Protein AF-0000000080856899 (afdb_homodimer)

pLDDT: mean 88.95, std 19.97, range [24.84, 98.94]

Organism: Culter alburnus (NCBI:txid194366)

Foldseek 3Di:
DPPPDDDDPPPPPPPVPPCPVCVVPFALAQVSVVVVVNQDWDWDWGADPVGIAIWTFFNDQDDDVRPNGGWTWAFKDAAQPDQQQDDPVCQQCKDDDRVHGIGRHLVSQQRVVVVFWKKKKKWFAAPVGDIWIKIFRTWHFHDVVLQRAIATHDIDGRLQDDWCPPFFHRFHKFHPVRAGEQCPPDRLNVQLRHIGRGHVRTQAGQSFGQCSQVDPQPSNNAGDHCRNPNGRTHTNMMIMIMDGDD/DCPPPPPPPPDPPPPPPPPPVCVVPFALAQVSVVVVVNQDWDWDWGADPVGIAIWTFFNDQDDDPRPNGGWTWAFKDAAQPDQQQDDPVCQQCKDDDRVHGIGRHLVSQQRVVVVFWKKKKKWFAAPVGDIFIKIFRTWHFHDVVLQRAIATHDIDGRLQDDWCPPFFHRFHKFHPVRAREQCPPDRLNVQLRHIGRGHVHTQAGQSFGQCSQVDPQPSNNAGDHCRSPNGRTHTNMMIMIMDGDD

Solvent-accessible surface area (backbone atoms only — not comparable to full-atom values): 25736 Å² total; per-residue (Å²): 133,85,80,86,71,82,76,79,81,71,78,77,75,74,68,70,71,68,70,71,70,66,69,73,77,65,29,67,46,27,57,44,37,37,74,70,72,48,67,68,59,43,76,46,79,24,46,49,97,92,40,78,42,81,40,25,25,45,31,62,63,53,72,89,81,57,47,85,34,23,23,30,48,43,33,31,46,62,78,53,58,54,40,51,69,48,47,54,69,46,50,38,64,30,49,69,40,70,91,59,34,30,38,56,17,50,55,58,47,16,55,51,34,70,73,43,55,23,23,36,39,37,41,38,27,37,82,86,69,52,72,33,22,31,34,23,61,32,37,38,35,40,52,73,93,58,39,36,23,32,42,66,42,62,79,42,78,52,65,22,44,80,35,45,65,87,32,21,45,70,18,22,44,17,14,63,79,41,73,46,48,66,40,83,92,51,47,52,18,52,73,26,39,17,46,44,46,23,28,87,29,69,38,45,32,78,35,17,41,42,59,84,64,74,45,88,29,80,78,61,27,33,14,25,51,21,49,45,75,71,45,46,35,31,36,41,29,43,34,36,29,33,34,76,59,130,132,84,78,75,77,76,78,75,76,75,72,78,74,75,69,72,70,68,70,71,70,70,69,75,78,67,28,67,47,24,57,44,36,37,75,70,72,48,67,66,61,44,75,45,79,23,45,48,97,91,39,78,41,80,40,26,24,44,31,62,62,54,71,89,81,59,46,84,34,23,23,31,48,42,32,31,44,62,78,53,57,53,40,52,68,48,46,53,69,46,50,37,64,30,50,69,39,72,91,59,34,30,38,55,17,50,53,60,47,17,55,53,32,70,72,44,56,24,23,35,37,37,42,39,26,38,82,86,68,52,72,32,22,31,33,22,62,32,38,38,34,40,52,72,94,59,39,37,23,32,42,65,42,62,78,42,78,52,64,21,44,79,34,45,65,88,30,21,45,69,18,22,43,16,15,64,78,40,75,45,48,67,39,80,92,51,47,53,19,51,72,26,40,18,46,43,45,22,28,87,29,69,38,45,31,78,34,16,40,41,60,83,64,73,44,87,30,81,78,59,26,32,14,25,51,22,50,45,75,72,44,45,35,31,38,42,28,42,34,36,28,32,34,73,59,131

InterPro domains:
  IPR002181 Fibrinogen, alpha/beta/gamma chain, C-terminal globular domain [PF00147] (28-242)
  IPR002181 Fibrinogen, alpha/beta/gamma chain, C-terminal globular domain [PS51406] (21-246)
  IPR002181 Fibrinogen, alpha/beta/gamma chain, C-terminal globular domain [SM00186] (25-245)
  IPR002181 Fibrinogen, alpha/beta/gamma chain, C-terminal globular domain [cd00087] (28-242)
  IPR014716 Fibrinogen, alpha/beta/gamma chain, C-terminal globular, subdomain 1 [G3DSA:3.90.215.10] (17-246)
  IPR036056 Fibrinogen-like, C-terminal [SSF56496] (21-244)
  IPR050373 Fibrinogen C-terminal domain-containing protein [PTHR19143] (28-243)

Sequence (492 aa):
MIVLLCLSAVFPVLMGTEVINSNCFLAADCSDVYSSDKTSSGVYTVSSIDGPVQIYCDMIPSGENHSKGHWTVILRRMDGEVNFFRPWDSYKRGFGNKEGEYWLGLEFIHLLTRRNRYKLRVDLEDFDGTKAYAVYESFSVDAESDGYKLHVSGFVDGGAGDSLNARHNGMKFSTFDKDQDLQGSENCALKHSGGFWYKDCYYTNPTGQYLWGKDGGSLYIATNWYYWKKNWKSLKAITWKITRVMMIVLLCLSAVFPVLMGTEVINSNCFLAADCSDVYSSDKTSSGVYTVSSIDGPVQIYCDMIPSGENHSKGHWTVILRRMDGEVNFFRPWDSYKRGFGNKEGEYWLGLEFIHLLTRRNRYKLRVDLEDFDGTKAYAVYESFSVDAESDGYKLHVSGFVDGGAGDSLNARHNGMKFSTFDKDQDLQGSENCALKHSGGFWYKDCYYTNPTGQYLWGKDGGSLYIATNWYYWKKNWKSLKAITWKITRVM

Structure (mmCIF, N/CA/C/O backbone):
data_AF-0000000080856899-model_v1
#
loop_
_entity.id
_entity.type
_entity.pdbx_description
1 polymer 'Fibrinogen C-terminal domain-containing protein'
#
loop_
_atom_site.group_PDB
_atom_site.id
_atom_site.type_symbol
_atom_site.label_atom_id
_atom_site.label_alt_id
_atom_site.label_comp_id
_atom_site.label_asym_id
_atom_site.label_entity_id
_atom_site.label_seq_id
_atom_site.pdbx_PDB_ins_code
_atom_site.Cartn_x
_atom_site.Cartn_y
_atom_site.Cartn_z
_atom_site.occupancy
_atom_site.B_iso_or_equiv
_atom_site.auth_seq_id
_atom_site.auth_comp_id
_atom_site.auth_asym_id
_atom_site.auth_atom_id
_atom_site.pdbx_PDB_model_num
ATOM 1 N N . MET A 1 1 ? 70.25 -45.344 35.312 1 25.25 1 MET A N 1
ATOM 2 C CA . MET A 1 1 ? 68.812 -45.594 35.406 1 25.25 1 MET A CA 1
ATOM 3 C C . MET A 1 1 ? 68.125 -45.25 34.094 1 25.25 1 MET A C 1
ATOM 5 O O . MET A 1 1 ? 68.062 -44.094 33.688 1 25.25 1 MET A O 1
ATOM 9 N N . ILE A 1 2 ? 68 -46.094 33.031 1 27.45 2 ILE A N 1
ATOM 10 C CA . ILE A 1 2 ? 67.812 -46 31.609 1 27.45 2 ILE A CA 1
ATOM 11 C C . ILE A 1 2 ? 66.312 -45.719 31.297 1 27.45 2 ILE A C 1
ATOM 13 O O . ILE A 1 2 ? 65.438 -46.531 31.562 1 27.45 2 ILE A O 1
ATOM 17 N N . VAL A 1 3 ? 65.875 -44.438 31.625 1 32.28 3 VAL A N 1
ATOM 18 C CA . VAL A 1 3 ? 64.438 -44.062 31.594 1 32.28 3 VAL A CA 1
ATOM 19 C C . VAL A 1 3 ? 63.875 -44.281 30.188 1 32.28 3 VAL A C 1
ATOM 21 O O . VAL A 1 3 ? 64.312 -43.656 29.234 1 32.28 3 VAL A O 1
ATOM 24 N N . LEU A 1 4 ? 63.25 -45.469 29.906 1 27.06 4 LEU A N 1
ATOM 25 C CA . LEU A 1 4 ? 62.688 -46 28.656 1 27.06 4 LEU A CA 1
ATOM 26 C C . LEU A 1 4 ? 61.5 -45.125 28.188 1 27.06 4 LEU A C 1
ATOM 28 O O . LEU A 1 4 ? 60.5 -45.031 28.859 1 27.06 4 LEU A O 1
ATOM 32 N N . LEU A 1 5 ? 61.688 -44.031 27.438 1 25.97 5 LEU A N 1
ATOM 33 C CA . LEU A 1 5 ? 60.781 -42.969 26.938 1 25.97 5 LEU A CA 1
ATOM 34 C C . LEU A 1 5 ? 59.719 -43.531 26.031 1 25.97 5 LEU A C 1
ATOM 36 O O . LEU A 1 5 ? 58.531 -43.188 26.156 1 25.97 5 LEU A O 1
ATOM 40 N N . CYS A 1 6 ? 60.031 -43.969 24.828 1 26.83 6 CYS A N 1
ATOM 41 C CA . CYS A 1 6 ? 59.125 -43.5 23.797 1 26.83 6 CYS A CA 1
ATOM 42 C C . CYS A 1 6 ? 57.75 -44.156 23.891 1 26.83 6 CYS A C 1
ATOM 44 O O . CYS A 1 6 ? 56.75 -43.469 23.766 1 26.83 6 CYS A O 1
ATOM 46 N N . LEU A 1 7 ? 57.5 -45.438 23.656 1 28.56 7 LEU A N 1
ATOM 47 C CA . LEU A 1 7 ? 56.875 -45.969 22.453 1 28.56 7 LEU A CA 1
ATOM 48 C C . LEU A 1 7 ? 55.469 -46.406 22.734 1 28.56 7 LEU A C 1
ATOM 50 O O . LEU A 1 7 ? 55.219 -47.625 22.844 1 28.56 7 LEU A O 1
ATOM 54 N N . SER A 1 8 ? 54.75 -46.125 23.875 1 30.81 8 SER A N 1
ATOM 55 C CA . SER A 1 8 ? 53.781 -47.188 24.047 1 30.81 8 SER A CA 1
ATOM 56 C C . SER A 1 8 ? 52.781 -47.188 22.891 1 30.81 8 SER A C 1
ATOM 58 O O . SER A 1 8 ? 52.5 -46.156 22.297 1 30.81 8 SER A O 1
ATOM 60 N N . ALA A 1 9 ? 52.406 -48.344 22.266 1 32.59 9 ALA A N 1
ATOM 61 C CA . ALA A 1 9 ? 51.594 -48.906 21.172 1 32.59 9 ALA A CA 1
ATOM 62 C C . ALA A 1 9 ? 50.125 -48.594 21.391 1 32.59 9 ALA A C 1
ATOM 64 O O . ALA A 1 9 ? 49.469 -49.281 22.188 1 32.59 9 ALA A O 1
ATOM 65 N N . VAL A 1 10 ? 49.625 -47.5 21.797 1 33.12 10 VAL A N 1
ATOM 66 C CA . VAL A 1 10 ? 48.188 -47.438 22.141 1 33.12 10 VAL A CA 1
ATOM 67 C C . VAL A 1 10 ? 47.375 -47.844 20.922 1 33.12 10 VAL A C 1
ATOM 69 O O . VAL A 1 10 ? 47.75 -47.562 19.781 1 33.12 10 VAL A O 1
ATOM 72 N N . PHE A 1 11 ? 46.438 -48.812 21 1 32.81 11 PHE A N 1
ATOM 73 C CA . PHE A 1 11 ? 45.625 -49.375 19.922 1 32.81 11 PHE A CA 1
ATOM 74 C C . PHE A 1 11 ? 44.906 -48.281 19.172 1 32.81 11 PHE A C 1
ATOM 76 O O . PHE A 1 11 ? 44.344 -47.375 19.797 1 32.81 11 PHE A O 1
ATOM 83 N N . PRO A 1 12 ? 45.156 -47.906 17.969 1 34.41 12 PRO A N 1
ATOM 84 C CA . PRO A 1 12 ? 44.562 -46.812 17.234 1 34.41 12 PRO A CA 1
ATOM 85 C C . PRO A 1 12 ? 43.031 -46.906 17.172 1 34.41 12 PRO A C 1
ATOM 87 O O . PRO A 1 12 ? 42.5 -47.938 16.75 1 34.41 12 PRO A O 1
ATOM 90 N N . VAL A 1 13 ? 42.25 -46.531 18.266 1 35.66 13 VAL A N 1
ATOM 91 C CA . VAL A 1 13 ? 40.812 -46.5 18.125 1 35.66 13 VAL A CA 1
ATOM 92 C C . VAL A 1 13 ? 40.438 -45.969 16.734 1 35.66 13 VAL A C 1
ATOM 94 O O . VAL A 1 13 ? 40.875 -44.875 16.344 1 35.66 13 VAL A O 1
ATOM 97 N N . LEU A 1 14 ? 40.281 -46.844 15.781 1 32.06 14 LEU A N 1
ATOM 98 C CA . LEU A 1 14 ? 39.656 -46.469 14.516 1 32.06 14 LEU A CA 1
ATOM 99 C C . LEU A 1 14 ? 38.406 -45.625 14.758 1 32.06 14 LEU A C 1
ATOM 101 O O . LEU A 1 14 ? 37.406 -46.125 15.234 1 32.06 14 LEU A O 1
ATOM 105 N N . MET A 1 15 ? 38.5 -44.5 15.484 1 33.5 15 MET A N 1
ATOM 106 C CA . MET A 1 15 ? 37.375 -43.594 15.422 1 33.5 15 MET A CA 1
ATOM 107 C C . MET A 1 15 ? 36.844 -43.5 13.992 1 33.5 15 MET A C 1
ATOM 109 O O . MET A 1 15 ? 37.531 -43.062 13.086 1 33.5 15 MET A O 1
ATOM 113 N N . GLY A 1 16 ? 36.125 -44.562 13.547 1 32.47 16 GLY A N 1
ATOM 114 C CA . GLY A 1 16 ? 35.344 -44.344 12.344 1 32.47 16 GLY A CA 1
ATOM 115 C C . GLY A 1 16 ? 34.719 -42.938 12.281 1 32.47 16 GLY A C 1
ATOM 116 O O . GLY A 1 16 ? 33.938 -42.562 13.164 1 32.47 16 GLY A O 1
ATOM 117 N N . THR A 1 17 ? 35.531 -41.938 12.016 1 37.84 17 THR A N 1
ATOM 118 C CA . THR A 1 17 ? 34.938 -40.688 11.617 1 37.84 17 THR A CA 1
ATOM 119 C C . THR A 1 17 ? 33.719 -40.938 10.703 1 37.84 17 THR A C 1
ATOM 121 O O . THR A 1 17 ? 33.906 -41.312 9.547 1 37.84 17 THR A O 1
ATOM 124 N N . GLU A 1 18 ? 32.719 -41.594 11.242 1 39.16 18 GLU A N 1
ATOM 125 C CA . GLU A 1 18 ? 31.547 -41.406 10.398 1 39.16 18 GLU A CA 1
ATOM 126 C C . GLU A 1 18 ? 31.469 -39.969 9.891 1 39.16 18 GLU A C 1
ATOM 128 O O . GLU A 1 18 ? 31.438 -39.031 10.68 1 39.16 18 GLU A O 1
ATOM 133 N N . VAL A 1 19 ? 32.156 -39.625 8.82 1 39.66 19 VAL A N 1
ATOM 134 C CA . VAL A 1 19 ? 31.766 -38.438 8.086 1 39.66 19 VAL A CA 1
ATOM 135 C C . VAL A 1 19 ? 30.266 -38.219 8.195 1 39.66 19 VAL A C 1
ATOM 137 O O . VAL A 1 19 ? 29.469 -39.031 7.711 1 39.66 19 VAL A O 1
ATOM 140 N N . ILE A 1 20 ? 29.781 -37.906 9.383 1 37.38 20 ILE A N 1
ATOM 141 C CA . ILE A 1 20 ? 28.453 -37.344 9.234 1 37.38 20 ILE A CA 1
ATOM 142 C C . ILE A 1 20 ? 28.406 -36.5 7.965 1 37.38 20 ILE A C 1
ATOM 144 O O . ILE A 1 20 ? 29.062 -35.438 7.883 1 37.38 20 ILE A O 1
ATOM 148 N N . ASN A 1 21 ? 28.719 -37.094 6.832 1 36.28 21 ASN A N 1
ATOM 149 C CA . ASN A 1 21 ? 28.297 -36.344 5.652 1 36.28 21 ASN A CA 1
ATOM 150 C C . ASN A 1 21 ? 27.047 -35.5 5.93 1 36.28 21 ASN A C 1
ATOM 152 O O . ASN A 1 21 ? 25.938 -36.031 5.906 1 36.28 21 ASN A O 1
ATOM 156 N N . SER A 1 22 ? 27.031 -34.781 6.918 1 39.53 22 SER A N 1
ATOM 157 C CA . SER A 1 22 ? 25.938 -33.812 7.004 1 39.53 22 SER A CA 1
ATOM 158 C C . SER A 1 22 ? 25.578 -33.25 5.629 1 39.53 22 SER A C 1
ATOM 160 O O . SER A 1 22 ? 26.281 -32.406 5.086 1 39.53 22 SER A O 1
ATOM 162 N N . ASN A 1 23 ? 25.438 -34 4.59 1 43 23 ASN A N 1
ATOM 163 C CA . ASN A 1 23 ? 24.812 -33.469 3.383 1 43 23 ASN A CA 1
ATOM 164 C C . ASN A 1 23 ? 23.828 -32.344 3.705 1 43 23 ASN A C 1
ATOM 166 O O . ASN A 1 23 ? 22.75 -32.594 4.258 1 43 23 ASN A O 1
ATOM 170 N N . CYS A 1 24 ? 24.281 -31.344 4.195 1 53.09 24 CYS A N 1
ATOM 171 C CA . CYS A 1 24 ? 23.484 -30.156 4.535 1 53.09 24 CYS A CA 1
ATOM 172 C C . CYS A 1 24 ? 22.422 -29.891 3.482 1 53.09 24 CYS A C 1
ATOM 174 O O . CYS A 1 24 ? 22.734 -29.453 2.373 1 53.09 24 CYS A O 1
ATOM 176 N N . PHE A 1 25 ? 21.516 -30.812 3.299 1 61.56 25 PHE A N 1
ATOM 177 C CA . PHE A 1 25 ? 20.344 -30.625 2.459 1 61.56 25 PHE A CA 1
ATOM 178 C C . PHE A 1 25 ? 19.734 -29.234 2.682 1 61.56 25 PHE A C 1
ATOM 180 O O . PHE A 1 25 ? 19.328 -28.906 3.795 1 61.56 25 PHE A O 1
ATOM 187 N N . LEU A 1 26 ? 20.047 -28.312 1.724 1 83.06 26 LEU A N 1
ATOM 188 C CA . LEU A 1 26 ? 19.422 -27 1.78 1 83.06 26 LEU A CA 1
ATOM 189 C C . LEU A 1 26 ? 18.047 -27.016 1.125 1 83.06 26 LEU A C 1
ATOM 191 O O . LEU A 1 26 ? 17.922 -27.344 -0.056 1 83.06 26 LEU A O 1
ATOM 195 N N . ALA A 1 27 ? 17.031 -26.938 1.885 1 92.88 27 ALA A N 1
ATOM 196 C CA . ALA A 1 27 ? 15.648 -26.938 1.416 1 92.88 27 ALA A CA 1
ATOM 197 C C . ALA A 1 27 ? 15.43 -25.875 0.351 1 92.88 27 ALA A C 1
ATOM 199 O O . ALA A 1 27 ? 15.922 -24.75 0.482 1 92.88 27 ALA A O 1
ATOM 200 N N . ALA A 1 28 ? 14.805 -26.297 -0.715 1 95 28 ALA A N 1
ATOM 201 C CA . ALA A 1 28 ? 14.547 -25.359 -1.801 1 95 28 ALA A CA 1
ATOM 202 C C . ALA A 1 28 ? 13.133 -24.797 -1.715 1 95 28 ALA A C 1
ATOM 204 O O . ALA A 1 28 ? 12.852 -23.719 -2.234 1 95 28 ALA A O 1
ATOM 205 N N . ASP A 1 29 ? 12.289 -25.609 -1.135 1 96.88 29 ASP A N 1
ATOM 206 C CA . ASP A 1 29 ? 10.883 -25.234 -1.019 1 96.88 29 ASP A CA 1
ATOM 207 C C . ASP A 1 29 ? 10.227 -25.938 0.16 1 96.88 29 ASP A C 1
ATOM 209 O O . ASP A 1 29 ? 10.906 -26.578 0.972 1 96.88 29 ASP A O 1
ATOM 213 N N . CYS A 1 30 ? 8.922 -25.797 0.265 1 96.56 30 CYS A N 1
ATOM 214 C CA . CYS A 1 30 ? 8.227 -26.328 1.436 1 96.56 30 CYS A CA 1
ATOM 215 C C . CYS A 1 30 ? 8.148 -27.844 1.393 1 96.56 30 CYS A C 1
ATOM 217 O O . CYS A 1 30 ? 7.977 -28.484 2.43 1 96.56 30 CYS A O 1
ATOM 219 N N . SER A 1 31 ? 8.227 -28.438 0.204 1 94 31 SER A N 1
ATOM 220 C CA . SER A 1 31 ? 8.312 -29.891 0.122 1 94 31 SER A CA 1
ATOM 221 C C . SER A 1 31 ? 9.57 -30.406 0.804 1 94 31 SER A C 1
ATOM 223 O O . SER A 1 31 ? 9.531 -31.406 1.532 1 94 31 SER A O 1
ATOM 225 N N . ASP A 1 32 ? 10.672 -29.719 0.535 1 95.12 32 ASP A N 1
ATOM 226 C CA . ASP A 1 32 ? 11.93 -30.078 1.181 1 95.12 32 ASP A CA 1
ATOM 227 C C . ASP A 1 32 ? 11.867 -29.828 2.688 1 95.12 32 ASP A C 1
ATOM 229 O O . ASP A 1 32 ? 12.359 -30.641 3.473 1 95.12 32 ASP A O 1
ATOM 233 N N . VAL A 1 33 ? 11.25 -28.75 3.031 1 94.94 33 VAL A N 1
ATOM 234 C CA . VAL A 1 33 ? 11.109 -28.438 4.449 1 94.94 33 VAL A CA 1
ATOM 235 C C . VAL A 1 33 ? 10.328 -29.547 5.148 1 94.94 33 VAL A C 1
ATOM 237 O O . VAL A 1 33 ? 10.75 -30.031 6.203 1 94.94 33 VAL A O 1
ATOM 240 N N . TYR A 1 34 ? 9.273 -29.891 4.574 1 92.81 34 TYR A N 1
ATOM 241 C CA . TYR A 1 34 ? 8.438 -30.953 5.129 1 92.81 34 TYR A CA 1
ATOM 242 C C . TYR A 1 34 ? 9.219 -32.25 5.25 1 92.81 34 TYR A C 1
ATOM 244 O O . TYR A 1 34 ? 9.117 -32.938 6.262 1 92.81 34 TYR A O 1
ATOM 252 N N . SER A 1 35 ? 9.984 -32.594 4.297 1 91.5 35 SER A N 1
ATOM 253 C CA . SER A 1 35 ? 10.766 -33.812 4.281 1 91.5 35 SER A CA 1
ATOM 254 C C . SER A 1 35 ? 11.852 -33.812 5.348 1 91.5 35 SER A C 1
ATOM 256 O O . SER A 1 35 ? 12.422 -34.844 5.684 1 91.5 35 SER A O 1
ATOM 258 N N . SER A 1 36 ? 12.188 -32.625 5.801 1 91.69 36 SER A N 1
ATOM 259 C CA . SER A 1 36 ? 13.164 -32.5 6.875 1 91.69 36 SER A CA 1
ATOM 260 C C . SER A 1 36 ? 12.492 -32.562 8.242 1 91.69 36 SER A C 1
ATOM 262 O O . SER A 1 36 ? 13.07 -32.125 9.242 1 91.69 36 SER A O 1
ATOM 264 N N . ASP A 1 37 ? 11.227 -32.906 8.273 1 89.94 37 ASP A N 1
ATOM 265 C CA . ASP A 1 37 ? 10.445 -33.219 9.477 1 89.94 37 ASP A CA 1
ATOM 266 C C . ASP A 1 37 ? 9.953 -31.922 10.125 1 89.94 37 ASP A C 1
ATOM 268 O O . ASP A 1 37 ? 9.703 -31.875 11.336 1 89.94 37 ASP A O 1
ATOM 272 N N . LYS A 1 38 ? 9.992 -30.875 9.391 1 91.69 38 LYS A N 1
ATOM 273 C CA . LYS A 1 38 ? 9.32 -29.656 9.828 1 91.69 38 LYS A CA 1
ATOM 274 C C . LYS A 1 38 ? 7.91 -29.562 9.25 1 91.69 38 LYS A C 1
ATOM 276 O O . LYS A 1 38 ? 7.738 -29.172 8.094 1 91.69 38 LYS A O 1
ATOM 281 N N . THR A 1 39 ? 6.914 -29.828 10.125 1 91.69 39 THR A N 1
ATOM 282 C CA . THR A 1 39 ? 5.586 -30.047 9.562 1 91.69 39 THR A CA 1
ATOM 283 C C . THR A 1 39 ? 4.609 -28.969 10.023 1 91.69 39 THR A C 1
ATOM 285 O O . THR A 1 39 ? 3.41 -29.062 9.75 1 91.69 39 THR A O 1
ATOM 288 N N . SER A 1 40 ? 5.055 -28 10.648 1 94.25 40 SER A N 1
ATOM 289 C CA . SER A 1 40 ? 4.195 -26.891 11.07 1 94.25 40 SER A CA 1
ATOM 290 C C . SER A 1 40 ? 4.176 -25.781 10.031 1 94.25 40 SER A C 1
ATOM 292 O O . SER A 1 40 ? 5.207 -25.453 9.445 1 94.25 40 SER A O 1
ATOM 294 N N . SER A 1 41 ? 3.01 -25.281 9.875 1 96.31 41 SER A N 1
ATOM 295 C CA . SER A 1 41 ? 2.926 -24.109 9.016 1 96.31 41 SER A CA 1
ATOM 296 C C . SER A 1 41 ? 3.711 -22.938 9.594 1 96.31 41 SER A C 1
ATOM 298 O O . SER A 1 41 ? 3.727 -22.75 10.812 1 96.31 41 SER A O 1
ATOM 300 N N . GLY A 1 42 ? 4.312 -22.203 8.727 1 97.38 42 GLY A N 1
ATOM 301 C CA . GLY A 1 42 ? 5.082 -21.062 9.188 1 97.38 42 GLY A CA 1
ATOM 302 C C . GLY A 1 42 ? 6.133 -20.594 8.195 1 97.38 42 GLY A C 1
ATOM 303 O O . GLY A 1 42 ? 6.137 -21.031 7.043 1 97.38 42 GLY A O 1
ATOM 304 N N . VAL A 1 43 ? 6.891 -19.641 8.641 1 98.38 43 VAL A N 1
ATOM 305 C CA . VAL A 1 43 ? 7.938 -19.062 7.801 1 98.38 43 VAL A CA 1
ATOM 306 C C . VAL A 1 43 ? 9.227 -19.875 7.957 1 98.38 43 VAL A C 1
ATOM 308 O O . VAL A 1 43 ? 9.656 -20.156 9.078 1 98.38 43 VAL A O 1
ATOM 311 N N . TYR A 1 44 ? 9.828 -20.234 6.828 1 97.5 44 TYR A N 1
ATOM 312 C CA . TYR A 1 44 ? 11.086 -20.969 6.785 1 97.5 44 TYR A CA 1
ATOM 313 C C . TYR A 1 44 ? 12.078 -20.312 5.84 1 97.5 44 TYR A C 1
ATOM 315 O O . TYR A 1 44 ? 11.68 -19.578 4.93 1 97.5 44 TYR A O 1
ATOM 323 N N . THR A 1 45 ? 13.32 -20.562 6.137 1 96.94 45 THR A N 1
ATOM 324 C CA . THR A 1 45 ? 14.367 -20.094 5.234 1 96.94 45 THR A CA 1
ATOM 325 C C . THR A 1 45 ? 14.844 -21.219 4.324 1 96.94 45 THR A C 1
ATOM 327 O O . THR A 1 45 ? 15.211 -22.297 4.801 1 96.94 45 THR A O 1
ATOM 330 N N . VAL A 1 46 ? 14.812 -20.969 3.057 1 96.94 46 VAL A N 1
ATOM 331 C CA . VAL A 1 46 ? 15.281 -21.953 2.086 1 96.94 46 VAL A CA 1
ATOM 332 C C . VAL A 1 46 ? 16.438 -21.375 1.277 1 96.94 46 VAL A C 1
ATOM 334 O O . VAL A 1 46 ? 16.75 -20.172 1.384 1 96.94 46 VAL A O 1
ATOM 337 N N . SER A 1 47 ? 17.016 -22.281 0.553 1 93.94 47 SER A N 1
ATOM 338 C CA . SER A 1 47 ? 18.219 -21.875 -0.188 1 93.94 47 SER A CA 1
ATOM 339 C C . SER A 1 47 ? 17.906 -21.688 -1.669 1 93.94 47 SER A C 1
ATOM 341 O O . SER A 1 47 ? 17.094 -22.422 -2.24 1 93.94 47 SER A O 1
ATOM 343 N N . SER A 1 48 ? 18.547 -20.656 -2.219 1 92.31 48 SER A N 1
ATOM 344 C CA . SER A 1 48 ? 18.516 -20.422 -3.658 1 92.31 48 SER A CA 1
ATOM 345 C C . SER A 1 48 ? 19.891 -20.062 -4.188 1 92.31 48 SER A C 1
ATOM 347 O O . SER A 1 48 ? 20.828 -19.844 -3.41 1 92.31 48 SER A O 1
ATOM 349 N N . ILE A 1 49 ? 20.031 -20.078 -5.473 1 90.31 49 ILE A N 1
ATOM 350 C CA . ILE A 1 49 ? 21.297 -19.719 -6.094 1 90.31 49 ILE A CA 1
ATOM 351 C C . ILE A 1 49 ? 21.672 -18.281 -5.719 1 90.31 49 ILE A C 1
ATOM 353 O O . ILE A 1 49 ? 22.844 -17.953 -5.551 1 90.31 49 ILE A O 1
ATOM 357 N N . ASP A 1 50 ?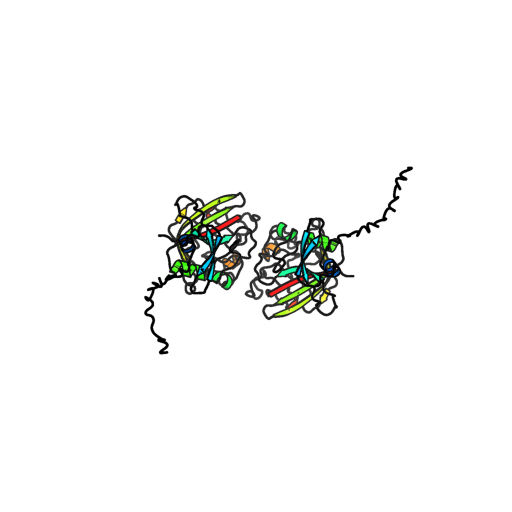 20.641 -17.438 -5.488 1 90.56 50 ASP A N 1
ATOM 358 C CA . ASP A 1 50 ? 20.859 -16.031 -5.172 1 90.56 50 ASP A CA 1
ATOM 359 C C . ASP A 1 50 ? 20.984 -15.82 -3.666 1 90.56 50 ASP A C 1
ATOM 361 O O . ASP A 1 50 ? 21.156 -14.688 -3.205 1 90.56 50 ASP A O 1
ATOM 365 N N . GLY A 1 51 ? 20.906 -16.891 -2.885 1 92.75 51 GLY A N 1
ATOM 366 C CA . GLY A 1 51 ? 20.969 -16.781 -1.437 1 92.75 51 GLY A CA 1
ATOM 367 C C . GLY A 1 51 ? 19.719 -17.266 -0.735 1 92.75 51 GLY A C 1
ATOM 368 O O . GLY A 1 51 ? 18.812 -17.812 -1.375 1 92.75 51 GLY A O 1
ATOM 369 N N . PRO A 1 52 ? 19.781 -17.141 0.594 1 95.62 52 PRO A N 1
ATOM 370 C CA . PRO A 1 52 ? 18.641 -17.594 1.379 1 95.62 52 PRO A CA 1
ATOM 371 C C . PRO A 1 52 ? 17.359 -16.797 1.1 1 95.62 52 PRO A C 1
ATOM 373 O O . PRO A 1 52 ? 17.438 -15.586 0.876 1 95.62 52 PRO A O 1
ATOM 376 N N . VAL A 1 53 ? 16.25 -17.484 1.086 1 97.12 53 VAL A N 1
ATOM 377 C CA . VAL A 1 53 ? 14.945 -16.875 0.846 1 97.12 53 VAL A CA 1
ATOM 378 C C . VAL A 1 53 ? 13.953 -17.344 1.914 1 97.12 53 VAL A C 1
ATOM 380 O O . VAL A 1 53 ? 13.898 -18.531 2.242 1 97.12 53 VAL A O 1
ATOM 383 N N . GLN A 1 54 ? 13.25 -16.359 2.432 1 97.88 54 GLN A N 1
ATOM 384 C CA . GLN A 1 54 ? 12.18 -16.719 3.352 1 97.88 54 GLN A CA 1
ATOM 385 C C . GLN A 1 54 ? 10.891 -17.047 2.596 1 97.88 54 GLN A C 1
ATOM 387 O O . GLN A 1 54 ? 10.508 -16.312 1.674 1 97.88 54 GLN A O 1
ATOM 392 N N . ILE A 1 55 ? 10.281 -18.109 3.018 1 98.31 55 ILE A N 1
ATOM 393 C CA . ILE A 1 55 ? 9.023 -18.531 2.406 1 98.31 55 ILE A CA 1
ATOM 394 C C . ILE A 1 55 ? 8.023 -18.922 3.496 1 98.31 55 ILE A C 1
ATOM 396 O O . ILE A 1 55 ? 8.414 -19.203 4.633 1 98.31 55 ILE A O 1
ATOM 400 N N . TYR A 1 56 ? 6.773 -18.875 3.209 1 98.31 56 TYR A N 1
ATOM 401 C CA . TYR A 1 56 ? 5.75 -19.438 4.082 1 98.31 56 TYR A CA 1
ATOM 402 C C . TYR A 1 56 ? 5.293 -20.797 3.584 1 98.31 56 TYR A C 1
ATOM 404 O O . TYR A 1 56 ? 4.969 -20.969 2.404 1 98.31 56 TYR A O 1
ATOM 412 N N . CYS A 1 57 ? 5.344 -21.719 4.523 1 97.38 57 CYS A N 1
ATOM 413 C CA . CYS A 1 57 ? 4.883 -23.062 4.219 1 97.38 57 CYS A CA 1
ATOM 414 C C . CYS A 1 57 ? 3.521 -23.328 4.855 1 97.38 57 CYS A C 1
ATOM 416 O O . CYS A 1 57 ? 3.381 -23.281 6.078 1 97.38 57 CYS A O 1
ATOM 418 N N . ASP A 1 58 ? 2.561 -23.531 4.008 1 96 58 ASP A N 1
ATOM 419 C CA . ASP A 1 58 ? 1.268 -24.047 4.457 1 96 58 ASP A CA 1
ATOM 420 C C . ASP A 1 58 ? 1.271 -25.562 4.516 1 96 58 ASP A C 1
ATOM 422 O O . ASP A 1 58 ? 1.192 -26.234 3.482 1 96 58 ASP A O 1
ATOM 426 N N . MET A 1 59 ? 1.243 -26.078 5.707 1 93.06 59 MET A N 1
ATOM 427 C CA . MET A 1 59 ? 1.436 -27.516 5.891 1 93.06 59 MET A CA 1
ATOM 428 C C . MET A 1 59 ? 0.108 -28.203 6.172 1 93.06 59 MET A C 1
ATOM 430 O O . MET A 1 59 ? 0.078 -29.406 6.461 1 93.06 59 MET A O 1
ATOM 434 N N . ILE A 1 60 ? -0.924 -27.406 6.211 1 85.19 60 ILE A N 1
ATOM 435 C CA . ILE A 1 60 ? -2.236 -27.969 6.504 1 85.19 60 ILE A CA 1
ATOM 436 C C . ILE A 1 60 ? -2.744 -28.766 5.297 1 85.19 60 ILE A C 1
ATOM 438 O O . ILE A 1 60 ? -2.799 -28.234 4.184 1 85.19 60 ILE A O 1
ATOM 442 N N . PRO A 1 61 ? -2.982 -30.062 5.715 1 74.56 61 PRO A N 1
ATOM 443 C CA . PRO A 1 61 ? -3.551 -30.844 4.613 1 74.56 61 PRO A CA 1
ATOM 444 C C . PRO A 1 61 ? -4.887 -30.281 4.121 1 74.56 61 PRO A C 1
ATOM 446 O O . PRO A 1 61 ? -5.691 -29.797 4.926 1 74.56 61 PRO A O 1
ATOM 449 N N . SER A 1 62 ? -5.02 -29.578 3.277 1 61.56 62 SER A N 1
ATOM 450 C CA . SER A 1 62 ? -6.309 -29.078 2.826 1 61.56 62 SER A CA 1
ATOM 451 C C . SER A 1 62 ? -7.004 -30.062 1.905 1 61.56 62 SER A C 1
ATOM 453 O O . SER A 1 62 ? -6.379 -31.016 1.416 1 61.56 62 SER A O 1
ATOM 455 N N . GLY A 1 63 ? -8.016 -30.062 1.136 1 51.78 63 GLY A N 1
ATOM 456 C CA . GLY A 1 63 ? -9.148 -30.656 0.428 1 51.78 63 GLY A CA 1
ATOM 457 C C . GLY A 1 63 ? -8.859 -32.062 -0.087 1 51.78 63 GLY A C 1
ATOM 458 O O . GLY A 1 63 ? -7.84 -32.656 0.266 1 51.78 63 GLY A O 1
ATOM 459 N N . GLU A 1 64 ? -9.719 -32.25 -1.227 1 48.81 64 GLU A N 1
ATOM 460 C CA . GLU A 1 64 ? -10.086 -33.5 -1.885 1 48.81 64 GLU A CA 1
ATOM 461 C C . GLU A 1 64 ? -8.844 -34.281 -2.312 1 48.81 64 GLU A C 1
ATOM 463 O O . GLU A 1 64 ? -8.859 -35.531 -2.32 1 48.81 64 GLU A O 1
ATOM 468 N N . ASN A 1 65 ? -7.961 -33.5 -3.039 1 46.22 65 ASN A N 1
ATOM 469 C CA . ASN A 1 65 ? -6.996 -34.438 -3.59 1 46.22 65 ASN A CA 1
ATOM 470 C C . ASN A 1 65 ? -5.844 -34.688 -2.621 1 46.22 65 ASN A C 1
ATOM 472 O O . ASN A 1 65 ? -4.762 -35.125 -3.031 1 46.22 65 ASN A O 1
ATOM 476 N N . HIS A 1 66 ? -6.168 -34.719 -1.319 1 46.34 66 HIS A N 1
ATOM 477 C CA . HIS A 1 66 ? -5.258 -35.281 -0.326 1 46.34 66 HIS A CA 1
ATOM 478 C C . HIS A 1 66 ? -3.871 -34.656 -0.434 1 46.34 66 HIS A C 1
ATOM 480 O O . HIS A 1 66 ? -2.861 -35.344 -0.304 1 46.34 66 HIS A O 1
ATOM 486 N N . SER A 1 67 ? -3.805 -33.5 -0.993 1 57.22 67 SER A N 1
ATOM 487 C CA . SER A 1 67 ? -2.41 -33.094 -1.11 1 57.22 67 SER A CA 1
ATOM 488 C C . SER A 1 67 ? -1.777 -32.906 0.262 1 57.22 67 SER A C 1
ATOM 490 O O . SER A 1 67 ? -2.426 -32.406 1.185 1 57.22 67 SER A O 1
ATOM 492 N N . LYS A 1 68 ? -0.879 -33.875 0.587 1 62.34 68 LYS A N 1
ATOM 493 C CA . LYS A 1 68 ? -0.111 -34.094 1.808 1 62.34 68 LYS A CA 1
ATOM 494 C C . LYS A 1 68 ? 0.334 -32.781 2.436 1 62.34 68 LYS A C 1
ATOM 496 O O . LYS A 1 68 ? 0.973 -32.781 3.49 1 62.34 68 LYS A O 1
ATOM 501 N N . GLY A 1 69 ? -0.362 -31.547 1.791 1 76.81 69 GLY A N 1
ATOM 502 C CA . GLY A 1 69 ? 0.19 -30.359 2.418 1 76.81 69 GLY A CA 1
ATOM 503 C C . GLY A 1 69 ? 1.539 -29.953 1.852 1 76.81 69 GLY A C 1
ATOM 504 O O . GLY A 1 69 ? 1.818 -30.188 0.674 1 76.81 69 GLY A O 1
ATOM 505 N N . HIS A 1 70 ? 2.211 -28.953 2.504 1 90.94 70 HIS A N 1
ATOM 506 C CA . HIS A 1 70 ? 3.543 -28.391 2.291 1 90.94 70 HIS A CA 1
ATOM 507 C C . HIS A 1 70 ? 3.562 -27.453 1.093 1 90.94 70 HIS A C 1
ATOM 509 O O . HIS A 1 70 ? 4.406 -27.594 0.205 1 90.94 70 HIS A O 1
ATOM 515 N N . TRP A 1 71 ? 2.551 -26.719 1.005 1 96 71 TRP A N 1
ATOM 516 C CA . TRP A 1 71 ? 2.412 -25.703 -0.036 1 96 71 TRP A CA 1
ATOM 517 C C . TRP A 1 71 ? 3.355 -24.531 0.216 1 96 71 TRP A C 1
ATOM 519 O O . TRP A 1 71 ? 3.463 -24.047 1.343 1 96 71 TRP A O 1
ATOM 529 N N . THR A 1 72 ? 4.027 -24.156 -0.828 1 97.44 72 THR A N 1
ATOM 530 C CA . THR A 1 72 ? 4.781 -22.906 -0.807 1 97.44 72 THR A CA 1
ATOM 531 C C . THR A 1 72 ? 3.904 -21.734 -1.232 1 97.44 72 THR A C 1
ATOM 533 O O . THR A 1 72 ? 3.484 -21.656 -2.389 1 97.44 72 THR A O 1
ATOM 536 N N . VAL A 1 73 ? 3.66 -20.828 -0.325 1 98.38 73 VAL A N 1
ATOM 537 C CA . VAL A 1 73 ? 2.807 -19.688 -0.625 1 98.38 73 VAL A CA 1
ATOM 538 C C . VAL A 1 73 ? 3.588 -18.656 -1.435 1 98.38 73 VAL A C 1
ATOM 540 O O . VAL A 1 73 ? 4.68 -18.25 -1.035 1 98.38 73 VAL A O 1
ATOM 543 N N . ILE A 1 74 ? 3.049 -18.234 -2.562 1 98.81 74 ILE A N 1
ATOM 544 C CA . ILE A 1 74 ? 3.82 -17.312 -3.391 1 98.81 74 ILE A CA 1
ATOM 545 C C . ILE A 1 74 ? 3.146 -15.938 -3.406 1 98.81 74 ILE A C 1
ATOM 547 O O . ILE A 1 74 ? 3.771 -14.938 -3.762 1 98.81 74 ILE A O 1
ATOM 551 N N . LEU A 1 75 ? 1.897 -15.859 -3.154 1 98.88 75 LEU A N 1
ATOM 552 C CA . LEU A 1 75 ? 1.144 -14.617 -3.02 1 98.88 75 LEU A CA 1
ATOM 553 C C . LEU A 1 75 ? 0.09 -14.742 -1.924 1 98.88 75 LEU A C 1
ATOM 555 O O . LEU A 1 75 ? -0.604 -15.75 -1.832 1 98.88 75 LEU A O 1
ATOM 559 N N . ARG A 1 76 ? -0.018 -13.742 -1.087 1 98.75 76 ARG A N 1
ATOM 560 C CA . ARG A 1 76 ? -1.073 -13.711 -0.079 1 98.75 76 ARG A CA 1
ATOM 561 C C . ARG A 1 76 ? -1.556 -12.289 0.169 1 98.75 76 ARG A C 1
ATOM 563 O O . ARG A 1 76 ? -0.76 -11.406 0.499 1 98.75 76 ARG A O 1
ATOM 570 N N . ARG A 1 77 ? -2.793 -12.07 -0.092 1 98.38 77 ARG A N 1
ATOM 571 C CA . ARG A 1 77 ? -3.529 -10.859 0.241 1 98.38 77 ARG A CA 1
ATOM 572 C C . ARG A 1 77 ? -4.586 -11.133 1.307 1 98.38 77 ARG A C 1
ATOM 574 O O . ARG A 1 77 ? -5.359 -12.078 1.189 1 98.38 77 ARG A O 1
ATOM 581 N N . MET A 1 78 ? -4.629 -10.219 2.365 1 98.06 78 MET A N 1
ATOM 582 C CA . MET A 1 78 ? -5.605 -10.617 3.377 1 98.06 78 MET A CA 1
ATOM 583 C C . MET A 1 78 ? -6.062 -9.414 4.191 1 98.06 78 MET A C 1
ATOM 585 O O . MET A 1 78 ? -7.09 -9.469 4.871 1 98.06 78 MET A O 1
ATOM 589 N N . ASP A 1 79 ? -5.301 -8.289 4.188 1 97.5 79 ASP A N 1
ATOM 590 C CA . ASP A 1 79 ? -5.734 -7.234 5.094 1 97.5 79 ASP A CA 1
ATOM 591 C C . ASP A 1 79 ? -5.422 -5.855 4.516 1 97.5 79 ASP A C 1
ATOM 593 O O . ASP A 1 79 ? -5.723 -4.832 5.137 1 97.5 79 ASP A O 1
ATOM 597 N N . GLY A 1 80 ? -4.805 -5.738 3.459 1 97.25 80 GLY A N 1
ATOM 598 C CA . GLY A 1 80 ? -4.594 -4.484 2.754 1 97.25 80 GLY A CA 1
ATOM 599 C C . GLY A 1 80 ? -3.447 -3.668 3.316 1 97.25 80 GLY A C 1
ATOM 600 O O . GLY A 1 80 ? -3.295 -2.492 2.982 1 97.25 80 GLY A O 1
ATOM 601 N N . GLU A 1 81 ? -2.58 -4.266 4.098 1 97.25 81 GLU A N 1
ATOM 602 C CA . GLU A 1 81 ? -1.519 -3.529 4.777 1 97.25 81 GLU A CA 1
ATOM 603 C C . GLU A 1 81 ? -0.356 -3.238 3.83 1 97.25 81 GLU A C 1
ATOM 605 O O . GLU A 1 81 ? 0.265 -2.178 3.908 1 97.25 81 GLU A O 1
ATOM 610 N N . VAL A 1 82 ? -0.086 -4.164 2.982 1 97.88 82 VAL A N 1
ATOM 611 C CA . VAL A 1 82 ? 1.074 -4.066 2.104 1 97.88 82 VAL A CA 1
ATOM 612 C C . VAL A 1 82 ? 0.684 -3.355 0.809 1 97.88 82 VAL A C 1
ATOM 614 O O . VAL A 1 82 ? -0.382 -3.617 0.247 1 97.88 82 VAL A O 1
ATOM 617 N N . ASN A 1 83 ? 1.505 -2.455 0.366 1 98.12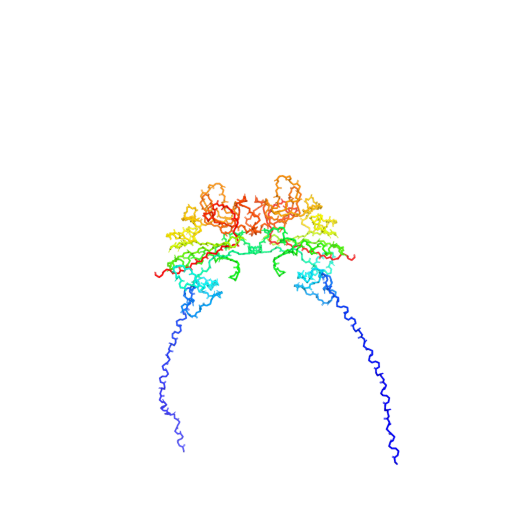 83 ASN A N 1
ATOM 618 C CA . ASN A 1 83 ? 1.344 -1.791 -0.923 1 98.12 83 ASN A CA 1
ATOM 619 C C . ASN A 1 83 ? 1.747 -2.703 -2.078 1 98.12 83 ASN A C 1
ATOM 621 O O . ASN A 1 83 ? 2.918 -3.062 -2.211 1 98.12 83 ASN A O 1
ATOM 625 N N . PHE A 1 84 ? 0.78 -3.023 -2.965 1 98.62 84 PHE A N 1
ATOM 626 C CA . PHE A 1 84 ? 1.076 -3.922 -4.074 1 98.62 84 PHE A CA 1
ATOM 627 C C . PHE A 1 84 ? 1.233 -3.145 -5.375 1 98.62 84 PHE A C 1
ATOM 629 O O . PHE A 1 84 ? 1.6 -3.715 -6.402 1 98.62 84 PHE A O 1
ATOM 636 N N . PHE A 1 85 ? 0.912 -1.863 -5.348 1 98.5 85 PHE A N 1
ATOM 637 C CA . PHE A 1 85 ? 1.174 -1.057 -6.535 1 98.5 85 PHE A CA 1
ATOM 638 C C . PHE A 1 85 ? 2.639 -0.643 -6.594 1 98.5 85 PHE A C 1
ATOM 640 O O . PHE A 1 85 ? 2.992 0.468 -6.195 1 98.5 85 PHE A O 1
ATOM 647 N N . ARG A 1 86 ? 3.42 -1.533 -7.188 1 98.25 86 ARG A N 1
ATOM 648 C CA . ARG A 1 86 ? 4.875 -1.434 -7.141 1 98.25 86 ARG A CA 1
ATOM 649 C C . ARG A 1 86 ? 5.48 -1.602 -8.531 1 98.25 86 ARG A C 1
ATOM 651 O O . ARG A 1 86 ? 4.824 -2.111 -9.438 1 98.25 86 ARG A O 1
ATOM 658 N N . PRO A 1 87 ? 6.738 -1.168 -8.648 1 98.12 87 PRO A N 1
ATOM 659 C CA . PRO A 1 87 ? 7.398 -1.281 -9.953 1 98.12 87 PRO A CA 1
ATOM 660 C C . PRO A 1 87 ? 7.965 -2.676 -10.211 1 98.12 87 PRO A C 1
ATOM 662 O O . PRO A 1 87 ? 7.984 -3.514 -9.305 1 98.12 87 PRO A O 1
ATOM 665 N N . TRP A 1 88 ? 8.484 -2.818 -11.391 1 98.75 88 TRP A N 1
ATOM 666 C CA . TRP A 1 88 ? 9.008 -4.062 -11.938 1 98.75 88 TRP A CA 1
ATOM 667 C C . TRP A 1 88 ? 10.031 -4.688 -11 1 98.75 88 TRP A C 1
ATOM 669 O O . TRP A 1 88 ? 9.953 -5.879 -10.688 1 98.75 88 TRP A O 1
ATOM 679 N N . ASP A 1 89 ? 10.922 -3.885 -10.477 1 98.31 89 ASP A N 1
ATOM 680 C CA . ASP A 1 89 ? 12.008 -4.41 -9.648 1 98.31 89 ASP A CA 1
ATOM 681 C C . ASP A 1 89 ? 11.469 -5.047 -8.375 1 98.31 89 ASP A C 1
ATOM 683 O O . ASP A 1 89 ? 11.992 -6.055 -7.902 1 98.31 89 ASP A O 1
ATOM 687 N N . SER A 1 90 ? 10.492 -4.469 -7.805 1 98.44 90 SER A N 1
ATOM 688 C CA . SER A 1 90 ? 9.859 -5.035 -6.617 1 98.44 90 SER A CA 1
ATOM 689 C C . SER A 1 90 ? 9.242 -6.398 -6.91 1 98.44 90 SER A C 1
ATOM 691 O O . SER A 1 90 ? 9.422 -7.344 -6.145 1 98.44 90 SER A O 1
ATOM 693 N N . TYR A 1 91 ? 8.555 -6.5 -8.023 1 98.88 91 TYR A N 1
ATOM 694 C CA . TYR A 1 91 ? 7.887 -7.754 -8.367 1 98.88 91 TYR A CA 1
ATOM 695 C C . TYR A 1 91 ? 8.898 -8.828 -8.727 1 98.88 91 TYR A C 1
ATOM 697 O O . TYR A 1 91 ? 8.68 -10.016 -8.469 1 98.88 91 TYR A O 1
ATOM 705 N N . LYS A 1 92 ? 9.977 -8.43 -9.32 1 98.81 92 LYS A N 1
ATOM 706 C CA . LYS A 1 92 ? 11.055 -9.375 -9.617 1 98.81 92 LYS A CA 1
ATOM 707 C C . LYS A 1 92 ? 11.617 -9.977 -8.336 1 98.81 92 LYS A C 1
ATOM 709 O O . LYS A 1 92 ? 11.766 -11.203 -8.234 1 98.81 92 LYS A O 1
ATOM 714 N N . ARG A 1 93 ? 11.867 -9.227 -7.348 1 97.94 93 ARG A N 1
ATOM 715 C CA . ARG A 1 93 ? 12.578 -9.641 -6.148 1 97.94 93 ARG A CA 1
ATOM 716 C C . ARG A 1 93 ? 11.625 -10.227 -5.113 1 97.94 93 ARG A C 1
ATOM 718 O O . ARG A 1 93 ? 11.977 -11.148 -4.383 1 97.94 93 ARG A O 1
ATOM 725 N N . GLY A 1 94 ? 10.438 -9.586 -5.039 1 98.44 94 GLY A N 1
ATOM 726 C CA . GLY A 1 94 ? 9.5 -9.93 -3.979 1 98.44 94 GLY A CA 1
ATOM 727 C C . GLY A 1 94 ? 9.398 -8.859 -2.906 1 98.44 94 GLY A C 1
ATOM 728 O O . GLY A 1 94 ? 10.273 -7.996 -2.799 1 98.44 94 GLY A O 1
ATOM 729 N N . PHE A 1 95 ? 8.297 -8.953 -2.129 1 98.5 95 PHE A N 1
ATOM 730 C CA . PHE A 1 95 ? 8.094 -7.953 -1.087 1 98.5 95 PHE A CA 1
ATOM 731 C C . PHE A 1 95 ? 7.008 -8.398 -0.116 1 98.5 95 PHE A C 1
ATOM 733 O O . PHE A 1 95 ? 6.262 -9.344 -0.401 1 98.5 95 PHE A O 1
ATOM 740 N N . GLY A 1 96 ? 6.918 -7.672 0.994 1 97.88 96 GLY A N 1
ATOM 741 C CA . GLY A 1 96 ? 5.891 -7.91 1.991 1 97.88 96 GLY A CA 1
ATOM 742 C C . GLY A 1 96 ? 6.395 -8.68 3.199 1 97.88 96 GLY A C 1
ATOM 743 O O . GLY A 1 96 ? 7.602 -8.867 3.359 1 97.88 96 GLY A O 1
ATOM 744 N N . ASN A 1 97 ? 5.461 -9.023 4.02 1 96.5 97 ASN A N 1
ATOM 745 C CA . ASN A 1 97 ? 5.695 -9.781 5.238 1 96.5 97 ASN A CA 1
ATOM 746 C C . ASN A 1 97 ? 5.227 -11.227 5.094 1 96.5 97 ASN A C 1
ATOM 748 O O . ASN A 1 97 ? 4.031 -11.492 4.969 1 96.5 97 ASN A O 1
ATOM 752 N N . LYS A 1 98 ? 6.172 -12.156 5.266 1 97.75 98 LYS A N 1
ATOM 753 C CA . LYS A 1 98 ? 5.879 -13.555 4.988 1 97.75 98 LYS A CA 1
ATOM 754 C C . LYS A 1 98 ? 4.848 -14.109 5.969 1 97.75 98 LYS A C 1
ATOM 756 O O . LYS A 1 98 ? 4.172 -15.094 5.676 1 97.75 98 LYS A O 1
ATOM 761 N N . GLU A 1 99 ? 4.723 -13.43 7.098 1 96.88 99 GLU A N 1
ATOM 762 C CA . GLU A 1 99 ? 3.699 -13.852 8.047 1 96.88 99 GLU A CA 1
ATOM 763 C C . GLU A 1 99 ? 2.338 -13.258 7.691 1 96.88 99 GLU A C 1
ATOM 765 O O . GLU A 1 99 ? 1.309 -13.703 8.195 1 96.88 99 GLU A O 1
ATOM 770 N N . GLY A 1 100 ? 2.336 -12.219 6.898 1 97.5 100 GLY A N 1
ATOM 771 C CA . GLY A 1 100 ? 1.132 -11.523 6.473 1 97.5 100 GLY A CA 1
ATOM 772 C C . GLY A 1 100 ? 0.944 -11.523 4.969 1 97.5 100 GLY A C 1
ATOM 773 O O . GLY A 1 100 ? 0.938 -12.578 4.336 1 97.5 100 GLY A O 1
ATOM 774 N N . GLU A 1 101 ? 0.843 -10.328 4.414 1 98.5 101 GLU A N 1
ATOM 775 C CA . GLU A 1 101 ? 0.708 -10.18 2.967 1 98.5 101 GLU A CA 1
ATOM 776 C C . GLU A 1 101 ? 2.072 -10.109 2.289 1 98.5 101 GLU A C 1
ATOM 778 O O . GLU A 1 101 ? 2.998 -9.484 2.814 1 98.5 101 GLU A O 1
ATOM 783 N N . TYR A 1 102 ? 2.145 -10.828 1.098 1 98.5 102 TYR A N 1
ATOM 784 C CA . TYR A 1 102 ? 3.426 -10.719 0.411 1 98.5 102 TYR A CA 1
ATOM 785 C C . TYR A 1 102 ? 3.336 -11.273 -1.005 1 98.5 102 TYR A C 1
ATOM 787 O O . TYR A 1 102 ? 2.332 -11.883 -1.376 1 98.5 102 TYR A O 1
ATOM 795 N N . TRP A 1 103 ? 4.266 -11.008 -1.765 1 98.81 103 TRP A N 1
ATOM 796 C CA . TRP A 1 103 ? 4.621 -11.523 -3.084 1 98.81 103 TRP A CA 1
ATOM 797 C C . TRP A 1 103 ? 6.023 -12.117 -3.074 1 98.81 103 TRP A C 1
ATOM 799 O O . TRP A 1 103 ? 6.984 -11.461 -2.67 1 98.81 103 TRP A O 1
ATOM 809 N N . LEU A 1 104 ? 6.113 -13.312 -3.459 1 98.69 104 LEU A N 1
ATOM 810 C CA . LEU A 1 104 ? 7.352 -14.055 -3.256 1 98.69 104 LEU A CA 1
ATOM 811 C C . LEU A 1 104 ? 8.453 -13.539 -4.172 1 98.69 104 LEU A C 1
ATOM 813 O O . LEU A 1 104 ? 9.625 -13.523 -3.793 1 98.69 104 LEU A O 1
ATOM 817 N N . GLY A 1 105 ? 8.102 -13.148 -5.441 1 98.75 105 GLY A N 1
ATOM 818 C CA . GLY A 1 105 ? 9.07 -12.664 -6.414 1 98.75 105 GLY A CA 1
ATOM 819 C C . GLY A 1 105 ? 9.141 -13.531 -7.664 1 98.75 105 GLY A C 1
ATOM 820 O O . GLY A 1 105 ? 9.172 -14.758 -7.574 1 98.75 105 GLY A O 1
ATOM 821 N N . LEU A 1 106 ? 9.148 -12.883 -8.727 1 98.88 106 LEU A N 1
ATOM 822 C CA . LEU A 1 106 ? 9.133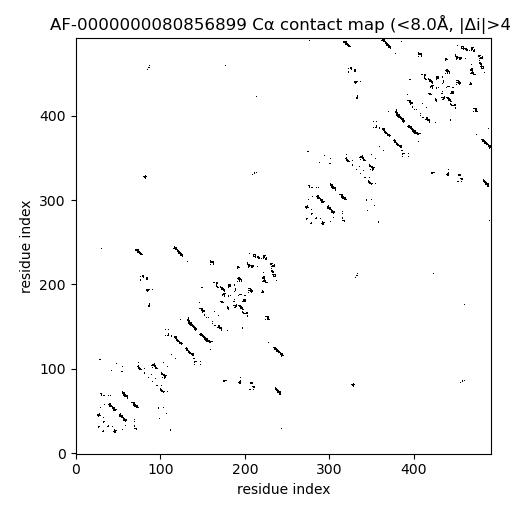 -13.57 -10.016 1 98.88 106 LEU A CA 1
ATOM 823 C C . LEU A 1 106 ? 10.406 -14.391 -10.211 1 98.88 106 LEU A C 1
ATOM 825 O O . LEU A 1 106 ? 10.352 -15.508 -10.727 1 98.88 106 LEU A O 1
ATOM 829 N N . GLU A 1 107 ? 11.523 -13.82 -9.82 1 98.69 107 GLU A N 1
ATOM 830 C CA . GLU A 1 107 ? 12.789 -14.508 -10.031 1 98.69 107 GLU A CA 1
ATOM 831 C C . GLU A 1 107 ? 12.836 -15.828 -9.266 1 98.69 107 GLU A C 1
ATOM 833 O O . GLU A 1 107 ? 13.195 -16.859 -9.828 1 98.69 107 GLU A O 1
ATOM 838 N N . PHE A 1 108 ? 12.492 -15.805 -8.016 1 98.62 108 PHE A N 1
ATOM 839 C CA . PHE A 1 108 ? 12.547 -17.016 -7.215 1 98.62 108 PHE A CA 1
ATOM 840 C C . PHE A 1 108 ? 11.508 -18.031 -7.691 1 98.62 108 PHE A C 1
ATOM 842 O O . PHE A 1 108 ? 11.781 -19.234 -7.738 1 98.62 108 PHE A O 1
ATOM 849 N N . ILE A 1 109 ? 10.344 -17.578 -8.055 1 98.75 109 ILE A N 1
ATOM 850 C CA . ILE A 1 109 ? 9.312 -18.469 -8.578 1 98.75 109 ILE A CA 1
ATOM 851 C C . ILE A 1 109 ? 9.82 -19.172 -9.836 1 98.75 109 ILE A C 1
ATOM 853 O O . ILE A 1 109 ? 9.625 -20.375 -10.008 1 98.75 109 ILE A O 1
ATOM 857 N N . HIS A 1 110 ? 10.422 -18.406 -10.68 1 98.75 110 HIS A N 1
ATOM 858 C CA . HIS A 1 110 ? 11.023 -18.984 -11.875 1 98.75 110 HIS A CA 1
ATOM 859 C C . HIS A 1 110 ? 12.039 -20.062 -11.516 1 98.75 110 HIS A C 1
ATOM 861 O O . HIS A 1 110 ? 12.016 -21.156 -12.086 1 98.75 110 HIS A O 1
ATOM 867 N N . LEU A 1 111 ? 12.883 -19.781 -10.602 1 97.94 111 LEU A N 1
ATOM 868 C CA . LEU A 1 111 ? 13.914 -20.734 -10.211 1 97.94 111 LEU A CA 1
ATOM 869 C C . LEU A 1 111 ? 13.281 -22.016 -9.68 1 97.94 111 LEU A C 1
ATOM 871 O O . LEU A 1 111 ? 13.75 -23.125 -9.984 1 97.94 111 LEU A O 1
ATOM 875 N N . LEU A 1 112 ? 12.266 -21.875 -8.898 1 97.94 112 LEU A N 1
ATOM 876 C CA . LEU A 1 112 ? 11.57 -23.047 -8.383 1 97.94 112 LEU A CA 1
ATOM 877 C C . LEU A 1 112 ? 11 -23.875 -9.523 1 97.94 112 LEU A C 1
ATOM 879 O O . LEU A 1 112 ? 11.211 -25.094 -9.57 1 97.94 112 LEU A O 1
ATOM 883 N N . THR A 1 113 ? 10.32 -23.234 -10.43 1 98.25 113 THR A N 1
ATOM 884 C CA . THR A 1 113 ? 9.516 -23.938 -11.414 1 98.25 113 THR A CA 1
ATOM 885 C C . THR A 1 113 ? 10.383 -24.422 -12.578 1 98.25 113 THR A C 1
ATOM 887 O O . THR A 1 113 ? 9.953 -25.266 -13.375 1 98.25 113 THR A O 1
ATOM 890 N N . ARG A 1 114 ? 11.516 -23.906 -12.688 1 96.5 114 ARG A N 1
ATOM 891 C CA . ARG A 1 114 ? 12.484 -24.422 -13.648 1 96.5 114 ARG A CA 1
ATOM 892 C C . ARG A 1 114 ? 13.055 -25.75 -13.18 1 96.5 114 ARG A C 1
ATOM 894 O O . ARG A 1 114 ? 13.391 -26.609 -14 1 96.5 114 ARG A O 1
ATOM 901 N N . ARG A 1 115 ? 13.094 -25.969 -11.906 1 94.31 115 ARG A N 1
ATOM 902 C CA . ARG A 1 115 ? 13.773 -27.109 -11.32 1 94.31 115 ARG A CA 1
ATOM 903 C C . ARG A 1 115 ? 12.82 -28.297 -11.141 1 94.31 115 ARG A C 1
ATOM 905 O O . ARG A 1 115 ? 13.219 -29.453 -11.266 1 94.31 115 ARG A O 1
ATOM 912 N N . ASN A 1 116 ? 11.664 -28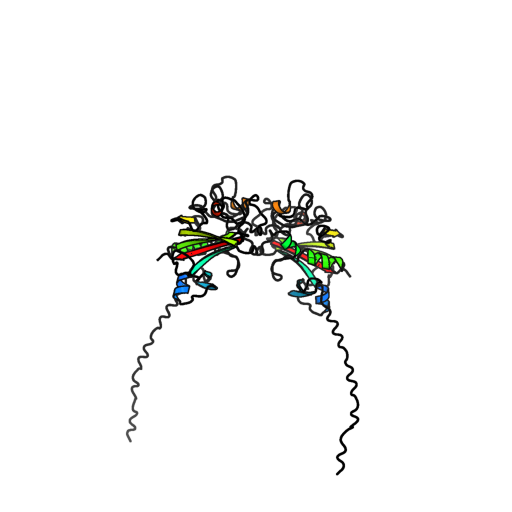 -10.75 1 95.75 116 ASN A N 1
ATOM 913 C CA . ASN A 1 116 ? 10.672 -29.031 -10.461 1 95.75 116 ASN A CA 1
ATOM 914 C C . ASN A 1 116 ? 9.328 -28.703 -11.109 1 95.75 116 ASN A C 1
ATOM 916 O O . ASN A 1 116 ? 9.117 -27.594 -11.586 1 95.75 116 ASN A O 1
ATOM 920 N N . ARG A 1 117 ? 8.477 -29.781 -11.148 1 97.12 117 ARG A N 1
ATOM 921 C CA . ARG A 1 117 ? 7.102 -29.594 -11.594 1 97.12 117 ARG A CA 1
ATOM 922 C C . ARG A 1 117 ? 6.191 -29.219 -10.422 1 97.12 117 ARG A C 1
ATOM 924 O O . ARG A 1 117 ? 6.242 -29.859 -9.367 1 97.12 117 ARG A O 1
ATOM 931 N N . TYR A 1 118 ? 5.391 -28.188 -10.727 1 97.25 118 TYR A N 1
ATOM 932 C CA . TYR A 1 118 ? 4.523 -27.719 -9.656 1 97.25 118 TYR A CA 1
ATOM 933 C C . TYR A 1 118 ? 3.07 -27.656 -10.117 1 97.25 118 TYR A C 1
ATOM 935 O O . TYR A 1 118 ? 2.795 -27.469 -11.305 1 97.25 118 TYR A O 1
ATOM 943 N N . LYS A 1 119 ? 2.184 -27.828 -9.203 1 96 119 LYS A N 1
ATOM 944 C CA . LYS A 1 119 ? 0.8 -27.406 -9.391 1 96 119 LYS A CA 1
ATOM 945 C C . LYS A 1 119 ? 0.502 -26.141 -8.586 1 96 119 LYS A C 1
ATOM 947 O O . LYS A 1 119 ? 1.224 -25.812 -7.641 1 96 119 LYS A O 1
ATOM 952 N N . LEU A 1 120 ? -0.531 -25.406 -8.977 1 97.25 120 LEU A N 1
ATOM 953 C CA . LEU A 1 120 ? -0.948 -24.156 -8.344 1 97.25 120 LEU A CA 1
ATOM 954 C C . LEU A 1 120 ? -2.344 -24.281 -7.75 1 97.25 120 LEU A C 1
ATOM 956 O O . LEU A 1 120 ? -3.256 -24.797 -8.398 1 97.25 120 LEU A O 1
ATOM 960 N N . ARG A 1 121 ? -2.436 -23.891 -6.562 1 96.56 121 ARG A N 1
ATOM 961 C CA . ARG A 1 121 ? -3.75 -23.734 -5.949 1 96.56 121 ARG A CA 1
ATOM 962 C C . ARG A 1 121 ? -3.992 -22.281 -5.543 1 96.56 121 ARG A C 1
ATOM 964 O O . ARG A 1 121 ? -3.096 -21.625 -5.012 1 96.56 121 ARG A O 1
ATOM 971 N N . VAL A 1 122 ? -5.168 -21.812 -5.852 1 97.94 122 VAL A N 1
ATOM 972 C CA . VAL A 1 122 ? -5.598 -20.469 -5.477 1 97.94 122 VAL A CA 1
ATOM 973 C C . VAL A 1 122 ? -6.785 -20.562 -4.52 1 97.94 122 VAL A C 1
ATOM 975 O O . VAL A 1 122 ? -7.844 -21.078 -4.879 1 97.94 122 VAL A O 1
ATOM 978 N N . ASP A 1 123 ? -6.617 -20.047 -3.365 1 97.19 123 ASP A N 1
ATOM 979 C CA . ASP A 1 123 ? -7.688 -19.984 -2.377 1 97.19 123 ASP A CA 1
ATOM 980 C C . ASP A 1 123 ? -8.305 -18.594 -2.328 1 97.19 123 ASP A C 1
ATOM 982 O O . ASP A 1 123 ? -7.586 -17.594 -2.275 1 97.19 123 ASP A O 1
ATOM 986 N N . LEU A 1 124 ? -9.617 -18.594 -2.322 1 98.38 124 LEU A N 1
ATOM 987 C CA . LEU A 1 124 ? -10.336 -17.328 -2.357 1 98.38 124 LEU A CA 1
ATOM 988 C C . LEU A 1 124 ? -11.305 -17.219 -1.18 1 98.38 124 LEU A C 1
ATOM 990 O O . LEU A 1 124 ? -11.898 -18.219 -0.766 1 98.38 124 LEU A O 1
ATOM 994 N N . GLU A 1 125 ? -11.445 -16.031 -0.685 1 98.69 125 GLU A N 1
ATOM 995 C CA . GLU A 1 125 ? -12.453 -15.703 0.31 1 98.69 125 GLU A CA 1
ATOM 996 C C . GLU A 1 125 ? -13.062 -14.328 0.039 1 98.69 125 GLU A C 1
ATOM 998 O O . GLU A 1 125 ? -12.344 -13.383 -0.279 1 98.69 125 GLU A O 1
ATOM 1003 N N . ASP A 1 126 ? -14.336 -14.242 0.075 1 97.88 126 ASP A N 1
ATOM 1004 C CA . ASP A 1 126 ? -14.977 -12.938 -0.078 1 97.88 126 ASP A CA 1
ATOM 1005 C C . ASP A 1 126 ? -15.312 -12.328 1.28 1 97.88 126 ASP A C 1
ATOM 1007 O O . ASP A 1 126 ? -14.992 -12.906 2.322 1 97.88 126 ASP A O 1
ATOM 1011 N N . PHE A 1 127 ? -15.953 -11.172 1.331 1 97.12 127 PHE A N 1
ATOM 1012 C CA . PHE A 1 127 ? -16.172 -10.43 2.568 1 97.12 127 PHE A CA 1
ATOM 1013 C C . PHE A 1 127 ? -17.375 -10.961 3.322 1 97.12 127 PHE A C 1
ATOM 1015 O O . PHE A 1 127 ? -17.609 -10.602 4.477 1 97.12 127 PHE A O 1
ATOM 1022 N N . ASP A 1 128 ? -18.062 -11.898 2.746 1 96.62 128 ASP A N 1
ATOM 1023 C CA . ASP A 1 128 ? -19.156 -12.594 3.441 1 96.62 128 ASP A CA 1
ATOM 1024 C C . ASP A 1 128 ? -18.641 -13.859 4.121 1 96.62 128 ASP A C 1
ATOM 1026 O O . ASP A 1 128 ? -19.406 -14.547 4.809 1 96.62 128 ASP A O 1
ATOM 1030 N N . GLY A 1 129 ? -17.422 -14.195 3.846 1 97.44 129 GLY A N 1
ATOM 1031 C CA . GLY A 1 129 ? -16.828 -15.359 4.48 1 97.44 129 GLY A CA 1
ATOM 1032 C C . GLY A 1 129 ? -16.938 -16.609 3.629 1 97.44 129 GLY A C 1
ATOM 1033 O O . GLY A 1 129 ? -16.516 -17.688 4.055 1 97.44 129 GLY A O 1
ATOM 1034 N N . THR A 1 130 ? -17.453 -16.516 2.453 1 98 130 THR A N 1
ATOM 1035 C CA . THR A 1 130 ? -17.531 -17.656 1.546 1 98 130 THR A CA 1
ATOM 1036 C C . THR A 1 130 ? -16.156 -17.953 0.933 1 98 130 THR A C 1
ATOM 1038 O O . THR A 1 130 ? -15.406 -17.031 0.603 1 98 130 THR A O 1
ATOM 1041 N N . LYS A 1 131 ? -15.961 -19.266 0.738 1 97.75 131 LYS A N 1
ATOM 1042 C CA . LYS A 1 131 ? -14.648 -19.672 0.232 1 97.75 131 LYS A CA 1
ATOM 1043 C C . LYS A 1 131 ? -14.789 -20.531 -1.021 1 97.75 131 LYS A C 1
ATOM 1045 O O . LYS A 1 131 ? -15.805 -21.203 -1.216 1 97.75 131 LYS A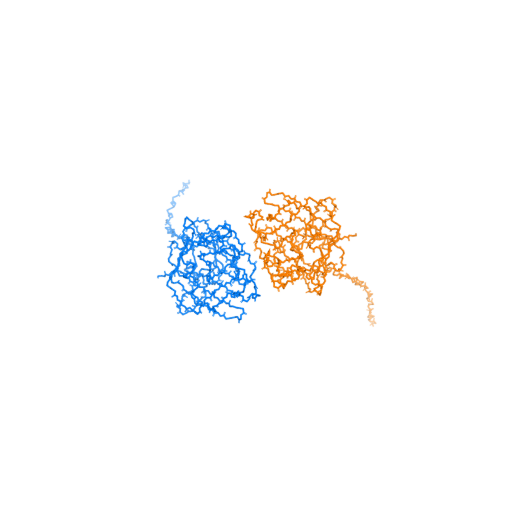 O 1
ATOM 1050 N N . ALA A 1 132 ? -13.836 -20.516 -1.875 1 97.69 132 ALA A N 1
ATOM 1051 C CA . ALA A 1 132 ? -13.672 -21.344 -3.064 1 97.69 132 ALA A CA 1
ATOM 1052 C C . ALA A 1 132 ? -12.195 -21.469 -3.449 1 97.69 132 ALA A C 1
ATOM 1054 O O . ALA A 1 132 ? -11.328 -20.859 -2.812 1 97.69 132 ALA A O 1
ATOM 1055 N N . TYR A 1 133 ? -11.977 -22.375 -4.367 1 97.25 133 TYR A N 1
ATOM 1056 C CA . TYR A 1 133 ? -10.586 -22.5 -4.809 1 97.25 133 TYR A CA 1
ATOM 1057 C C . TYR A 1 133 ? -10.516 -22.938 -6.266 1 97.25 133 TYR A C 1
ATOM 1059 O O . TYR A 1 133 ? -11.523 -23.312 -6.859 1 97.25 133 TYR A O 1
ATOM 1067 N N . ALA A 1 134 ? -9.406 -22.75 -6.836 1 97.5 134 ALA A N 1
ATOM 1068 C CA . ALA A 1 134 ? -9.031 -23.219 -8.172 1 97.5 134 ALA A CA 1
ATOM 1069 C C . ALA A 1 134 ? -7.672 -23.922 -8.148 1 97.5 134 ALA A C 1
ATOM 1071 O O . ALA A 1 134 ? -6.762 -23.484 -7.434 1 97.5 134 ALA A O 1
ATOM 1072 N N . VAL A 1 135 ? -7.582 -24.953 -8.953 1 96.69 135 VAL A N 1
ATOM 1073 C CA . VAL A 1 135 ? -6.312 -25.672 -9.031 1 96.69 135 VAL A CA 1
ATOM 1074 C C . VAL A 1 135 ? -5.875 -25.797 -10.484 1 96.69 135 VAL A C 1
ATOM 1076 O O . VAL A 1 135 ? -6.703 -26.016 -11.375 1 96.69 135 VAL A O 1
ATOM 1079 N N . TYR A 1 136 ? -4.664 -25.641 -10.688 1 97.69 136 TYR A N 1
ATOM 1080 C CA . TYR A 1 136 ? -4.004 -25.922 -11.961 1 97.69 136 TYR A CA 1
ATOM 1081 C C . TYR A 1 136 ? -2.916 -26.969 -11.781 1 97.69 136 TYR A C 1
ATOM 1083 O O . TYR A 1 136 ? -1.953 -26.766 -11.039 1 97.69 136 TYR A O 1
ATOM 1091 N N . GLU A 1 137 ? -3.021 -28 -12.5 1 97 137 GLU A N 1
ATOM 1092 C CA . GLU A 1 137 ? -2.18 -29.172 -12.289 1 97 137 GLU A CA 1
ATOM 1093 C C . GLU A 1 137 ? -0.744 -28.922 -12.734 1 97 137 GLU A C 1
ATOM 1095 O O . GLU A 1 137 ? 0.171 -29.656 -12.359 1 97 137 GLU A O 1
ATOM 1100 N N . SER A 1 138 ? -0.601 -27.953 -13.547 1 98 138 SER A N 1
ATOM 1101 C CA . SER A 1 138 ? 0.732 -27.531 -13.977 1 98 138 SER A CA 1
ATOM 1102 C C . SER A 1 138 ? 0.892 -26.016 -13.898 1 98 138 SER A C 1
ATOM 1104 O O . SER A 1 138 ? 0.017 -25.266 -14.344 1 98 138 SER A O 1
ATOM 1106 N N . PHE A 1 139 ? 1.995 -25.641 -13.352 1 98.56 139 PHE A N 1
ATOM 1107 C CA . PHE A 1 139 ? 2.307 -24.234 -13.164 1 98.56 139 PHE A CA 1
ATOM 1108 C C . PHE A 1 139 ? 3.797 -23.969 -13.359 1 98.56 139 PHE A C 1
ATOM 1110 O O . PHE A 1 139 ? 4.633 -24.688 -12.789 1 98.56 139 PHE A O 1
ATOM 1117 N N . SER A 1 140 ? 4.09 -22.906 -14.125 1 98.88 140 SER A N 1
ATOM 1118 C CA . SER A 1 140 ? 5.48 -22.484 -14.234 1 98.88 140 SER A CA 1
ATOM 1119 C C . SER A 1 140 ? 5.59 -21.031 -14.711 1 98.88 140 SER A C 1
ATOM 1121 O O . SER A 1 140 ? 4.637 -20.484 -15.266 1 98.88 140 SER A O 1
ATOM 1123 N N . VAL A 1 141 ? 6.691 -20.469 -14.453 1 98.94 141 VAL A N 1
ATOM 1124 C CA . VAL A 1 141 ? 7.023 -19.109 -14.883 1 98.94 141 VAL A CA 1
ATOM 1125 C C . VAL A 1 141 ? 8.367 -19.125 -15.602 1 98.94 141 VAL A C 1
ATOM 1127 O O . VAL A 1 141 ? 9.359 -19.641 -15.078 1 98.94 141 VAL A O 1
ATOM 1130 N N . ASP A 1 142 ? 8.461 -18.516 -16.75 1 98.88 142 ASP A N 1
ATOM 1131 C CA . ASP A 1 142 ? 9.68 -18.484 -17.562 1 98.88 142 ASP A CA 1
ATOM 1132 C C . ASP A 1 142 ? 10.688 -17.5 -16.984 1 98.88 142 ASP A C 1
ATOM 1134 O O . ASP A 1 142 ? 10.445 -16.891 -15.938 1 98.88 142 ASP A O 1
ATOM 1138 N N . ALA A 1 143 ? 11.828 -17.438 -17.688 1 98.62 143 ALA A N 1
ATOM 1139 C CA . ALA A 1 143 ? 12.922 -16.562 -17.266 1 98.62 143 ALA A CA 1
ATOM 1140 C C . ALA A 1 143 ? 12.602 -15.102 -17.547 1 98.62 143 ALA A C 1
ATOM 1142 O O . ALA A 1 143 ? 11.664 -14.797 -18.297 1 98.62 143 ALA A O 1
ATOM 1143 N N . GLU A 1 144 ? 13.367 -14.266 -16.922 1 98.75 144 GLU A N 1
ATOM 1144 C CA . GLU A 1 144 ? 13.211 -12.828 -17.141 1 98.75 144 GLU A CA 1
ATOM 1145 C C . GLU A 1 144 ? 13.328 -12.492 -18.625 1 98.75 144 GLU A C 1
ATOM 1147 O O . GLU A 1 144 ? 12.625 -11.609 -19.125 1 98.75 144 GLU A O 1
ATOM 1152 N N . SER A 1 145 ? 14.211 -13.117 -19.359 1 98.56 145 SER A N 1
ATOM 1153 C CA . SER A 1 145 ? 14.422 -12.875 -20.781 1 98.56 145 SER A CA 1
ATOM 1154 C C . SER A 1 145 ? 13.148 -13.133 -21.578 1 98.56 145 SER A C 1
ATOM 1156 O O . SER A 1 145 ? 12.969 -12.578 -22.656 1 98.56 145 SER A O 1
ATOM 1158 N N . ASP A 1 146 ? 12.297 -13.891 -21.031 1 98.75 146 ASP A N 1
ATOM 1159 C CA . ASP A 1 146 ? 11.023 -14.203 -21.672 1 98.75 146 ASP A CA 1
ATOM 1160 C C . ASP A 1 146 ? 9.875 -13.438 -21.016 1 98.75 146 ASP A C 1
ATOM 1162 O O . ASP A 1 146 ? 8.703 -13.781 -21.203 1 98.75 146 ASP A O 1
ATOM 1166 N N . GLY A 1 147 ? 10.211 -12.484 -20.141 1 98.81 147 GLY A N 1
ATOM 1167 C CA . GLY A 1 147 ? 9.219 -11.625 -19.5 1 98.81 147 GLY A CA 1
ATOM 1168 C C . GLY A 1 147 ? 8.469 -12.305 -18.375 1 98.81 147 GLY A C 1
ATOM 1169 O O . GLY A 1 147 ? 7.316 -11.977 -18.109 1 98.81 147 GLY A O 1
ATOM 1170 N N . TYR A 1 148 ? 9.078 -13.359 -17.875 1 98.94 148 TYR A N 1
ATOM 1171 C CA . TYR A 1 148 ? 8.445 -14.148 -16.828 1 98.94 148 TYR A CA 1
ATOM 1172 C C . TYR A 1 148 ? 7.07 -14.633 -17.266 1 98.94 148 TYR A C 1
ATOM 1174 O O . TYR A 1 148 ? 6.094 -14.5 -16.516 1 98.94 148 TYR A O 1
ATOM 1182 N N . LYS A 1 149 ? 7.039 -15.203 -18.344 1 98.94 149 LYS A N 1
ATOM 1183 C CA . LYS A 1 149 ? 5.793 -15.68 -18.938 1 98.94 149 LYS A CA 1
ATOM 1184 C C . LYS A 1 149 ? 5.152 -16.75 -18.062 1 98.94 149 LYS A C 1
ATOM 1186 O O . LYS A 1 149 ? 5.836 -17.641 -17.562 1 98.94 149 LYS A O 1
ATOM 1191 N N . LEU A 1 150 ? 3.816 -16.656 -17.953 1 98.94 150 LEU A N 1
ATOM 1192 C CA . LEU A 1 150 ? 3.057 -17.594 -17.125 1 98.94 150 LEU A CA 1
ATOM 1193 C C . LEU A 1 150 ? 2.629 -18.812 -17.953 1 98.94 150 LEU A C 1
ATOM 1195 O O . LEU A 1 150 ? 2.184 -18.672 -19.094 1 98.94 150 LEU A O 1
ATOM 1199 N N . HIS A 1 151 ? 2.719 -19.984 -17.328 1 98.88 151 HIS A N 1
ATOM 1200 C CA . HIS A 1 151 ? 2.162 -21.203 -17.891 1 98.88 151 HIS A CA 1
ATOM 1201 C C . HIS A 1 151 ? 1.317 -21.953 -16.875 1 98.88 151 HIS A C 1
ATOM 1203 O O . HIS A 1 151 ? 1.813 -22.328 -15.805 1 98.88 151 HIS A O 1
ATOM 1209 N N . VAL A 1 152 ? 0.075 -22.125 -17.188 1 98.69 152 VAL A N 1
ATOM 1210 C CA . VAL A 1 152 ? -0.799 -22.953 -16.375 1 98.69 152 VAL A CA 1
ATOM 1211 C C . VAL A 1 152 ? -1.562 -23.938 -17.266 1 98.69 152 VAL A C 1
ATOM 1213 O O . VAL A 1 152 ? -1.826 -23.641 -18.422 1 98.69 152 VAL A O 1
ATOM 1216 N N . SER A 1 153 ? -1.848 -25.094 -16.766 1 98.12 153 SER A N 1
ATOM 1217 C CA . SER A 1 153 ? -2.68 -26.078 -17.453 1 98.12 153 SER A CA 1
ATOM 1218 C C . SER A 1 153 ? -3.283 -27.062 -16.453 1 98.12 153 SER A C 1
ATOM 1220 O O . SER A 1 153 ? -2.91 -27.078 -15.281 1 98.12 153 SER A O 1
ATOM 1222 N N . GLY A 1 154 ? -4.301 -27.797 -16.938 1 97.81 154 GLY A N 1
ATOM 1223 C CA . GLY A 1 154 ? -4.926 -28.812 -16.094 1 97.81 154 GLY A CA 1
ATOM 1224 C C . GLY A 1 154 ? -5.832 -28.219 -15.031 1 97.81 154 GLY A C 1
ATOM 1225 O O . GLY A 1 154 ? -5.719 -28.562 -13.852 1 97.81 154 GLY A O 1
ATOM 1226 N N . PHE A 1 155 ? -6.734 -27.422 -15.477 1 97.94 155 PHE A N 1
ATOM 1227 C CA . PHE A 1 155 ? -7.637 -26.734 -14.555 1 97.94 155 PHE A CA 1
ATOM 1228 C C . PHE A 1 155 ? -8.562 -27.734 -13.875 1 97.94 155 PHE A C 1
ATOM 1230 O O . PHE A 1 155 ? -9.156 -28.594 -14.531 1 97.94 155 PHE A O 1
ATOM 1237 N N . VAL A 1 156 ? -8.594 -27.625 -12.516 1 96.5 156 VAL A N 1
ATOM 1238 C CA . VAL A 1 156 ? -9.547 -28.328 -11.672 1 96.5 156 VAL A CA 1
ATOM 1239 C C . VAL A 1 156 ? -10.391 -27.328 -10.875 1 96.5 156 VAL A C 1
ATOM 1241 O O . VAL A 1 156 ? -9.844 -26.516 -10.141 1 96.5 156 VAL A O 1
ATOM 1244 N N . ASP A 1 157 ? -11.68 -27.5 -10.938 1 97.25 157 ASP A N 1
ATOM 1245 C CA . ASP A 1 157 ? -12.586 -26.5 -10.391 1 97.25 157 ASP A CA 1
ATOM 1246 C C . ASP A 1 157 ? -12.953 -26.812 -8.938 1 97.25 157 ASP A C 1
ATOM 1248 O O . ASP A 1 157 ? -13.609 -27.828 -8.672 1 97.25 157 ASP A O 1
ATOM 1252 N N . GLY A 1 158 ? -12.516 -25.984 -8.023 1 95.94 158 GLY A N 1
ATOM 1253 C CA . GLY A 1 158 ? -12.922 -26.062 -6.625 1 95.94 158 GLY A CA 1
ATOM 1254 C C . GLY A 1 158 ? -14.039 -25.109 -6.27 1 95.94 158 GLY A C 1
ATOM 1255 O O . GLY A 1 158 ? -14.234 -24.781 -5.098 1 95.94 158 GLY A O 1
ATOM 1256 N N . GLY A 1 159 ? -14.695 -24.641 -7.332 1 97.69 159 GLY A N 1
ATOM 1257 C CA . GLY A 1 159 ? -15.828 -23.75 -7.129 1 97.69 159 GLY A CA 1
ATOM 1258 C C . GLY A 1 159 ? -15.547 -22.328 -7.543 1 97.69 159 GLY A C 1
ATOM 1259 O O . GLY A 1 159 ? -16.469 -21.516 -7.691 1 97.69 159 GLY A O 1
ATOM 1260 N N . ALA A 1 160 ? -14.336 -22.031 -7.82 1 98.06 160 ALA A N 1
ATOM 1261 C CA . ALA A 1 160 ? -13.961 -20.641 -8.07 1 98.06 160 ALA A CA 1
ATOM 1262 C C . ALA A 1 160 ? -14.07 -20.297 -9.555 1 98.06 160 ALA A C 1
ATOM 1264 O O . ALA A 1 160 ? -14.07 -19.125 -9.93 1 98.06 160 ALA A O 1
ATOM 1265 N N . GLY A 1 161 ? -14.195 -21.281 -10.391 1 98.44 161 GLY A N 1
ATOM 1266 C CA . GLY A 1 161 ? -14.102 -21.031 -11.82 1 98.44 161 GLY A CA 1
ATOM 1267 C C . GLY A 1 161 ? -12.688 -20.719 -12.281 1 98.44 161 GLY A C 1
ATOM 1268 O O . GLY A 1 161 ? -11.789 -20.516 -11.461 1 98.44 161 GLY A O 1
ATOM 1269 N N . ASP A 1 162 ? -12.508 -20.688 -13.602 1 98.62 162 ASP A N 1
ATOM 1270 C CA . ASP A 1 162 ? -11.18 -20.516 -14.18 1 98.62 162 ASP A CA 1
ATOM 1271 C C . ASP A 1 162 ? -10.961 -19.062 -14.633 1 98.62 162 ASP A C 1
ATOM 1273 O O . ASP A 1 162 ? -11.422 -18.672 -15.703 1 98.62 162 ASP A O 1
ATOM 1277 N N . SER A 1 163 ? -10.195 -18.344 -13.93 1 98.62 163 SER A N 1
ATOM 1278 C CA . SER A 1 163 ? -9.977 -16.953 -14.273 1 98.62 163 SER A CA 1
ATOM 1279 C C . SER A 1 163 ? -8.555 -16.719 -14.781 1 98.62 163 SER A C 1
ATOM 1281 O O . SER A 1 163 ? -8.156 -15.586 -15.047 1 98.62 163 SER A O 1
ATOM 1283 N N . LEU A 1 164 ? -7.762 -17.75 -15 1 98.12 164 LEU A N 1
ATOM 1284 C CA . LEU A 1 164 ? -6.371 -17.578 -15.398 1 98.12 164 LEU A CA 1
ATOM 1285 C C . LEU A 1 164 ? -6.184 -17.922 -16.875 1 98.12 164 LEU A C 1
ATOM 1287 O O . LEU A 1 164 ? -5.496 -17.203 -17.609 1 98.12 164 LEU A O 1
ATOM 1291 N N . ASN A 1 165 ? -6.793 -18.891 -17.359 1 96.31 165 ASN A N 1
ATOM 1292 C CA . ASN A 1 165 ? -6.457 -19.5 -18.641 1 96.31 165 ASN A CA 1
ATOM 1293 C C . ASN A 1 165 ? -6.711 -18.531 -19.797 1 96.31 165 ASN A C 1
ATOM 1295 O O . ASN A 1 165 ? -5.867 -18.391 -20.688 1 96.31 165 ASN A O 1
ATOM 1299 N N . ALA A 1 166 ? -7.797 -17.859 -19.734 1 95.25 166 ALA A N 1
ATOM 1300 C CA . ALA A 1 166 ? -8.242 -17.141 -20.922 1 95.25 166 ALA A CA 1
ATOM 1301 C C . ALA A 1 166 ? -7.422 -15.867 -21.125 1 95.25 166 ALA A C 1
ATOM 1303 O O . ALA A 1 166 ? -7.121 -15.492 -22.266 1 95.25 166 ALA A O 1
ATOM 1304 N N . ARG A 1 167 ? -7.004 -15.219 -20.016 1 96.56 167 ARG A N 1
ATOM 1305 C CA . ARG A 1 167 ? -6.453 -13.883 -20.203 1 96.56 167 ARG A CA 1
ATOM 1306 C C . ARG A 1 167 ? -5.07 -13.766 -19.578 1 96.56 167 ARG A C 1
ATOM 1308 O O . ARG A 1 167 ? -4.414 -12.727 -19.703 1 96.56 167 ARG A O 1
ATOM 1315 N N . HIS A 1 168 ? -4.633 -14.797 -19.016 1 98.56 168 HIS A N 1
ATOM 1316 C CA . HIS A 1 168 ? -3.385 -14.648 -18.281 1 98.56 168 HIS A CA 1
ATOM 1317 C C . HIS A 1 168 ? -2.371 -15.711 -18.703 1 98.56 168 HIS A C 1
ATOM 1319 O O . HIS A 1 168 ? -1.172 -15.43 -18.781 1 98.56 168 HIS A O 1
ATOM 1325 N N . ASN A 1 169 ? -2.848 -16.891 -18.984 1 98.75 169 ASN A N 1
ATOM 1326 C CA . ASN A 1 169 ? -1.943 -17.953 -19.422 1 98.75 169 ASN A CA 1
ATOM 1327 C C . ASN A 1 169 ? -1.186 -17.562 -20.688 1 98.75 169 ASN A C 1
ATOM 1329 O O . ASN A 1 169 ? -1.78 -17.062 -21.641 1 98.75 169 ASN A O 1
ATOM 1333 N N . GLY A 1 170 ? 0.103 -17.797 -20.641 1 98.69 170 GLY A N 1
ATOM 1334 C CA . GLY A 1 170 ? 0.936 -17.5 -21.797 1 98.69 170 GLY A CA 1
ATOM 1335 C C . GLY A 1 170 ? 1.285 -16.031 -21.922 1 98.69 170 GLY A C 1
ATOM 1336 O O . GLY A 1 170 ? 1.899 -15.617 -22.906 1 98.69 170 GLY A O 1
ATOM 1337 N N . MET A 1 171 ? 0.974 -15.227 -20.984 1 98.75 171 MET A N 1
ATOM 1338 C CA . MET A 1 171 ? 1.232 -13.789 -21.047 1 98.75 171 MET A CA 1
ATOM 1339 C C . MET A 1 171 ? 2.477 -13.422 -20.25 1 98.75 171 MET A C 1
ATOM 1341 O O . MET A 1 171 ? 2.818 -14.094 -19.281 1 98.75 171 MET A O 1
ATOM 1345 N N . LYS A 1 172 ? 3.096 -12.375 -20.672 1 98.75 172 LYS A N 1
ATOM 1346 C CA . LYS A 1 172 ? 4.215 -11.805 -19.938 1 98.75 172 LYS A CA 1
ATOM 1347 C C . LYS A 1 172 ? 3.727 -10.953 -18.766 1 98.75 172 LYS A C 1
ATOM 1349 O O . LYS A 1 172 ? 2.598 -10.453 -18.781 1 98.75 172 LYS A O 1
ATOM 1354 N N . PHE A 1 173 ? 4.629 -10.797 -17.781 1 98.88 173 PHE A N 1
ATOM 1355 C CA . PHE A 1 173 ? 4.289 -10.016 -16.594 1 98.88 173 PHE A CA 1
ATOM 1356 C C . PHE A 1 173 ? 4.402 -8.523 -16.891 1 98.88 173 PHE A C 1
ATOM 1358 O O . PHE A 1 173 ? 5.344 -8.086 -17.547 1 98.88 173 PHE A O 1
ATOM 1365 N N . SER A 1 174 ? 3.416 -7.742 -16.391 1 98.81 174 SER A N 1
ATOM 1366 C CA . SER A 1 174 ? 3.422 -6.297 -16.609 1 98.81 174 SER A CA 1
ATOM 1367 C C . SER A 1 174 ? 3.311 -5.547 -15.281 1 98.81 174 SER A C 1
ATOM 1369 O O . SER A 1 174 ? 2.654 -6.016 -14.352 1 98.81 174 SER A O 1
ATOM 1371 N N . THR A 1 175 ? 3.979 -4.473 -15.164 1 98.44 175 THR A N 1
ATOM 1372 C CA . THR A 1 175 ? 3.844 -3.486 -14.102 1 98.44 175 THR A CA 1
ATOM 1373 C C . THR A 1 175 ? 3.604 -2.096 -14.68 1 98.44 175 THR A C 1
ATOM 1375 O O . THR A 1 175 ? 3.643 -1.91 -15.898 1 98.44 175 THR A O 1
ATOM 1378 N N . PHE A 1 176 ? 3.285 -1.126 -13.805 1 97.62 176 PHE A N 1
ATOM 1379 C CA . PHE A 1 176 ? 2.945 0.198 -14.312 1 97.62 176 PHE A CA 1
ATOM 1380 C C . PHE A 1 176 ? 4.133 0.821 -15.039 1 97.62 176 PHE A C 1
ATOM 1382 O O . PHE A 1 176 ? 3.957 1.662 -15.922 1 97.62 176 PHE A O 1
ATOM 1389 N N . ASP A 1 177 ? 5.355 0.4 -14.711 1 97.56 177 ASP A N 1
ATOM 1390 C CA . ASP A 1 177 ? 6.559 0.982 -15.305 1 97.56 177 ASP A CA 1
ATOM 1391 C C . ASP A 1 177 ? 7.152 0.054 -16.359 1 97.56 177 ASP A C 1
ATOM 1393 O O . ASP A 1 177 ? 8.219 0.337 -16.922 1 97.56 177 ASP A O 1
ATOM 1397 N N . LYS A 1 178 ? 6.574 -1.095 -16.609 1 97.56 178 LYS A N 1
ATOM 1398 C CA . LYS A 1 178 ? 6.988 -2.037 -17.656 1 97.56 178 LYS A CA 1
ATOM 1399 C C . LYS A 1 178 ? 5.785 -2.754 -18.25 1 97.56 178 LYS A C 1
ATOM 1401 O O . LYS A 1 178 ? 5.418 -3.844 -17.812 1 97.56 178 LYS A O 1
ATOM 1406 N N . ASP A 1 179 ? 5.332 -2.225 -19.344 1 97.62 179 ASP A N 1
ATOM 1407 C CA . ASP A 1 179 ? 4.145 -2.738 -20.016 1 97.62 179 ASP A CA 1
ATOM 1408 C C . ASP A 1 179 ? 4.504 -3.857 -21 1 97.62 179 ASP A C 1
ATOM 1410 O O . ASP A 1 179 ? 5.238 -3.633 -21.953 1 97.62 179 ASP A O 1
ATOM 1414 N N . GLN A 1 180 ? 3.961 -5.047 -20.719 1 97.88 180 GLN A N 1
ATOM 1415 C CA . GLN A 1 180 ? 4.227 -6.172 -21.594 1 97.88 180 GLN A CA 1
ATOM 1416 C C . GLN A 1 180 ? 2.932 -6.867 -22.016 1 97.88 180 GLN A C 1
ATOM 1418 O O . GLN A 1 180 ? 2.953 -8.023 -22.453 1 97.88 180 GLN A O 1
ATOM 1423 N N . ASP A 1 181 ? 1.821 -6.16 -21.766 1 97.62 181 ASP A N 1
ATOM 1424 C CA . ASP A 1 181 ? 0.532 -6.746 -22.125 1 97.62 181 ASP A CA 1
ATOM 1425 C C . ASP A 1 181 ? 0.256 -6.605 -23.625 1 97.62 181 ASP A C 1
ATOM 1427 O O . ASP A 1 181 ? 1.151 -6.254 -24.391 1 97.62 181 ASP A O 1
ATOM 1431 N N . LEU A 1 182 ? -0.896 -7.043 -24.031 1 94.38 182 LEU A N 1
ATOM 1432 C CA . LEU A 1 182 ? -1.208 -7.035 -25.453 1 94.38 182 LEU A CA 1
ATOM 1433 C C . LEU A 1 182 ? -2.264 -5.98 -25.781 1 94.38 182 LEU A C 1
ATOM 1435 O O . LEU A 1 182 ? -2.914 -6.043 -26.828 1 94.38 182 LEU A O 1
ATOM 1439 N N . GLN A 1 183 ? -2.482 -5.055 -24.828 1 86.5 183 GLN A N 1
ATOM 1440 C CA . GLN A 1 183 ? -3.57 -4.094 -24.969 1 86.5 183 GLN A CA 1
ATOM 1441 C C . GLN A 1 183 ? -3.096 -2.824 -25.672 1 86.5 183 GLN A C 1
ATOM 1443 O O . GLN A 1 183 ? -3.682 -1.756 -25.5 1 86.5 183 GLN A O 1
ATOM 1448 N N . GLY A 1 184 ? -2.188 -2.918 -26.672 1 81.62 184 GLY A N 1
ATOM 1449 C CA . GLY A 1 184 ? -1.84 -1.788 -27.516 1 81.62 184 GLY A CA 1
ATOM 1450 C C . GLY A 1 184 ? -1.331 -0.59 -26.734 1 81.62 184 GLY A C 1
ATOM 1451 O O . GLY A 1 184 ? -0.263 -0.65 -26.125 1 81.62 184 GLY A O 1
ATOM 1452 N N . SER A 1 185 ? -2.383 0.42 -26.562 1 86.69 185 SER A N 1
ATOM 1453 C CA . SER A 1 185 ? -1.964 1.729 -26.078 1 86.69 185 SER A CA 1
ATOM 1454 C C . SER A 1 185 ? -2.189 1.854 -24.578 1 86.69 185 SER A C 1
ATOM 1456 O O . SER A 1 185 ? -1.721 2.807 -23.953 1 86.69 185 SER A O 1
ATOM 1458 N N . GLU A 1 186 ? -2.756 0.821 -24.016 1 93.44 186 GLU A N 1
ATOM 1459 C CA . GLU A 1 186 ? -3.043 0.926 -22.594 1 93.44 186 GLU A CA 1
ATOM 1460 C C . GLU A 1 186 ? -2.174 -0.033 -21.781 1 93.44 186 GLU A C 1
ATOM 1462 O O . GLU A 1 186 ? -1.865 -1.136 -22.234 1 93.44 186 GLU A O 1
ATOM 1467 N N . ASN A 1 187 ? -1.725 0.421 -20.703 1 97.12 187 ASN A N 1
ATOM 1468 C CA . ASN A 1 187 ? -1.043 -0.424 -19.734 1 97.12 187 ASN A CA 1
ATOM 1469 C C . ASN A 1 187 ? -2.012 -0.967 -18.688 1 97.12 187 ASN A C 1
ATOM 1471 O O . ASN A 1 187 ? -2.436 -0.237 -17.781 1 97.12 187 ASN A O 1
ATOM 1475 N N . CYS A 1 188 ? -2.314 -2.217 -18.766 1 98.25 188 CYS A N 1
ATOM 1476 C CA . CYS A 1 188 ? -3.301 -2.834 -17.875 1 98.25 188 CYS A CA 1
ATOM 1477 C C . CYS A 1 188 ? -2.877 -2.717 -16.422 1 98.25 188 CYS A C 1
ATOM 1479 O O . CYS A 1 188 ? -3.717 -2.525 -15.539 1 98.25 188 CYS A O 1
ATOM 1481 N N . ALA A 1 189 ? -1.58 -2.85 -16.172 1 98.12 189 ALA A N 1
ATOM 1482 C CA . ALA A 1 189 ? -1.088 -2.781 -14.797 1 98.12 189 ALA A CA 1
ATOM 1483 C C . ALA A 1 189 ? -1.326 -1.398 -14.195 1 98.12 189 ALA A C 1
ATOM 1485 O O . ALA A 1 189 ? -1.632 -1.274 -13.008 1 98.12 189 ALA A O 1
ATOM 1486 N N . LEU A 1 190 ? -1.106 -0.404 -15.008 1 97.12 190 LEU A N 1
ATOM 1487 C CA . LEU A 1 190 ? -1.4 0.955 -14.562 1 97.12 190 LEU A CA 1
ATOM 1488 C C . LEU A 1 190 ? -2.904 1.167 -14.422 1 97.12 190 LEU A C 1
ATOM 1490 O O . LEU A 1 190 ? -3.369 1.666 -13.398 1 97.12 190 LEU A O 1
ATOM 1494 N N . LYS A 1 191 ? -3.59 0.765 -15.359 1 96.69 191 LYS A N 1
ATOM 1495 C CA . LYS A 1 191 ? -5.031 0.994 -15.438 1 96.69 191 LYS A CA 1
ATOM 1496 C C . LYS A 1 191 ? -5.762 0.288 -14.297 1 96.69 191 LYS A C 1
ATOM 1498 O O . LYS A 1 191 ? -6.707 0.835 -13.727 1 96.69 191 LYS A O 1
ATOM 1503 N N . HIS A 1 192 ? -5.312 -0.897 -13.984 1 97.31 192 HIS A N 1
ATOM 1504 C CA . HIS A 1 192 ? -6.027 -1.717 -13.016 1 97.31 192 HIS A CA 1
ATOM 1505 C C . HIS A 1 192 ? -5.23 -1.864 -11.727 1 97.31 192 HIS A C 1
ATOM 1507 O O . HIS A 1 192 ? -5.535 -2.725 -10.891 1 97.31 192 HIS A O 1
ATOM 1513 N N . SER A 1 193 ? -4.246 -1.081 -11.562 1 97.06 193 SER A N 1
ATOM 1514 C CA . SER A 1 193 ? -3.551 -0.801 -10.312 1 97.06 193 SER A CA 1
ATOM 1515 C C . SER A 1 193 ? -2.922 -2.064 -9.734 1 97.06 193 SER A C 1
ATOM 1517 O O . SER A 1 193 ? -3.045 -2.332 -8.539 1 97.06 193 SER A O 1
ATOM 1519 N N . GLY A 1 194 ? -2.27 -2.84 -10.516 1 97.25 194 GLY A N 1
ATOM 1520 C CA . GLY A 1 194 ? -1.585 -4.027 -10.031 1 97.25 194 GLY A CA 1
ATOM 1521 C C . GLY A 1 194 ? -0.679 -4.66 -11.07 1 97.25 194 GLY A C 1
ATOM 1522 O O . GLY A 1 194 ? -0.978 -4.621 -12.266 1 97.25 194 GLY A O 1
ATOM 1523 N N . GLY A 1 195 ? 0.494 -5.195 -10.648 1 98.62 195 GLY A N 1
ATOM 1524 C CA . GLY A 1 195 ? 1.323 -6 -11.523 1 98.62 195 GLY A CA 1
ATOM 1525 C C . GLY A 1 195 ? 0.824 -7.426 -11.68 1 98.62 195 GLY A C 1
ATOM 1526 O O . GLY A 1 195 ? 0.453 -8.07 -10.695 1 98.62 195 GLY A O 1
ATOM 1527 N N . PHE A 1 196 ? 0.771 -7.848 -12.898 1 98.81 196 PHE A N 1
ATOM 1528 C CA . PHE A 1 196 ? 0.272 -9.195 -13.141 1 98.81 196 PHE A CA 1
ATOM 1529 C C . PHE A 1 196 ? 0.478 -9.602 -14.594 1 98.81 196 PHE A C 1
ATOM 1531 O O . PHE A 1 196 ? 1.053 -8.844 -15.375 1 98.81 196 PHE A O 1
ATOM 1538 N N . TRP A 1 197 ? 0.158 -10.836 -14.883 1 98.88 197 TRP A N 1
ATOM 1539 C CA . TRP A 1 197 ? 0.114 -11.305 -16.266 1 98.88 197 TRP A CA 1
ATOM 1540 C C . TRP A 1 197 ? -1.185 -10.883 -16.938 1 98.88 197 TRP A C 1
ATOM 1542 O O . TRP A 1 197 ? -2.258 -11.391 -16.609 1 98.88 197 TRP A O 1
ATOM 1552 N N . TYR A 1 198 ? -1.036 -9.93 -17.953 1 98.31 198 TYR A N 1
ATOM 1553 C CA . TYR A 1 198 ? -2.221 -9.391 -18.594 1 98.31 198 TYR A CA 1
ATOM 1554 C C . TYR A 1 198 ? -2.182 -9.648 -20.109 1 98.31 198 TYR A C 1
ATOM 1556 O O . TYR A 1 198 ? -1.128 -9.539 -20.734 1 98.31 198 TYR A O 1
ATOM 1564 N N . LYS A 1 199 ? -3.328 -9.953 -20.641 1 96.81 199 LYS A N 1
ATOM 1565 C CA . LYS A 1 199 ? -3.551 -9.898 -22.094 1 96.81 199 LYS A CA 1
ATOM 1566 C C . LYS A 1 199 ? -4.254 -8.602 -22.5 1 96.81 199 LYS A C 1
ATOM 1568 O O . LYS A 1 199 ? -3.629 -7.543 -22.547 1 96.81 199 LYS A O 1
ATOM 1573 N N . ASP A 1 200 ? -5.555 -8.648 -22.906 1 93.56 200 ASP A N 1
ATOM 1574 C CA . ASP A 1 200 ? -6.434 -7.484 -22.969 1 93.56 200 ASP A CA 1
ATOM 1575 C C . ASP A 1 200 ? -7.156 -7.258 -21.656 1 93.56 200 ASP A C 1
ATOM 1577 O O . ASP A 1 200 ? -8.383 -7.188 -21.609 1 93.56 200 ASP A O 1
ATOM 1581 N N . CYS A 1 201 ? -6.387 -7.262 -20.828 1 92.44 201 CYS A N 1
ATOM 1582 C CA . CYS A 1 201 ? -6.34 -7.062 -19.391 1 92.44 201 CYS A CA 1
ATOM 1583 C C . CYS A 1 201 ? -6.758 -8.328 -18.641 1 92.44 201 CYS A C 1
ATOM 1585 O O . CYS A 1 201 ? -6.051 -9.336 -18.688 1 92.44 201 CYS A O 1
ATOM 1587 N N . TYR A 1 202 ? -8.016 -8.32 -17.859 1 94.69 202 TYR A N 1
ATOM 1588 C CA . TYR A 1 202 ? -7.914 -9.414 -16.906 1 94.69 202 TYR A CA 1
ATOM 1589 C C . TYR A 1 202 ? -9.273 -10.039 -16.641 1 94.69 202 TYR A C 1
ATOM 1591 O O . TYR A 1 202 ? -10.312 -9.43 -16.906 1 94.69 202 TYR A O 1
ATOM 1599 N N . TYR A 1 203 ? -9.211 -11.297 -16.312 1 98.19 203 TYR A N 1
ATOM 1600 C CA . TYR A 1 203 ? -10.312 -11.938 -15.602 1 98.19 203 TYR A CA 1
ATOM 1601 C C . TYR A 1 203 ? -9.945 -12.195 -14.148 1 98.19 203 TYR A C 1
ATOM 1603 O O . TYR A 1 203 ? -10.758 -12.719 -13.375 1 98.19 203 TYR A O 1
ATOM 1611 N N . THR A 1 204 ? -8.781 -11.859 -13.781 1 98.5 204 THR A N 1
ATOM 1612 C CA . THR A 1 204 ? -8.383 -11.797 -12.375 1 98.5 204 THR A CA 1
ATOM 1613 C C . THR A 1 204 ? -7.293 -10.75 -12.164 1 98.5 204 THR A C 1
ATOM 1615 O O . THR A 1 204 ? -6.52 -10.461 -13.078 1 98.5 204 THR A O 1
ATOM 1618 N N . ASN A 1 205 ? -7.309 -10.164 -11.023 1 98.25 205 ASN A N 1
ATOM 1619 C CA . ASN A 1 205 ? -6.371 -9.125 -10.609 1 98.25 205 ASN A CA 1
ATOM 1620 C C . ASN A 1 205 ? -5.98 -9.281 -9.141 1 98.25 205 ASN A C 1
ATOM 1622 O O . ASN A 1 205 ? -6.262 -8.414 -8.32 1 98.25 205 ASN A O 1
ATOM 1626 N N . PRO A 1 206 ? -5.172 -10.32 -8.836 1 98.62 206 PRO A N 1
ATOM 1627 C CA . PRO A 1 206 ? -4.895 -10.633 -7.43 1 98.62 206 PRO A CA 1
ATOM 1628 C C . PRO A 1 206 ? -4.039 -9.562 -6.75 1 98.62 206 PRO A C 1
ATOM 1630 O O . PRO A 1 206 ? -4.027 -9.469 -5.52 1 98.62 206 PRO A O 1
ATOM 1633 N N . THR A 1 207 ? -3.342 -8.742 -7.484 1 98.62 207 THR A N 1
ATOM 1634 C CA . THR A 1 207 ? -2.422 -7.758 -6.922 1 98.62 207 THR A CA 1
ATOM 1635 C C . THR A 1 207 ? -3.023 -6.355 -6.98 1 98.62 207 THR A C 1
ATOM 1637 O O . THR A 1 207 ? -2.342 -5.371 -6.695 1 98.62 207 THR A O 1
ATOM 1640 N N . GLY A 1 208 ? -4.27 -6.242 -7.352 1 98.31 208 GLY A N 1
ATOM 1641 C CA . GLY A 1 208 ? -4.957 -4.961 -7.375 1 98.31 208 GLY A CA 1
ATOM 1642 C C . GLY A 1 208 ? -5.191 -4.379 -5.992 1 98.31 208 GLY A C 1
ATOM 1643 O O . GLY A 1 208 ? -4.715 -4.926 -4.996 1 98.31 208 GLY A O 1
ATOM 1644 N N . GLN A 1 209 ? -5.926 -3.316 -5.98 1 98.5 209 GLN A N 1
ATOM 1645 C CA . GLN A 1 209 ? -6.199 -2.637 -4.719 1 98.5 209 GLN A CA 1
ATOM 1646 C C . GLN A 1 209 ? -7.102 -3.48 -3.822 1 98.5 209 GLN A C 1
ATOM 1648 O O . GLN A 1 209 ? -8.047 -4.113 -4.301 1 98.5 209 GLN A O 1
ATOM 1653 N N . TYR A 1 210 ? -6.898 -3.514 -2.502 1 98.06 210 TYR A N 1
ATOM 1654 C CA . TYR A 1 210 ? -7.633 -4.348 -1.559 1 98.06 210 TYR A CA 1
ATOM 1655 C C . TYR A 1 210 ? -9.039 -3.809 -1.332 1 98.06 210 TYR A C 1
ATOM 1657 O O . TYR A 1 210 ? -9.992 -4.578 -1.22 1 98.06 210 TYR A O 1
ATOM 1665 N N . LEU A 1 211 ? -9.297 -2.578 -1.17 1 97.31 211 LEU A N 1
ATOM 1666 C CA . LEU A 1 211 ? -10.492 -1.745 -1.14 1 97.31 211 LEU A CA 1
ATOM 1667 C C . LEU A 1 211 ? -11.406 -2.141 0.019 1 97.31 211 LEU A C 1
ATOM 1669 O O . LEU A 1 211 ? -12.516 -1.625 0.144 1 97.31 211 LEU A O 1
ATOM 1673 N N . TRP A 1 212 ? -11.07 -3.143 0.846 1 97.38 212 TRP A N 1
ATOM 1674 C CA . TRP A 1 212 ? -11.734 -3.486 2.1 1 97.38 212 TRP A CA 1
ATOM 1675 C C . TRP A 1 212 ? -13.227 -3.699 1.884 1 97.38 212 TRP A C 1
ATOM 1677 O O . TRP A 1 212 ? -14.047 -3.275 2.703 1 97.38 212 TRP A O 1
ATOM 1687 N N . GLY A 1 213 ? -13.555 -4.18 0.744 1 95.75 213 GLY A N 1
ATOM 1688 C CA . GLY A 1 213 ? -14.945 -4.504 0.466 1 95.75 213 GLY A CA 1
ATOM 1689 C C . GLY A 1 213 ? -15.789 -3.289 0.115 1 95.75 213 GLY A C 1
ATOM 1690 O O . GLY A 1 213 ? -17 -3.389 -0.017 1 95.75 213 GLY A O 1
ATOM 1691 N N . LYS A 1 214 ? -15.195 -2.162 -0.115 1 95.12 214 LYS A N 1
ATOM 1692 C CA . LYS A 1 214 ? -15.93 -0.921 -0.351 1 95.12 214 LYS A CA 1
ATOM 1693 C C . LYS A 1 214 ? -16.25 -0.744 -1.834 1 95.12 214 LYS A C 1
ATOM 1695 O O . LYS A 1 214 ? -16.891 0.231 -2.223 1 95.12 214 LYS A O 1
ATOM 1700 N N . ASP A 1 215 ? -15.812 -1.684 -2.604 1 90.06 215 ASP A N 1
ATOM 1701 C CA . ASP A 1 215 ? -16.078 -1.609 -4.035 1 90.06 215 ASP A CA 1
ATOM 1702 C C . ASP A 1 215 ? -17.031 -2.729 -4.473 1 90.06 215 ASP A C 1
ATOM 1704 O O . ASP A 1 215 ? -16.766 -3.906 -4.219 1 90.06 215 ASP A O 1
ATOM 1708 N N . GLY A 1 216 ? -18.062 -2.387 -5.164 1 89.25 216 GLY A N 1
ATOM 1709 C CA . GLY A 1 216 ? -19.016 -3.355 -5.676 1 89.25 216 GLY A CA 1
ATOM 1710 C C . GLY A 1 216 ? -18.609 -3.936 -7.02 1 89.25 216 GLY A C 1
ATOM 1711 O O . GLY A 1 216 ? -19.391 -4.66 -7.641 1 89.25 216 GLY A O 1
ATOM 1712 N N . GLY A 1 217 ? -17.516 -3.533 -7.441 1 93.75 217 GLY A N 1
ATOM 1713 C CA . GLY A 1 217 ? -17.047 -4.098 -8.695 1 93.75 217 GLY A CA 1
ATOM 1714 C C . GLY A 1 217 ? -17.062 -3.096 -9.836 1 93.75 217 GLY A C 1
ATOM 1715 O O . GLY A 1 217 ? -16.891 -3.473 -11 1 93.75 217 GLY A O 1
ATOM 1716 N N . SER A 1 218 ? -17.172 -1.844 -9.555 1 94.31 218 SER A N 1
ATOM 1717 C CA . SER A 1 218 ? -17.297 -0.847 -10.609 1 94.31 218 SER A CA 1
ATOM 1718 C C . SER A 1 218 ? -16 -0.075 -10.805 1 94.31 218 SER A C 1
ATOM 1720 O O . SER A 1 218 ? -15.828 0.615 -11.812 1 94.31 218 SER A O 1
ATOM 1722 N N . LEU A 1 219 ? -15.109 -0.228 -9.891 1 94.81 219 LEU A N 1
ATOM 1723 C CA . LEU A 1 219 ? -13.883 0.553 -9.992 1 94.81 219 LEU A CA 1
ATOM 1724 C C . LEU A 1 219 ? -12.859 -0.146 -10.883 1 94.81 219 LEU A C 1
ATOM 1726 O O . LEU A 1 219 ? -11.938 0.493 -11.398 1 94.81 219 LEU A O 1
ATOM 1730 N N . TYR A 1 220 ? -12.938 -1.495 -11.008 1 96.88 220 TYR A N 1
ATOM 1731 C CA . TYR A 1 220 ? -12.125 -2.332 -11.883 1 96.88 220 TYR A CA 1
ATOM 1732 C C . TYR A 1 220 ? -10.656 -2.271 -11.484 1 96.88 220 TYR A C 1
ATOM 1734 O O . TYR A 1 220 ? -9.773 -2.42 -12.328 1 96.88 220 TYR A O 1
ATOM 1742 N N . ILE A 1 221 ? -10.32 -1.965 -10.266 1 97.75 221 ILE A N 1
ATOM 1743 C CA . ILE A 1 221 ? -8.945 -1.922 -9.797 1 97.75 221 ILE A CA 1
ATOM 1744 C C . ILE A 1 221 ? -8.766 -2.887 -8.625 1 97.75 221 ILE A C 1
ATOM 1746 O O . ILE A 1 221 ? -7.68 -2.99 -8.055 1 97.75 221 ILE A O 1
ATOM 1750 N N . ALA A 1 222 ? -9.773 -3.609 -8.273 1 97.62 222 ALA A N 1
ATOM 1751 C CA . ALA A 1 222 ? -9.812 -4.398 -7.043 1 97.62 222 ALA A CA 1
ATOM 1752 C C . ALA A 1 222 ? -9.094 -5.734 -7.227 1 97.62 222 ALA A C 1
ATOM 1754 O O . ALA A 1 222 ? -8.945 -6.215 -8.352 1 97.62 222 ALA A O 1
ATOM 1755 N N . THR A 1 223 ? -8.625 -6.254 -6.109 1 97.81 223 THR A N 1
ATOM 1756 C CA . THR A 1 223 ? -8.281 -7.668 -6.043 1 97.81 223 THR A CA 1
ATOM 1757 C C . THR A 1 223 ? -9.5 -8.539 -6.32 1 97.81 223 THR A C 1
ATOM 1759 O O . THR A 1 223 ? -10.477 -8.5 -5.57 1 97.81 223 THR A O 1
ATOM 1762 N N . ASN A 1 224 ? -9.383 -9.383 -7.445 1 97.44 224 ASN A N 1
ATOM 1763 C CA . ASN A 1 224 ? -10.602 -10.117 -7.781 1 97.44 224 ASN A CA 1
ATOM 1764 C C . ASN A 1 224 ? -10.297 -11.391 -8.562 1 97.44 224 ASN A C 1
ATOM 1766 O O . ASN A 1 224 ? -9.133 -11.664 -8.875 1 97.44 224 ASN A O 1
ATOM 1770 N N . TRP A 1 225 ? -11.289 -12.172 -8.766 1 98.5 225 TRP A N 1
ATOM 1771 C CA . TRP A 1 225 ? -11.391 -13.406 -9.523 1 98.5 225 TRP A CA 1
ATOM 1772 C C . TRP A 1 225 ? -12.758 -13.531 -10.188 1 98.5 225 TRP A C 1
ATOM 1774 O O . TRP A 1 225 ? -13.719 -14 -9.57 1 98.5 225 TRP A O 1
ATOM 1784 N N . TYR A 1 226 ? -12.836 -13.227 -11.445 1 98.38 226 TYR A N 1
ATOM 1785 C CA . TYR A 1 226 ? -14.086 -12.906 -12.109 1 98.38 226 TYR A CA 1
ATOM 1786 C C . TYR A 1 226 ? -15.016 -14.109 -12.133 1 98.38 226 TYR A C 1
ATOM 1788 O O . TYR A 1 226 ? -16.203 -14 -11.805 1 98.38 226 TYR A O 1
ATOM 1796 N N . TYR A 1 227 ? -14.531 -15.273 -12.469 1 98.5 227 TYR A N 1
ATOM 1797 C CA . TYR A 1 227 ? -15.406 -16.391 -12.812 1 98.5 227 TYR A CA 1
ATOM 1798 C C . TYR A 1 227 ? -15.914 -17.094 -11.555 1 98.5 227 TYR A C 1
ATOM 1800 O O . TYR A 1 227 ? -16.766 -17.984 -11.641 1 98.5 227 TYR A O 1
ATOM 1808 N N . TRP A 1 228 ? -15.438 -16.719 -10.391 1 98.25 228 TRP A N 1
ATOM 1809 C CA . TRP A 1 228 ? -16.016 -17.25 -9.164 1 98.25 228 TRP A CA 1
ATOM 1810 C C . TRP A 1 228 ? -17.469 -16.797 -9 1 98.25 228 TRP A C 1
ATOM 1812 O O . TRP A 1 228 ? -18.359 -17.609 -8.766 1 98.25 228 TRP A O 1
ATOM 1822 N N . LYS A 1 229 ? -17.703 -15.516 -9.242 1 96.69 229 LYS A N 1
ATOM 1823 C CA . LYS A 1 229 ? -19.047 -14.984 -9.039 1 96.69 229 LYS A CA 1
ATOM 1824 C C . LYS A 1 229 ? -19.484 -14.117 -10.211 1 96.69 229 LYS A C 1
ATOM 1826 O O . LYS A 1 229 ? -20.5 -13.414 -10.133 1 96.69 229 LYS A O 1
ATOM 1831 N N . LYS A 1 230 ? -18.75 -14.07 -11.234 1 97 230 LYS A N 1
ATOM 1832 C CA . LYS A 1 230 ? -19.016 -13.352 -12.469 1 97 230 LYS A CA 1
ATOM 1833 C C . LYS A 1 230 ? -19.188 -11.859 -12.211 1 97 230 LYS A C 1
ATOM 1835 O O . LYS A 1 230 ? -20.156 -11.25 -12.664 1 97 230 LYS A O 1
ATOM 1840 N N . ASN A 1 231 ? -18.359 -11.375 -11.453 1 96.62 231 ASN A N 1
ATOM 1841 C CA . ASN A 1 231 ? -18.281 -9.945 -11.18 1 96.62 231 ASN A CA 1
ATOM 1842 C C . ASN A 1 231 ? -16.859 -9.516 -10.812 1 96.62 231 ASN A C 1
ATOM 1844 O O . ASN A 1 231 ? -15.969 -10.352 -10.68 1 96.62 231 ASN A O 1
ATOM 1848 N N . TRP A 1 232 ? -16.719 -8.227 -10.688 1 96.62 232 TRP A N 1
ATOM 1849 C CA . TRP A 1 232 ? -15.398 -7.672 -10.469 1 96.62 232 TRP A CA 1
ATOM 1850 C C . TRP A 1 232 ? -15.234 -7.203 -9.031 1 96.62 232 TRP A C 1
ATOM 1852 O O . TRP A 1 232 ? -14.367 -6.379 -8.727 1 96.62 232 TRP A O 1
ATOM 1862 N N . LYS A 1 233 ? -16 -7.801 -8.133 1 96 233 LYS A N 1
ATOM 1863 C CA . LYS A 1 233 ? -15.953 -7.371 -6.738 1 96 233 LYS A CA 1
ATOM 1864 C C . LYS A 1 233 ? -14.633 -7.758 -6.086 1 96 233 LYS A C 1
ATOM 1866 O O . LYS A 1 233 ? -14.047 -8.789 -6.418 1 96 233 LYS A O 1
ATOM 1871 N N . SER A 1 234 ? -14.273 -6.922 -5.148 1 96.56 234 SER A N 1
ATOM 1872 C CA . SER A 1 234 ? -13.039 -7.18 -4.414 1 96.56 234 SER A CA 1
ATOM 1873 C C . SER A 1 234 ? -13.18 -8.398 -3.51 1 96.56 234 SER A C 1
ATOM 1875 O O . SER A 1 234 ? -14.25 -8.656 -2.969 1 96.56 234 SER A O 1
ATOM 1877 N N . LEU A 1 235 ? -12.055 -9.07 -3.35 1 98.06 235 LEU A N 1
ATOM 1878 C CA . LEU A 1 235 ? -11.969 -10.234 -2.469 1 98.06 235 LEU A CA 1
ATOM 1879 C C . LEU A 1 235 ? -11.406 -9.844 -1.106 1 98.06 235 LEU A C 1
ATOM 1881 O O . LEU A 1 235 ? -10.594 -8.914 -1.007 1 98.06 235 LEU A O 1
ATOM 1885 N N . LYS A 1 236 ? -11.859 -10.562 -0.099 1 98.31 236 LYS A N 1
ATOM 1886 C CA . LYS A 1 236 ? -11.289 -10.406 1.236 1 98.31 236 LYS A CA 1
ATOM 1887 C C . LYS A 1 236 ? -9.891 -11 1.312 1 98.31 236 LYS A C 1
ATOM 1889 O O . LYS A 1 236 ? -9 -10.43 1.94 1 98.31 236 LYS A O 1
ATOM 1894 N N . ALA A 1 237 ? -9.766 -12.164 0.707 1 98.75 237 ALA A N 1
ATOM 1895 C CA . ALA A 1 237 ? -8.461 -12.82 0.725 1 98.75 237 ALA A CA 1
ATOM 1896 C C . ALA A 1 237 ? -8.227 -13.625 -0.555 1 98.75 237 ALA A C 1
ATOM 1898 O O . ALA A 1 237 ? -9.172 -14.156 -1.137 1 98.75 237 ALA A O 1
ATOM 1899 N N . ILE A 1 238 ? -7.023 -13.703 -0.98 1 98.75 238 ILE A N 1
ATOM 1900 C CA . ILE A 1 238 ? -6.574 -14.562 -2.072 1 98.75 238 ILE A CA 1
ATOM 1901 C C . ILE A 1 238 ? -5.164 -15.062 -1.789 1 98.75 238 ILE A C 1
ATOM 1903 O O . ILE A 1 238 ? -4.281 -14.281 -1.426 1 98.75 238 ILE A O 1
ATOM 1907 N N . THR A 1 239 ? -4.969 -16.328 -1.864 1 98.44 239 THR A N 1
ATOM 1908 C CA . THR A 1 239 ? -3.674 -16.953 -1.631 1 98.44 239 THR A CA 1
ATOM 1909 C C . THR A 1 239 ? -3.30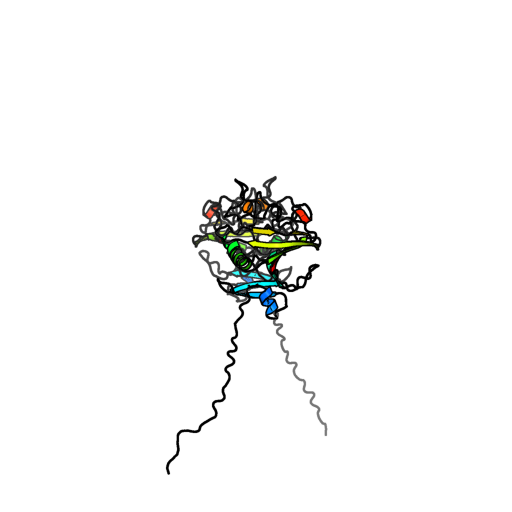7 -17.875 -2.787 1 98.44 239 THR A C 1
ATOM 1911 O O . THR A 1 239 ? -4.09 -18.75 -3.164 1 98.44 239 THR A O 1
ATOM 1914 N N . TRP A 1 240 ? -2.197 -17.609 -3.4 1 98.62 240 TRP A N 1
ATOM 1915 C CA . TRP A 1 240 ? -1.592 -18.516 -4.371 1 98.62 240 TRP A CA 1
ATOM 1916 C C . TRP A 1 240 ? -0.508 -19.359 -3.721 1 98.62 240 TRP A C 1
ATOM 1918 O O . TRP A 1 240 ? 0.406 -18.844 -3.082 1 98.62 240 TRP A O 1
ATOM 1928 N N . LYS A 1 241 ? -0.606 -20.625 -3.881 1 97.69 241 LYS A N 1
ATOM 1929 C CA . LYS A 1 241 ? 0.409 -21.531 -3.326 1 97.69 241 LYS A CA 1
ATOM 1930 C C . LYS A 1 241 ? 0.706 -22.672 -4.277 1 97.69 241 LYS A C 1
ATOM 1932 O O . LYS A 1 241 ? -0.166 -23.109 -5.039 1 97.69 241 LYS A O 1
ATOM 1937 N N . ILE A 1 242 ? 1.948 -23.172 -4.234 1 97.31 242 ILE A N 1
ATOM 1938 C CA . ILE A 1 242 ? 2.371 -24.219 -5.16 1 97.31 242 ILE A CA 1
ATOM 1939 C C . ILE A 1 242 ? 2.969 -25.391 -4.383 1 97.31 242 ILE A C 1
ATOM 1941 O O . ILE A 1 242 ? 3.473 -25.203 -3.273 1 97.31 242 ILE A O 1
ATOM 1945 N N . THR A 1 243 ? 2.871 -26.5 -4.953 1 95.5 243 THR A N 1
ATOM 1946 C CA . THR A 1 243 ? 3.484 -27.719 -4.406 1 95.5 243 THR A CA 1
ATOM 1947 C C . THR A 1 243 ? 3.975 -28.625 -5.523 1 95.5 243 THR A C 1
ATOM 1949 O O . THR A 1 243 ? 3.463 -28.578 -6.645 1 95.5 243 THR A O 1
ATOM 1952 N N . ARG A 1 244 ? 4.992 -29.422 -5.207 1 94.19 244 ARG A N 1
ATOM 1953 C CA . ARG A 1 244 ? 5.559 -30.312 -6.211 1 94.19 244 ARG A CA 1
ATOM 1954 C C . ARG A 1 244 ? 4.59 -31.438 -6.559 1 94.19 244 ARG A C 1
ATOM 1956 O O . ARG A 1 244 ? 3.885 -31.953 -5.684 1 94.19 244 ARG A O 1
ATOM 1963 N N . VAL A 1 245 ? 4.629 -31.656 -7.863 1 88.19 245 VAL A N 1
ATOM 1964 C CA . VAL A 1 245 ? 3.867 -32.812 -8.344 1 88.19 245 VAL A CA 1
ATOM 1965 C C . VAL A 1 245 ? 4.773 -34.031 -8.438 1 88.19 245 VAL A C 1
ATOM 1967 O O . VAL A 1 245 ? 5.918 -33.938 -8.891 1 88.19 245 VAL A O 1
ATOM 1970 N N . MET A 1 246 ? 4.637 -35.062 -7.578 1 67.12 246 MET A N 1
ATOM 1971 C CA . MET A 1 246 ? 5.398 -36.281 -7.672 1 67.12 246 MET A CA 1
ATOM 1972 C C . MET A 1 246 ? 5.109 -37 -8.984 1 67.12 246 MET A C 1
ATOM 1974 O O . MET A 1 246 ? 4.016 -36.875 -9.539 1 67.12 246 MET A O 1
ATOM 1978 N N . MET B 1 1 ? 4.215 -6.008 95 1 27.25 1 MET B N 1
ATOM 1979 C CA . MET B 1 1 ? 5.152 -5.719 93.938 1 27.25 1 MET B CA 1
ATOM 1980 C C . MET B 1 1 ? 4.418 -5.223 92.688 1 27.25 1 MET B C 1
ATOM 1982 O O . MET B 1 1 ? 3.602 -5.945 92.125 1 27.25 1 MET B O 1
ATOM 1986 N N . ILE B 1 2 ? 4.094 -3.871 92.625 1 27.16 2 ILE B N 1
ATOM 1987 C CA . ILE B 1 2 ? 3.225 -3.057 91.75 1 27.16 2 ILE B CA 1
ATOM 1988 C C . ILE B 1 2 ? 3.775 -3.018 90.312 1 27.16 2 ILE B C 1
ATOM 1990 O O . ILE B 1 2 ? 4.867 -2.496 90.062 1 27.16 2 ILE B O 1
ATOM 1994 N N . VAL B 1 3 ? 3.75 -4.219 89.625 1 33.38 3 VAL B N 1
ATOM 1995 C CA . VAL B 1 3 ? 4.344 -4.242 88.312 1 33.38 3 VAL B CA 1
ATOM 1996 C C . VAL B 1 3 ? 3.736 -3.135 87.438 1 33.38 3 VAL B C 1
ATOM 1998 O O . VAL B 1 3 ? 2.527 -3.121 87.188 1 33.38 3 VAL B O 1
ATOM 2001 N N . LEU B 1 4 ? 4.254 -1.896 87.438 1 24.84 4 LEU B N 1
ATOM 2002 C CA . LEU B 1 4 ? 3.842 -0.714 86.688 1 24.84 4 LEU B CA 1
ATOM 2003 C C . LEU B 1 4 ? 3.922 -0.967 85.188 1 24.84 4 LEU B C 1
ATOM 2005 O O . LEU B 1 4 ? 5 -1.238 84.625 1 24.84 4 LEU B O 1
ATOM 2009 N N . LEU B 1 5 ? 2.908 -1.586 84.625 1 28.02 5 LEU B N 1
ATOM 2010 C CA . LEU B 1 5 ? 2.834 -1.821 83.188 1 28.02 5 LEU B CA 1
ATOM 2011 C C . LEU B 1 5 ? 2.855 -0.504 82.375 1 28.02 5 LEU B C 1
ATOM 2013 O O . LEU B 1 5 ? 1.978 0.341 82.562 1 28.02 5 LEU B O 1
ATOM 2017 N N . CYS B 1 6 ? 4.113 0.028 82.188 1 25.2 6 CYS B N 1
ATOM 2018 C CA . CYS B 1 6 ? 4.273 1.272 81.438 1 25.2 6 CYS B CA 1
ATOM 2019 C C . CYS B 1 6 ? 3.625 1.169 80.062 1 25.2 6 CYS B C 1
ATOM 2021 O O . CYS B 1 6 ? 3.967 0.283 79.312 1 25.2 6 CYS B O 1
ATOM 2023 N N . LEU B 1 7 ? 2.371 1.566 79.875 1 28.66 7 LEU B N 1
ATOM 2024 C CA . LEU B 1 7 ? 1.642 1.811 78.625 1 28.66 7 LEU B CA 1
ATOM 2025 C C . LEU B 1 7 ? 2.416 2.762 77.75 1 28.66 7 LEU B C 1
ATOM 2027 O O . LEU B 1 7 ? 2.633 3.924 78.062 1 28.66 7 LEU B O 1
ATOM 2031 N N . SER B 1 8 ? 3.559 2.33 77.125 1 28.5 8 SER B N 1
ATOM 2032 C CA . SER B 1 8 ? 4.391 3.238 76.375 1 28.5 8 SER B CA 1
ATOM 2033 C C . SER B 1 8 ? 3.574 3.953 75.25 1 28.5 8 SER B C 1
ATOM 2035 O O . SER B 1 8 ? 2.812 3.32 74.562 1 28.5 8 SER B O 1
ATOM 2037 N N . ALA B 1 9 ? 3.143 5.172 75.375 1 31.19 9 ALA B N 1
ATOM 2038 C CA . ALA B 1 9 ? 2.455 6.039 74.438 1 31.19 9 ALA B CA 1
ATOM 2039 C C . ALA B 1 9 ? 3.242 6.164 73.125 1 31.19 9 ALA B C 1
ATOM 2041 O O . ALA B 1 9 ? 4.328 6.75 73.125 1 31.19 9 ALA B O 1
ATOM 2042 N N . VAL B 1 10 ? 3.453 5.215 72.312 1 33.09 10 VAL B N 1
ATOM 2043 C CA . VAL B 1 10 ? 4.27 5.422 71.125 1 33.09 10 VAL B CA 1
ATOM 2044 C C . VAL B 1 10 ? 3.764 6.641 70.375 1 33.09 10 VAL B C 1
ATOM 2046 O O . VAL B 1 10 ? 2.555 6.844 70.25 1 33.09 10 VAL B O 1
ATOM 2049 N N . PHE B 1 11 ? 4.512 7.711 70.375 1 30.94 11 PHE B N 1
ATOM 2050 C CA . PHE B 1 11 ? 4.234 8.93 69.625 1 30.94 11 PHE B CA 1
ATOM 2051 C C . PHE B 1 11 ? 3.887 8.609 68.188 1 30.94 11 PHE B C 1
ATOM 2053 O O . PHE B 1 11 ? 4.543 7.777 67.562 1 30.94 11 PHE B O 1
ATOM 2060 N N . PRO B 1 12 ? 2.676 8.82 67.75 1 34.81 12 PRO B N 1
ATOM 2061 C CA . PRO B 1 12 ? 2.283 8.578 66.375 1 34.81 12 PRO B CA 1
ATOM 2062 C C . PRO B 1 12 ? 3.207 9.266 65.375 1 34.81 12 PRO B C 1
ATOM 2064 O O . PRO B 1 12 ? 3.521 10.445 65.5 1 34.81 12 PRO B O 1
ATOM 2067 N N . VAL B 1 13 ? 4.359 8.633 64.938 1 36.56 13 VAL B N 1
ATOM 2068 C CA . VAL B 1 13 ? 5.09 9.102 63.75 1 36.56 13 VAL B CA 1
ATOM 2069 C C . VAL B 1 13 ? 4.105 9.586 62.688 1 36.56 13 VAL B C 1
ATOM 2071 O O . VAL B 1 13 ? 3.24 8.828 62.25 1 36.56 13 VAL B O 1
ATOM 2074 N N . LEU B 1 14 ? 3.709 10.836 62.781 1 33 14 LEU B N 1
ATOM 2075 C CA . LEU B 1 14 ? 3.043 11.414 61.625 1 33 14 LEU B CA 1
ATOM 2076 C C . LEU B 1 14 ? 3.797 11.086 60.344 1 33 14 LEU B C 1
ATOM 2078 O O . LEU B 1 14 ? 4.898 11.586 60.094 1 33 14 LEU B O 1
ATOM 2082 N N . MET B 1 15 ? 4.012 9.805 60 1 34.62 15 MET B N 1
ATOM 2083 C CA . MET B 1 15 ? 4.414 9.562 58.625 1 34.62 15 MET B CA 1
ATOM 2084 C C . MET B 1 15 ? 3.666 10.477 57.656 1 34.62 15 MET B C 1
ATOM 2086 O O . MET B 1 15 ? 2.438 10.422 57.594 1 34.62 15 MET B O 1
ATOM 2090 N N . GLY B 1 16 ? 4.055 11.742 57.625 1 33.31 16 GLY B N 1
ATOM 2091 C CA . GLY B 1 16 ? 3.58 12.508 56.469 1 33.31 16 GLY B CA 1
ATOM 2092 C C . GLY B 1 16 ? 3.543 11.703 55.188 1 33.31 16 GLY B C 1
ATOM 2093 O O . GLY B 1 16 ? 4.578 11.227 54.719 1 33.31 16 GLY B O 1
ATOM 2094 N N . THR B 1 17 ? 2.6 10.828 55.062 1 38 17 THR B N 1
ATOM 2095 C CA . THR B 1 17 ? 2.33 10.32 53.719 1 38 17 THR B CA 1
ATOM 2096 C C . THR B 1 17 ? 2.4 11.445 52.688 1 38 17 THR B C 1
ATOM 2098 O O . THR B 1 17 ? 1.509 12.289 52.625 1 38 17 THR B O 1
ATOM 2101 N N . GLU B 1 18 ? 3.559 12.039 52.531 1 39.91 18 GLU B N 1
ATOM 2102 C CA . GLU B 1 18 ? 3.564 12.812 51.312 1 39.91 18 GLU B CA 1
ATOM 2103 C C . GLU B 1 18 ? 2.84 12.062 50.188 1 39.91 18 GLU B C 1
ATOM 2105 O O . GLU B 1 18 ? 3.211 10.938 49.844 1 39.91 18 GLU B O 1
ATOM 2110 N N . VAL B 1 19 ? 1.548 12.219 50.062 1 41.72 19 VAL B N 1
ATOM 2111 C CA . VAL B 1 19 ? 0.884 11.906 48.781 1 41.72 19 VAL B CA 1
ATOM 2112 C C . VAL B 1 19 ? 1.785 12.305 47.625 1 41.72 19 VAL B C 1
ATOM 2114 O O . VAL B 1 19 ? 2.045 13.492 47.406 1 41.72 19 VAL B O 1
ATOM 2117 N N . ILE B 1 20 ? 2.904 11.672 47.469 1 39.81 20 ILE B N 1
ATOM 2118 C CA . ILE B 1 20 ? 3.389 11.852 46.125 1 39.81 20 ILE B CA 1
ATOM 2119 C C . ILE B 1 20 ? 2.207 11.867 45.156 1 39.81 20 ILE B C 1
ATOM 2121 O O . ILE B 1 20 ? 1.524 10.852 44.969 1 39.81 20 ILE B O 1
ATOM 2125 N N . ASN B 1 21 ? 1.329 12.828 45.219 1 36.66 21 ASN B N 1
ATOM 2126 C CA . ASN B 1 21 ? 0.457 13.023 44.062 1 36.66 21 ASN B CA 1
ATOM 2127 C C . ASN B 1 21 ? 1.161 12.656 42.75 1 36.66 21 ASN B C 1
ATOM 2129 O O . ASN B 1 21 ? 1.957 13.438 42.25 1 36.66 21 ASN B O 1
ATOM 2133 N N . SER B 1 22 ? 1.685 11.523 42.656 1 39.44 22 SER B N 1
ATOM 2134 C CA . SER B 1 22 ? 2.092 11.125 41.312 1 39.44 22 SER B CA 1
ATOM 2135 C C . SER B 1 22 ? 1.118 11.648 40.281 1 39.44 22 SER B C 1
ATOM 2137 O O . SER B 1 22 ? 0.026 11.102 40.094 1 39.44 22 SER B O 1
ATOM 2139 N N . ASN B 1 23 ? 0.697 12.852 40.219 1 43.25 23 ASN B N 1
ATOM 2140 C CA . ASN B 1 23 ? -0.019 13.375 39.062 1 43.25 23 ASN B CA 1
ATOM 2141 C C . ASN B 1 23 ? 0.43 12.688 37.781 1 43.25 23 ASN B C 1
ATOM 2143 O O . ASN B 1 23 ? 1.542 12.922 37.312 1 43.25 23 ASN B O 1
ATOM 2147 N N . CYS B 1 24 ? 0.214 11.508 37.656 1 52.66 24 CYS B N 1
ATOM 2148 C CA . CYS B 1 24 ? 0.534 10.711 36.469 1 52.66 24 CYS B CA 1
ATOM 2149 C C . CYS B 1 24 ? 0.294 11.508 35.219 1 52.66 24 CYS B C 1
ATOM 2151 O O . CYS B 1 24 ? -0.853 11.75 34.812 1 52.66 24 CYS B O 1
ATOM 2153 N N . PHE B 1 25 ? 0.987 12.594 35 1 61.28 25 PHE B N 1
ATOM 2154 C CA . PHE B 1 25 ? 0.976 13.359 33.781 1 61.28 25 PHE B CA 1
ATOM 2155 C C . PHE B 1 25 ? 1.019 12.438 32.562 1 61.28 25 PHE B C 1
ATOM 2157 O O . PHE B 1 25 ? 1.971 11.672 32.406 1 61.28 25 PHE B O 1
ATOM 2164 N N . LEU B 1 26 ? -0.184 12.195 31.969 1 82.62 26 LEU B N 1
ATOM 2165 C CA . LEU B 1 26 ? -0.233 11.414 30.734 1 82.62 26 LEU B CA 1
ATOM 2166 C C . LEU B 1 26 ? 0.068 12.289 29.516 1 82.62 26 LEU B C 1
ATOM 2168 O O . LEU B 1 26 ? -0.626 13.281 29.281 1 82.62 26 LEU B O 1
ATOM 2172 N N . ALA B 1 27 ? 1.203 12.141 28.938 1 92.88 27 ALA B N 1
ATOM 2173 C CA . ALA B 1 27 ? 1.642 12.891 27.766 1 92.88 27 ALA B CA 1
ATOM 2174 C C . ALA B 1 27 ? 0.604 12.82 26.656 1 92.88 27 ALA B C 1
ATOM 2176 O O . ALA B 1 27 ? 0.043 11.758 26.391 1 92.88 27 ALA B O 1
ATOM 2177 N N . ALA B 1 28 ? 0.293 13.969 26.125 1 95.06 28 ALA B N 1
ATOM 2178 C CA . ALA B 1 28 ? -0.695 14.023 25.047 1 95.06 28 ALA B CA 1
ATOM 2179 C C . ALA B 1 28 ? -0.019 14.047 23.688 1 95.06 28 ALA B C 1
ATOM 2181 O O . ALA B 1 28 ? -0.622 13.672 22.688 1 95.06 28 ALA B O 1
ATOM 2182 N N . ASP B 1 29 ? 1.167 14.578 23.703 1 96.88 29 ASP B N 1
ATOM 2183 C CA . ASP B 1 29 ? 1.927 14.719 22.469 1 96.88 29 ASP B CA 1
ATOM 2184 C C . ASP B 1 29 ? 3.428 14.758 22.75 1 96.88 29 ASP B C 1
ATOM 2186 O O . ASP B 1 29 ? 3.863 14.5 23.875 1 96.88 29 ASP B O 1
ATOM 2190 N N . CYS B 1 30 ? 4.199 15.039 21.734 1 96.56 30 CYS B N 1
ATOM 2191 C CA . CYS B 1 30 ? 5.648 14.961 21.859 1 96.56 30 CYS B CA 1
ATOM 2192 C C . CYS B 1 30 ? 6.188 16.125 22.688 1 96.56 30 CYS B C 1
ATOM 2194 O O . CYS B 1 30 ? 7.277 16.031 23.266 1 96.56 30 CYS B O 1
ATOM 2196 N N . SER B 1 31 ? 5.457 17.234 22.75 1 94.06 31 SER B N 1
ATOM 2197 C CA . SER B 1 31 ? 5.848 18.312 23.656 1 94.06 31 SER B CA 1
ATOM 2198 C C . SER B 1 31 ? 5.812 17.844 25.109 1 94.06 31 SER B C 1
ATOM 2200 O O . SER B 1 31 ? 6.723 18.156 25.891 1 94.06 31 SER B O 1
ATOM 2202 N N . ASP B 1 32 ? 4.75 17.125 25.438 1 95.19 32 ASP B N 1
ATOM 2203 C CA . ASP B 1 32 ? 4.637 16.578 26.781 1 95.19 32 ASP B CA 1
ATOM 2204 C C . ASP B 1 32 ? 5.719 15.523 27.047 1 95.19 32 ASP B C 1
ATOM 2206 O O . ASP B 1 32 ? 6.305 15.477 28.125 1 95.19 32 ASP B O 1
ATOM 2210 N N . VAL B 1 33 ? 5.953 14.742 26.031 1 94.94 33 VAL B N 1
ATOM 2211 C CA . VAL B 1 33 ? 6.984 13.719 26.172 1 94.94 33 VAL B CA 1
ATOM 2212 C C . VAL B 1 33 ? 8.336 14.375 26.453 1 94.94 33 VAL B C 1
ATOM 2214 O O . VAL B 1 33 ? 9.055 13.969 27.359 1 94.94 33 VAL B O 1
ATOM 2217 N N . TYR B 1 34 ? 8.625 15.344 25.703 1 92.75 34 TYR B N 1
ATOM 2218 C CA . TYR B 1 34 ? 9.883 16.062 25.859 1 92.75 34 TYR B CA 1
ATOM 2219 C C . TYR B 1 34 ? 9.977 16.688 27.266 1 92.75 34 TYR B C 1
ATOM 2221 O O . TYR B 1 34 ? 11.031 16.625 27.906 1 92.75 34 TYR B O 1
ATOM 2229 N N . SER B 1 35 ? 8.938 17.219 27.766 1 91.5 35 SER B N 1
ATOM 2230 C CA . SER B 1 35 ? 8.898 17.859 29.078 1 91.5 35 SER B CA 1
ATOM 2231 C C . SER B 1 35 ? 9.07 16.828 30.188 1 91.5 35 SER B C 1
ATOM 2233 O O . SER B 1 35 ? 9.359 17.188 31.328 1 91.5 35 SER B O 1
ATOM 2235 N N . SER B 1 36 ? 8.828 15.602 29.875 1 91.69 36 SER B N 1
ATOM 2236 C CA . SER B 1 36 ? 9.023 14.531 30.844 1 91.69 36 SER B CA 1
ATOM 2237 C C . SER B 1 36 ? 10.453 13.992 30.781 1 91.69 36 SER B C 1
ATOM 2239 O O . SER B 1 36 ? 10.719 12.883 31.25 1 91.69 36 SER B O 1
ATOM 2241 N N . ASP B 1 37 ? 11.312 14.664 30.062 1 89.94 37 ASP B N 1
ATOM 2242 C CA . ASP B 1 37 ? 12.75 14.43 30 1 89.94 37 ASP B CA 1
ATOM 2243 C C . ASP B 1 37 ? 13.078 13.273 29.062 1 89.94 37 ASP B C 1
ATOM 2245 O O . ASP B 1 37 ? 14.117 12.617 29.203 1 89.94 37 ASP B O 1
ATOM 2249 N N . LYS B 1 38 ? 12.148 12.945 28.25 1 91.81 38 LYS B N 1
ATOM 2250 C CA . LYS B 1 38 ? 12.445 12.023 27.156 1 91.81 38 LYS B CA 1
ATOM 2251 C C . LYS B 1 38 ? 12.781 12.789 25.875 1 91.81 38 LYS B C 1
ATOM 2253 O O . LYS B 1 38 ? 11.891 13.258 25.172 1 91.81 38 LYS B O 1
ATOM 2258 N N . THR B 1 39 ? 14.094 12.797 25.547 1 91.69 39 THR B N 1
ATOM 2259 C CA . THR B 1 39 ? 14.516 13.75 24.531 1 91.69 39 THR B CA 1
ATOM 2260 C C . THR B 1 39 ? 15.039 13.023 23.297 1 91.69 39 THR B C 1
ATOM 2262 O O . THR B 1 39 ? 15.547 13.664 22.375 1 91.69 39 THR B O 1
ATOM 2265 N N . SER B 1 40 ? 14.922 11.781 23.234 1 94.31 40 SER B N 1
ATOM 2266 C CA . SER B 1 40 ? 15.344 11.031 22.062 1 94.31 40 SER B CA 1
ATOM 2267 C C . SER B 1 40 ? 14.195 10.836 21.078 1 94.31 40 SER B C 1
ATOM 2269 O O . SER B 1 40 ? 13.062 10.594 21.484 1 94.31 40 SER B O 1
ATOM 2271 N N . SER B 1 41 ? 14.578 10.977 19.859 1 96.31 41 SER B N 1
ATOM 2272 C CA . SER B 1 41 ? 13.578 10.664 18.844 1 96.31 41 SER B CA 1
ATOM 2273 C C . SER B 1 41 ? 13.164 9.195 18.906 1 96.31 41 SER B C 1
ATOM 2275 O O . SER B 1 41 ? 13.992 8.32 19.156 1 96.31 41 SER B O 1
ATOM 2277 N N . GLY B 1 42 ? 11.906 8.969 18.656 1 97.44 42 GLY B N 1
ATOM 2278 C CA . GLY B 1 42 ? 11.43 7.598 18.688 1 97.44 42 GLY B CA 1
ATOM 2279 C C . GLY B 1 42 ? 9.93 7.496 18.906 1 97.44 42 GLY B C 1
ATOM 2280 O O . GLY B 1 42 ? 9.219 8.5 18.828 1 97.44 42 GLY B O 1
ATOM 2281 N N . VAL B 1 43 ? 9.508 6.27 19.031 1 98.38 43 VAL B N 1
ATOM 2282 C CA . VAL B 1 43 ? 8.086 5.996 19.219 1 98.38 43 VAL B CA 1
ATOM 2283 C C . VAL B 1 43 ? 7.746 6.047 20.719 1 98.38 43 VAL B C 1
ATOM 2285 O O . VAL B 1 43 ? 8.43 5.438 21.531 1 98.38 43 VAL B O 1
ATOM 2288 N N . TYR B 1 44 ? 6.676 6.789 21.047 1 97.56 44 TYR B N 1
ATOM 2289 C CA . TYR B 1 44 ? 6.184 6.918 22.406 1 97.56 44 TYR B CA 1
ATOM 2290 C C . TYR B 1 44 ? 4.684 6.656 22.469 1 97.56 44 TYR B C 1
ATOM 2292 O O . TYR B 1 44 ? 3.975 6.809 21.484 1 97.56 44 TYR B O 1
ATOM 2300 N N . THR B 1 45 ? 4.273 6.238 23.641 1 96.94 45 THR B N 1
ATOM 2301 C CA . THR B 1 45 ? 2.844 6.074 23.891 1 96.94 45 THR B CA 1
ATOM 2302 C C . THR B 1 45 ? 2.283 7.277 24.641 1 96.94 45 THR B C 1
ATOM 2304 O O . THR B 1 45 ? 2.801 7.648 25.703 1 96.94 45 THR B O 1
ATOM 2307 N N . VAL B 1 46 ? 1.27 7.848 24.078 1 97 46 VAL B N 1
ATOM 2308 C CA . VAL B 1 46 ? 0.619 8.984 24.734 1 97 46 VAL B CA 1
ATOM 2309 C C . VAL B 1 46 ? -0.844 8.648 25.016 1 97 46 VAL B C 1
ATOM 2311 O O . VAL B 1 46 ? -1.35 7.617 24.562 1 97 46 VAL B O 1
ATOM 2314 N N . SER B 1 47 ? -1.4 9.531 25.766 1 94 47 SER B N 1
ATOM 2315 C CA . SER B 1 47 ? -2.771 9.281 26.203 1 94 47 SER B CA 1
ATOM 2316 C C . SER B 1 47 ? -3.766 10.133 25.422 1 94 47 SER B C 1
ATOM 2318 O O . SER B 1 47 ? -3.479 11.281 25.094 1 94 47 SER B O 1
ATOM 2320 N N . SER B 1 48 ? -4.887 9.492 25.094 1 92.25 48 SER B N 1
ATOM 2321 C CA . SER B 1 48 ? -6.023 10.188 24.516 1 92.25 48 SER B CA 1
ATOM 2322 C C . SER B 1 48 ? -7.332 9.766 25.172 1 92.25 48 SER B C 1
ATOM 2324 O O . SER B 1 48 ? -7.355 8.828 25.969 1 92.25 48 SER B O 1
ATOM 2326 N N . ILE B 1 49 ? -8.359 10.5 24.922 1 90.44 49 ILE B N 1
ATOM 2327 C CA . ILE B 1 49 ? -9.672 10.172 25.469 1 90.44 49 ILE B CA 1
ATOM 2328 C C . ILE B 1 49 ? -10.094 8.781 25 1 90.44 49 ILE B C 1
ATOM 2330 O O . ILE B 1 49 ? -10.75 8.047 25.734 1 90.44 49 ILE B O 1
ATOM 2334 N N . ASP B 1 50 ? -9.625 8.383 23.797 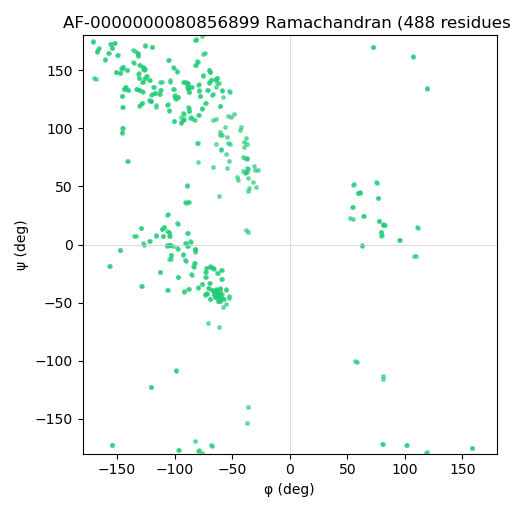1 90.56 50 ASP B N 1
ATOM 2335 C CA . ASP B 1 50 ? -10.008 7.102 23.219 1 90.56 50 ASP B CA 1
ATOM 2336 C C . ASP B 1 50 ? -9.023 6 23.625 1 90.56 50 ASP B C 1
ATOM 2338 O O . ASP B 1 50 ? -9.172 4.848 23.219 1 90.56 50 ASP B O 1
ATOM 2342 N N . GLY B 1 51 ? -8.023 6.352 24.422 1 92.69 51 GLY B N 1
ATOM 2343 C CA . GLY B 1 51 ? -7.027 5.379 24.844 1 92.69 51 GLY B CA 1
ATOM 2344 C C . GLY B 1 51 ? -5.621 5.746 24.406 1 92.69 51 GLY B C 1
ATOM 2345 O O . GLY B 1 51 ? -5.398 6.824 23.859 1 92.69 51 GLY B O 1
ATOM 2346 N N . PRO B 1 52 ? -4.707 4.828 24.766 1 95.56 52 PRO B N 1
ATOM 2347 C CA . PRO B 1 52 ? -3.307 5.09 24.422 1 95.56 52 PRO B CA 1
ATOM 2348 C C . PRO B 1 52 ? -3.064 5.109 22.906 1 95.56 52 PRO B C 1
ATOM 2350 O O . PRO B 1 52 ? -3.686 4.34 22.172 1 95.56 52 PRO B O 1
ATOM 2353 N N . VAL B 1 53 ? -2.207 5.996 22.484 1 97.12 53 VAL B N 1
ATOM 2354 C CA . VAL B 1 53 ? -1.85 6.145 21.078 1 97.12 53 VAL B CA 1
ATOM 2355 C C . VAL B 1 53 ? -0.33 6.18 20.938 1 97.12 53 VAL B C 1
ATOM 2357 O O . VAL B 1 53 ? 0.356 6.867 21.703 1 97.12 53 VAL B O 1
ATOM 2360 N N . GLN B 1 54 ? 0.122 5.406 19.984 1 97.81 54 GLN B N 1
ATOM 2361 C CA . GLN B 1 54 ? 1.544 5.488 19.672 1 97.81 54 GLN B CA 1
ATOM 2362 C C . GLN B 1 54 ? 1.823 6.613 18.672 1 97.81 54 GLN B C 1
ATOM 2364 O O . GLN B 1 54 ? 1.104 6.766 17.688 1 97.81 54 GLN B O 1
ATOM 2369 N N . ILE B 1 55 ? 2.854 7.355 18.969 1 98.31 55 ILE B N 1
ATOM 2370 C CA . ILE B 1 55 ? 3.258 8.453 18.094 1 98.31 55 ILE B CA 1
ATOM 2371 C C . ILE B 1 55 ? 4.773 8.438 17.922 1 98.31 55 ILE B C 1
ATOM 2373 O O . ILE B 1 55 ? 5.492 7.824 18.719 1 98.31 55 ILE B O 1
ATOM 2377 N N . TYR B 1 56 ? 5.258 9.008 16.859 1 98.31 56 TYR B N 1
ATOM 2378 C CA . TYR B 1 56 ? 6.688 9.242 16.703 1 98.31 56 TYR B CA 1
ATOM 2379 C C . TYR B 1 56 ? 7.043 10.688 17.031 1 98.31 56 TYR B C 1
ATOM 2381 O O . TYR B 1 56 ? 6.402 11.617 16.531 1 98.31 56 TYR B O 1
ATOM 2389 N N . CYS B 1 57 ? 8.023 10.773 17.891 1 97.44 57 CYS B N 1
ATOM 2390 C CA . CYS B 1 57 ? 8.523 12.086 18.266 1 97.44 57 CYS B CA 1
ATOM 2391 C C . CYS B 1 57 ? 9.859 12.375 17.594 1 97.44 57 CYS B C 1
ATOM 2393 O O . CYS B 1 57 ? 10.836 11.656 17.812 1 97.44 57 CYS B O 1
ATOM 2395 N N . ASP B 1 58 ? 9.844 13.352 16.75 1 96.06 58 ASP B N 1
ATOM 2396 C CA . ASP B 1 58 ? 11.094 13.898 16.219 1 96.06 58 ASP B CA 1
ATOM 2397 C C . ASP B 1 58 ? 11.656 14.977 17.141 1 96.06 58 ASP B C 1
ATOM 2399 O O . ASP B 1 58 ? 11.156 16.094 17.172 1 96.06 58 ASP B O 1
ATOM 2403 N N . MET B 1 59 ? 12.734 14.648 17.797 1 93.19 59 MET B N 1
ATOM 2404 C CA . MET B 1 59 ? 13.25 15.516 18.844 1 93.19 59 MET B CA 1
ATOM 2405 C C . MET B 1 59 ? 14.438 16.328 18.344 1 93.19 59 MET B C 1
ATOM 2407 O O . MET B 1 59 ? 15.062 17.062 19.109 1 93.19 59 MET B O 1
ATOM 2411 N N . ILE B 1 60 ? 14.789 16.094 17.109 1 85.12 60 ILE B N 1
ATOM 2412 C CA . ILE B 1 60 ? 15.945 16.781 16.547 1 85.12 60 ILE B CA 1
ATOM 2413 C C . ILE B 1 60 ? 15.586 18.234 16.281 1 85.12 60 ILE B C 1
ATOM 2415 O O . ILE B 1 60 ? 14.602 18.516 15.594 1 85.12 60 ILE B O 1
ATOM 2419 N N . PRO B 1 61 ? 16.484 19.031 17 1 74.94 61 PRO B N 1
ATOM 2420 C CA . PRO B 1 61 ? 16.234 20.453 16.703 1 74.94 61 PRO B CA 1
ATOM 2421 C C . PRO B 1 61 ? 16.422 20.781 15.219 1 74.94 61 PRO B C 1
ATOM 2423 O O . PRO B 1 61 ? 17.312 20.234 14.57 1 74.94 61 PRO B O 1
ATOM 2426 N N . SER B 1 62 ? 15.625 20.844 14.469 1 62.16 62 SER B N 1
ATOM 2427 C CA . SER B 1 62 ? 15.82 21.203 13.07 1 62.16 62 SER B CA 1
ATOM 2428 C C . SER B 1 62 ? 15.906 22.703 12.883 1 62.16 62 SER B C 1
ATOM 2430 O O . SER B 1 62 ? 15.547 23.469 13.789 1 62.16 62 SER B O 1
ATOM 2432 N N . GLY B 1 63 ? 16.125 23.453 11.836 1 51.03 63 GLY B N 1
ATOM 2433 C CA . GLY B 1 63 ? 16.578 24.688 11.227 1 51.03 63 GLY B CA 1
ATOM 2434 C C . GLY B 1 63 ? 16.25 25.922 12.055 1 51.03 63 GLY B C 1
ATOM 2435 O O . GLY B 1 63 ? 15.938 25.812 13.242 1 51.03 63 GLY B O 1
ATOM 2436 N N . GLU B 1 64 ? 15.828 26.969 11.156 1 49.28 64 GLU B N 1
ATOM 2437 C CA . GLU B 1 64 ? 15.898 28.406 11.383 1 49.28 64 GLU B CA 1
ATOM 2438 C C . GLU B 1 64 ? 15.125 28.797 12.641 1 49.28 64 GLU B C 1
ATOM 2440 O O . GLU B 1 64 ? 15.523 29.734 13.352 1 49.28 64 GLU B O 1
ATOM 2445 N N . ASN B 1 65 ? 13.844 28.359 12.648 1 46.56 65 ASN B N 1
ATOM 2446 C CA . ASN B 1 65 ? 13.18 29.078 13.734 1 46.56 65 ASN B CA 1
ATOM 2447 C C . ASN B 1 65 ? 13.328 28.328 15.062 1 46.56 65 ASN B C 1
ATOM 2449 O O . ASN B 1 65 ? 12.523 28.516 15.977 1 46.56 65 ASN B O 1
ATOM 2453 N N . HIS B 1 66 ? 14.508 27.719 15.234 1 46.5 66 HIS B N 1
ATOM 2454 C CA . HIS B 1 66 ? 14.898 27.281 16.578 1 46.5 66 HIS B CA 1
ATOM 2455 C C . HIS B 1 66 ? 13.852 26.375 17.188 1 46.5 66 HIS B C 1
ATOM 2457 O O . HIS B 1 66 ? 13.586 26.438 18.391 1 46.5 66 HIS B O 1
ATOM 2463 N N . SER B 1 67 ? 13.055 25.781 16.391 1 57.38 67 SER B N 1
ATOM 2464 C CA . SER B 1 67 ? 12.055 25.031 17.141 1 57.38 67 SER B CA 1
ATOM 2465 C C . SER B 1 67 ? 12.688 23.875 17.906 1 57.38 67 SER B C 1
ATOM 2467 O O . SER B 1 67 ? 13.602 23.219 17.406 1 57.38 67 SER B O 1
ATOM 2469 N N . LYS B 1 68 ? 12.75 24.094 19.25 1 62.78 68 LYS B N 1
ATOM 2470 C CA . LYS B 1 68 ? 13.328 23.281 20.312 1 62.78 68 LYS B CA 1
ATOM 2471 C C . LYS B 1 68 ? 13.102 21.797 20.062 1 62.78 68 LYS B C 1
ATOM 2473 O O . LYS B 1 68 ? 13.523 20.953 20.859 1 62.78 68 LYS B O 1
ATOM 2478 N N . GLY B 1 69 ? 12.594 21.516 18.625 1 77.31 69 GLY B N 1
ATOM 2479 C CA . GLY B 1 69 ? 12.352 20.078 18.531 1 77.31 69 GLY B CA 1
ATOM 2480 C C . GLY B 1 69 ? 11.023 19.656 19.125 1 77.31 69 GLY B C 1
ATOM 2481 O O . GLY B 1 69 ? 10.055 20.422 19.125 1 77.31 69 GLY B O 1
ATOM 2482 N N . HIS B 1 70 ? 10.797 18.297 19.234 1 90.88 70 HIS B N 1
ATOM 2483 C CA . HIS B 1 70 ? 9.695 17.562 19.844 1 90.88 70 HIS B CA 1
ATOM 2484 C C . HIS B 1 70 ? 8.461 17.578 18.953 1 90.88 70 HIS B C 1
ATOM 2486 O O . HIS B 1 70 ? 7.367 17.922 19.406 1 90.88 70 HIS B O 1
ATOM 2492 N N . TRP B 1 71 ? 8.695 17.438 17.734 1 96.06 71 TRP B N 1
ATOM 2493 C CA . TRP B 1 71 ? 7.648 17.375 16.719 1 96.06 71 TRP B CA 1
ATOM 2494 C C . TRP B 1 71 ? 6.895 16.047 16.812 1 96.06 71 TRP B C 1
ATOM 2496 O O . TRP B 1 71 ? 7.508 14.984 16.938 1 96.06 71 TRP B O 1
ATOM 2506 N N . THR B 1 72 ? 5.605 16.172 16.781 1 97.44 72 THR B N 1
ATOM 2507 C CA . THR B 1 72 ? 4.762 15 16.609 1 97.44 72 THR B CA 1
ATOM 2508 C C . THR B 1 72 ? 4.547 14.703 15.125 1 97.44 72 THR B C 1
ATOM 2510 O O . THR B 1 72 ? 3.896 15.477 14.422 1 97.44 72 THR B O 1
ATOM 2513 N N . VAL B 1 73 ? 5.055 13.586 14.68 1 98.38 73 VAL B N 1
ATOM 2514 C CA . VAL B 1 73 ? 4.926 13.219 13.266 1 98.38 73 VAL B CA 1
ATOM 2515 C C . VAL B 1 73 ? 3.521 12.688 13 1 98.38 73 VAL B C 1
ATOM 2517 O O . VAL B 1 73 ? 3.053 11.781 13.688 1 98.38 73 VAL B O 1
ATOM 2520 N N . ILE B 1 74 ? 2.84 13.242 12.008 1 98.81 74 ILE B N 1
ATOM 2521 C CA . ILE B 1 74 ? 1.466 12.805 11.789 1 98.81 74 ILE B CA 1
ATOM 2522 C C . ILE B 1 74 ? 1.37 12.047 10.461 1 98.81 74 ILE B C 1
ATOM 2524 O O . ILE B 1 74 ? 0.404 11.312 10.227 1 98.81 74 ILE B O 1
ATOM 2528 N N . LEU B 1 75 ? 2.25 12.266 9.555 1 98.88 75 LEU B N 1
ATOM 2529 C CA . LEU B 1 75 ? 2.357 11.539 8.297 1 98.88 75 LEU B CA 1
ATOM 2530 C C . LEU B 1 75 ? 3.818 11.328 7.91 1 98.88 75 LEU B C 1
ATOM 2532 O O . LEU B 1 75 ? 4.629 12.25 8.023 1 98.88 75 LEU B O 1
ATOM 2536 N N . ARG B 1 76 ? 4.164 10.141 7.484 1 98.75 76 ARG B N 1
ATOM 2537 C CA . ARG B 1 76 ? 5.508 9.883 6.973 1 98.75 76 ARG B CA 1
ATOM 2538 C C . ARG B 1 76 ? 5.477 8.867 5.836 1 98.75 76 ARG B C 1
ATOM 2540 O O . ARG B 1 76 ? 4.961 7.758 6 1 98.75 76 ARG B O 1
ATOM 2547 N N . ARG B 1 77 ? 5.906 9.289 4.711 1 98.38 77 ARG B N 1
ATOM 2548 C CA . ARG B 1 77 ? 6.152 8.461 3.535 1 98.38 77 ARG B CA 1
ATOM 2549 C C . ARG B 1 77 ? 7.645 8.391 3.219 1 98.38 77 ARG B C 1
ATOM 2551 O O . ARG B 1 77 ? 8.32 9.414 3.168 1 98.38 77 ARG B O 1
ATOM 2558 N N . MET B 1 78 ? 8.148 7.109 2.959 1 98.06 78 MET B N 1
ATOM 2559 C CA . MET B 1 78 ? 9.594 7.129 2.764 1 98.06 78 MET B CA 1
ATOM 2560 C C . MET B 1 78 ? 10.047 5.926 1.943 1 98.06 78 MET B C 1
ATOM 2562 O O . MET B 1 78 ? 11.156 5.918 1.413 1 98.06 78 MET B O 1
ATOM 2566 N N . ASP B 1 79 ? 9.227 4.867 1.847 1 97.44 79 ASP B N 1
ATOM 2567 C CA . ASP B 1 79 ? 9.789 3.705 1.163 1 97.44 79 ASP B CA 1
ATOM 2568 C C . ASP B 1 79 ? 8.703 2.939 0.406 1 97.44 79 ASP B C 1
ATOM 2570 O O . ASP B 1 79 ? 8.992 1.933 -0.247 1 97.44 79 ASP B O 1
ATOM 2574 N N . GLY B 1 80 ? 7.527 3.266 0.495 1 97.25 80 GLY B N 1
ATOM 2575 C CA . GLY B 1 80 ? 6.449 2.703 -0.304 1 97.25 80 GLY B CA 1
ATOM 2576 C C . GLY B 1 80 ? 5.938 1.381 0.234 1 97.25 80 GLY B C 1
ATOM 2577 O O . GLY B 1 80 ? 5.191 0.675 -0.448 1 97.25 80 GLY B O 1
ATOM 2578 N N . GLU B 1 81 ? 6.23 1.056 1.462 1 97.31 81 GLU B N 1
ATOM 2579 C CA . GLU B 1 81 ? 5.875 -0.247 2.016 1 97.31 81 GLU B CA 1
ATOM 2580 C C . GLU B 1 81 ? 4.406 -0.288 2.43 1 97.31 81 GLU B C 1
ATOM 2582 O O . GLU B 1 81 ? 3.74 -1.313 2.271 1 97.31 81 GLU B O 1
ATOM 2587 N N . VAL B 1 82 ? 3.947 0.788 2.945 1 97.94 82 VAL B N 1
ATOM 2588 C CA . VAL B 1 82 ? 2.596 0.844 3.49 1 97.94 82 VAL B CA 1
ATOM 2589 C C . VAL B 1 82 ? 1.609 1.229 2.391 1 97.94 82 VAL B C 1
ATOM 2591 O O . VAL B 1 82 ? 1.888 2.119 1.582 1 97.94 82 VAL B O 1
ATOM 2594 N N . ASN B 1 83 ? 0.498 0.566 2.326 1 98.12 83 ASN B N 1
ATOM 2595 C CA . ASN B 1 83 ? -0.601 0.901 1.426 1 98.12 83 ASN B CA 1
ATOM 2596 C C . ASN B 1 83 ? -1.386 2.109 1.925 1 98.12 83 ASN B C 1
ATOM 2598 O O . ASN B 1 83 ? -2.045 2.043 2.963 1 98.12 83 ASN B O 1
ATOM 2602 N N . PHE B 1 84 ? -1.376 3.199 1.141 1 98.62 84 PHE B N 1
ATOM 2603 C CA . PHE B 1 84 ? -2.064 4.41 1.57 1 98.62 84 PHE B CA 1
ATOM 2604 C C . PHE B 1 84 ? -3.391 4.57 0.837 1 98.62 84 PHE B C 1
ATOM 2606 O O . PHE B 1 84 ? -4.176 5.469 1.148 1 98.62 84 PHE B O 1
ATOM 2613 N N . PHE B 1 85 ? -3.623 3.736 -0.167 1 98.56 85 PHE B N 1
ATOM 2614 C CA . PHE B 1 85 ? -4.934 3.773 -0.804 1 98.56 85 PHE B CA 1
ATOM 2615 C C . PHE B 1 85 ? -5.957 3.004 0.023 1 98.56 85 PHE B C 1
ATOM 2617 O O . PHE B 1 85 ? -6.242 1.838 -0.257 1 98.56 85 PHE B O 1
ATOM 2624 N N . ARG B 1 86 ? -6.547 3.738 0.97 1 98.31 86 ARG B N 1
ATOM 2625 C CA . ARG B 1 86 ? -7.375 3.137 2.012 1 98.31 86 ARG B CA 1
ATOM 2626 C C . ARG B 1 86 ? -8.703 3.877 2.15 1 98.31 86 ARG B C 1
ATOM 2628 O O . ARG B 1 86 ? -8.836 5.016 1.695 1 98.31 86 ARG B O 1
ATOM 2635 N N . PRO B 1 87 ? -9.656 3.199 2.803 1 98.12 87 PRO B N 1
ATOM 2636 C CA . PRO B 1 87 ? -10.969 3.834 2.975 1 98.12 87 PRO B CA 1
ATOM 2637 C C . PRO B 1 87 ? -11 4.805 4.152 1 98.12 87 PRO B C 1
ATOM 2639 O O . PRO B 1 87 ? -10.047 4.871 4.934 1 98.12 87 PRO B O 1
ATOM 2642 N N . TRP B 1 88 ? -12.125 5.434 4.273 1 98.75 88 TRP B N 1
ATOM 2643 C CA . TRP B 1 88 ? -12.406 6.488 5.246 1 98.75 88 TRP B CA 1
ATOM 2644 C C . TRP B 1 88 ? -12.062 6.031 6.66 1 98.75 88 TRP B C 1
ATOM 2646 O O . TRP B 1 88 ? -11.383 6.738 7.402 1 98.75 88 TRP B O 1
ATOM 2656 N N . ASP B 1 89 ? -12.469 4.832 7.012 1 98.31 89 ASP B N 1
ATOM 2657 C CA . ASP B 1 89 ? -12.289 4.352 8.375 1 98.31 89 ASP B CA 1
ATOM 2658 C C . ASP B 1 89 ? -10.805 4.238 8.727 1 98.31 89 ASP B C 1
ATOM 2660 O O . ASP B 1 89 ? -10.406 4.512 9.867 1 98.31 89 ASP B O 1
ATOM 2664 N N . SER B 1 90 ? -10.031 3.816 7.816 1 98.5 90 SER B N 1
ATOM 2665 C CA . SER B 1 90 ? -8.586 3.732 8.039 1 98.5 90 SER B CA 1
ATOM 2666 C C . SER B 1 90 ? -7.988 5.109 8.297 1 98.5 90 SER B C 1
ATOM 2668 O O . SER B 1 90 ? -7.191 5.277 9.227 1 98.5 90 SER B O 1
ATOM 2670 N N . TYR B 1 91 ? -8.383 6.086 7.512 1 98.88 91 TYR B N 1
ATOM 2671 C CA . TYR B 1 91 ? -7.832 7.43 7.66 1 98.88 91 TYR B CA 1
ATOM 2672 C C . TYR B 1 91 ? -8.312 8.078 8.953 1 98.88 91 TYR B C 1
ATOM 2674 O O . TYR B 1 91 ? -7.582 8.859 9.57 1 98.88 91 TYR B O 1
ATOM 2682 N N . LYS B 1 92 ? -9.5 7.773 9.344 1 98.81 92 LYS B N 1
ATOM 2683 C CA . LYS B 1 92 ? -10.008 8.266 10.625 1 98.81 92 LYS B CA 1
ATOM 2684 C C . LYS B 1 92 ? -9.172 7.75 11.789 1 98.81 92 LYS B C 1
ATOM 2686 O O . LYS B 1 92 ? -8.758 8.523 12.648 1 98.81 92 LYS B O 1
ATOM 2691 N N . ARG B 1 93 ? -8.828 6.523 11.812 1 97.88 93 ARG B N 1
ATOM 2692 C CA . ARG B 1 93 ? -8.195 5.863 12.953 1 97.88 93 ARG B CA 1
ATOM 2693 C C . ARG B 1 93 ? -6.68 5.996 12.891 1 97.88 93 ARG B C 1
ATOM 2695 O O . ARG B 1 93 ? -6.02 6.113 13.922 1 97.88 93 ARG B O 1
ATOM 2702 N N . GLY B 1 94 ? -6.164 5.898 11.648 1 98.44 94 GLY B N 1
ATOM 2703 C CA . GLY B 1 94 ? -4.723 5.832 11.469 1 98.44 94 GLY B CA 1
ATOM 2704 C C . GLY B 1 94 ? -4.234 4.453 11.078 1 98.44 94 GLY B C 1
ATOM 2705 O O . GLY B 1 94 ? -4.949 3.463 11.25 1 98.44 94 GLY B O 1
ATOM 2706 N N . PHE B 1 95 ? -3 4.438 10.531 1 98.5 95 PHE B N 1
ATOM 2707 C CA . PHE B 1 95 ? -2.447 3.164 10.094 1 98.5 95 PHE B CA 1
ATOM 2708 C C . PHE B 1 95 ? -0.95 3.283 9.836 1 98.5 95 PHE B C 1
ATOM 2710 O O . PHE B 1 95 ? -0.415 4.391 9.758 1 98.5 95 PHE B O 1
ATOM 2717 N N . GLY B 1 96 ? -0.325 2.113 9.656 1 97.88 96 GLY B N 1
ATOM 2718 C CA . GLY B 1 96 ? 1.09 2.047 9.328 1 97.88 96 GLY B CA 1
ATOM 2719 C C . GLY B 1 96 ? 1.964 1.706 10.516 1 97.88 96 GLY B C 1
ATOM 2720 O O . GLY B 1 96 ? 1.459 1.318 11.57 1 97.88 96 GLY B O 1
ATOM 2721 N N . ASN B 1 97 ? 3.23 1.802 10.273 1 96.56 97 ASN B N 1
ATOM 2722 C CA . ASN B 1 97 ? 4.27 1.547 11.266 1 96.56 97 ASN B CA 1
ATOM 2723 C C . ASN B 1 97 ? 4.922 2.842 11.742 1 96.56 97 ASN B C 1
ATOM 2725 O O . ASN B 1 97 ? 5.602 3.52 10.969 1 96.56 97 ASN B O 1
ATOM 2729 N N . LYS B 1 98 ? 4.82 3.088 13.039 1 97.75 98 LYS B N 1
ATOM 2730 C CA . LYS B 1 98 ? 5.262 4.371 13.578 1 97.75 98 LYS B CA 1
ATOM 2731 C C . LYS B 1 98 ? 6.77 4.543 13.43 1 97.75 98 LYS B C 1
ATOM 2733 O O . LYS B 1 98 ? 7.277 5.668 13.438 1 97.75 98 LYS B O 1
ATOM 2738 N N . GLU B 1 99 ? 7.457 3.43 13.273 1 96.88 99 GLU B N 1
ATOM 2739 C CA . GLU B 1 99 ? 8.891 3.523 13.039 1 96.88 99 GLU B CA 1
ATOM 2740 C C . GLU B 1 99 ? 9.203 3.775 11.57 1 96.88 99 GLU B C 1
ATOM 2742 O O . GLU B 1 99 ? 10.32 4.156 11.219 1 96.88 99 GLU B O 1
ATOM 2747 N N . GLY B 1 100 ? 8.25 3.492 10.711 1 97.44 100 GLY B N 1
ATOM 2748 C CA . GLY B 1 100 ? 8.391 3.654 9.273 1 97.44 100 GLY B CA 1
ATOM 2749 C C . GLY B 1 100 ? 7.363 4.609 8.68 1 97.44 100 GLY B C 1
ATOM 2750 O O . GLY B 1 100 ? 7.25 5.754 9.125 1 97.44 100 GLY B O 1
ATOM 2751 N N . GLU B 1 101 ? 6.598 4.098 7.719 1 98.5 101 GLU B N 1
ATOM 2752 C CA . GLU B 1 101 ? 5.547 4.898 7.102 1 98.5 101 GLU B CA 1
ATOM 2753 C C . GLU B 1 101 ? 4.234 4.777 7.875 1 98.5 101 GLU B C 1
ATOM 2755 O O . GLU B 1 101 ? 3.887 3.693 8.352 1 98.5 101 GLU B O 1
ATOM 2760 N N . TYR B 1 102 ? 3.555 5.988 8.016 1 98.5 102 TYR B N 1
ATOM 2761 C CA . TYR B 1 102 ? 2.275 5.879 8.703 1 98.5 102 TYR B CA 1
ATOM 2762 C C . TYR B 1 102 ? 1.458 7.156 8.547 1 98.5 102 TYR B C 1
ATOM 2764 O O . TYR B 1 102 ? 1.965 8.164 8.047 1 98.5 102 TYR B O 1
ATOM 2772 N N . TRP B 1 103 ? 0.267 7.09 8.852 1 98.81 103 TRP B N 1
ATOM 2773 C CA . TRP B 1 103 ? -0.744 8.125 9.031 1 98.81 103 TRP B CA 1
ATOM 2774 C C . TRP B 1 103 ? -1.329 8.078 10.438 1 98.81 103 TRP B C 1
ATOM 2776 O O . TRP B 1 103 ? -1.799 7.031 10.883 1 98.81 103 TRP B O 1
ATOM 2786 N N . LEU B 1 104 ? -1.251 9.148 11.109 1 98.69 104 LEU B N 1
ATOM 2787 C CA . LEU B 1 104 ? -1.549 9.148 12.539 1 98.69 104 LEU B CA 1
ATOM 2788 C C . LEU B 1 104 ? -3.041 8.938 12.781 1 98.69 104 LEU B C 1
ATOM 2790 O O . LEU B 1 104 ? -3.43 8.297 13.758 1 98.69 104 LEU B O 1
ATOM 2794 N N . GLY B 1 105 ? -3.922 9.539 11.906 1 98.69 105 GLY B N 1
ATOM 2795 C CA . GLY B 1 105 ? -5.363 9.438 12.055 1 98.69 105 GLY B CA 1
ATOM 2796 C C . GLY B 1 105 ? -6.043 10.773 12.25 1 98.69 105 GLY B C 1
ATOM 2797 O O . GLY B 1 105 ? -5.578 11.602 13.039 1 98.69 105 GLY B O 1
ATOM 2798 N N . LEU B 1 106 ? -7.059 10.945 11.547 1 98.88 106 LEU B N 1
ATOM 2799 C CA . LEU B 1 106 ? -7.781 12.211 11.562 1 98.88 106 LEU B CA 1
ATOM 2800 C C . LEU B 1 106 ? -8.367 12.484 12.945 1 98.88 106 LEU B C 1
ATOM 2802 O O . LEU B 1 106 ? -8.344 13.625 13.422 1 98.88 106 LEU B O 1
ATOM 2806 N N . GLU B 1 107 ? -8.898 11.461 13.562 1 98.69 107 GLU B N 1
ATOM 2807 C CA . GLU B 1 107 ? -9.547 11.648 14.859 1 98.69 107 GLU B CA 1
ATOM 2808 C C . GLU B 1 107 ? -8.547 12.141 15.906 1 98.69 107 GLU B C 1
ATOM 2810 O O . GLU B 1 107 ? -8.82 13.102 16.625 1 98.69 107 GLU B O 1
ATOM 2815 N N . PHE B 1 108 ? -7.43 11.5 15.992 1 98.56 108 PHE B N 1
ATOM 2816 C CA . PHE B 1 108 ? -6.438 11.883 17 1 98.56 108 PHE B CA 1
ATOM 2817 C C . PHE B 1 108 ? -5.859 13.258 16.688 1 98.56 108 PHE B C 1
ATOM 2819 O O . PHE B 1 108 ? -5.637 14.07 17.594 1 98.56 108 PHE B O 1
ATOM 2826 N N . ILE B 1 109 ? -5.633 13.547 15.438 1 98.75 109 ILE B N 1
ATOM 2827 C CA . ILE B 1 109 ? -5.129 14.859 15.031 1 98.75 109 ILE B CA 1
ATOM 2828 C C . ILE B 1 109 ? -6.121 15.938 15.453 1 98.75 109 ILE B C 1
ATOM 2830 O O . ILE B 1 109 ? -5.727 16.984 15.977 1 98.75 109 ILE B O 1
ATOM 2834 N N . HIS B 1 110 ? -7.344 15.672 15.203 1 98.75 110 HIS B N 1
ATOM 2835 C CA . HIS B 1 110 ? -8.383 16.609 15.641 1 98.75 110 HIS B CA 1
ATOM 2836 C C . HIS B 1 110 ? -8.328 16.828 17.141 1 98.75 110 HIS B C 1
ATOM 2838 O O . HIS B 1 110 ? -8.359 17.969 17.609 1 98.75 110 HIS B O 1
ATOM 2844 N N . LEU B 1 111 ? -8.227 15.789 17.891 1 98 111 LEU B N 1
ATOM 2845 C CA . LEU B 1 111 ? -8.188 15.898 19.344 1 98 111 LEU B CA 1
ATOM 2846 C C . LEU B 1 111 ? -6.996 16.734 19.797 1 98 111 LEU B C 1
ATOM 2848 O O . LEU B 1 111 ? -7.117 17.562 20.703 1 98 111 LEU B O 1
ATOM 2852 N N . LEU B 1 112 ? -5.891 16.5 19.172 1 97.94 112 LEU B N 1
ATOM 2853 C CA . LEU B 1 112 ? -4.707 17.281 19.516 1 97.94 112 LEU B CA 1
ATOM 2854 C C . LEU B 1 112 ? -4.941 18.766 19.234 1 97.94 112 LEU B C 1
ATOM 2856 O O . LEU B 1 112 ? -4.68 19.609 20.094 1 97.94 112 LEU B O 1
ATOM 2860 N N . THR B 1 113 ? -5.453 19.062 18.078 1 98.25 113 THR B N 1
ATOM 2861 C CA . THR B 1 113 ? -5.484 20.453 17.609 1 98.25 113 THR B CA 1
ATOM 2862 C C . THR B 1 113 ? -6.68 21.188 18.188 1 98.25 113 THR B C 1
ATOM 2864 O O . THR B 1 113 ? -6.746 22.422 18.125 1 98.25 113 THR B O 1
ATOM 2867 N N . ARG B 1 114 ? -7.594 20.5 18.688 1 96.56 114 ARG B N 1
ATOM 2868 C CA . ARG B 1 114 ? -8.688 21.125 19.438 1 96.56 114 ARG B CA 1
ATOM 2869 C C . ARG B 1 114 ? -8.203 21.625 20.797 1 96.56 114 ARG B C 1
ATOM 2871 O O . ARG B 1 114 ? -8.719 22.609 21.312 1 96.56 114 ARG B O 1
ATOM 2878 N N . ARG B 1 115 ? -7.199 21 21.312 1 94.38 115 ARG B N 1
ATOM 2879 C CA . ARG B 1 115 ? -6.758 21.25 22.688 1 94.38 115 ARG B CA 1
ATOM 2880 C C . ARG B 1 115 ? -5.68 22.328 22.734 1 94.38 115 ARG B C 1
ATOM 2882 O O . ARG B 1 115 ? -5.598 23.094 23.688 1 94.38 115 ARG B O 1
ATOM 2889 N N . ASN B 1 116 ? -4.82 22.266 21.812 1 95.75 116 ASN B N 1
ATOM 2890 C CA . ASN B 1 116 ? -3.686 23.188 21.766 1 95.75 116 ASN B CA 1
ATOM 2891 C C . ASN B 1 116 ? -3.504 23.797 20.391 1 95.75 116 ASN B C 1
ATOM 2893 O O . ASN B 1 116 ? -4.117 23.344 19.422 1 95.75 116 ASN B O 1
ATOM 2897 N N . ARG B 1 117 ? -2.689 24.891 20.375 1 97.06 117 ARG B N 1
ATOM 2898 C CA . ARG B 1 117 ? -2.299 25.484 19.094 1 97.06 117 ARG B CA 1
ATOM 2899 C C . ARG B 1 117 ? -1.033 24.828 18.547 1 97.06 117 ARG B C 1
ATOM 2901 O O . ARG B 1 117 ? -0.058 24.656 19.281 1 97.06 117 ARG B O 1
ATOM 2908 N N . TYR B 1 118 ? -1.162 24.531 17.25 1 97.25 118 TYR B N 1
ATOM 2909 C CA . TYR B 1 118 ? -0.028 23.844 16.625 1 97.25 118 TYR B CA 1
ATOM 2910 C C . TYR B 1 118 ? 0.437 24.578 15.375 1 97.25 118 TYR B C 1
ATOM 2912 O O . TYR B 1 118 ? -0.355 25.25 14.711 1 97.25 118 TYR B O 1
ATOM 2920 N N . LYS B 1 119 ? 1.686 24.469 15.102 1 95.94 119 LYS B N 1
ATOM 2921 C CA . LYS B 1 119 ? 2.191 24.75 13.758 1 95.94 119 LYS B CA 1
ATOM 2922 C C . LYS B 1 119 ? 2.521 23.453 13.016 1 95.94 119 LYS B C 1
ATOM 2924 O O . LYS B 1 119 ? 2.705 22.406 13.641 1 95.94 119 LYS B O 1
ATOM 2929 N N . LEU B 1 120 ? 2.564 23.5 11.695 1 97.25 120 LEU B N 1
ATOM 2930 C CA . LEU B 1 120 ? 2.84 22.359 10.828 1 97.25 120 LEU B CA 1
ATOM 2931 C C . LEU B 1 120 ? 4.129 22.578 10.039 1 97.25 120 LEU B C 1
ATOM 2933 O O . LEU B 1 120 ? 4.344 23.656 9.477 1 97.25 120 LEU B O 1
ATOM 2937 N N . ARG B 1 121 ? 4.934 21.609 10.086 1 96.5 121 ARG B N 1
ATOM 2938 C CA . ARG B 1 121 ? 6.086 21.578 9.195 1 96.5 121 ARG B CA 1
ATOM 2939 C C . ARG B 1 121 ? 6.027 20.359 8.266 1 96.5 121 ARG B C 1
ATOM 2941 O O . ARG B 1 121 ? 5.684 19.266 8.703 1 96.5 121 ARG B O 1
ATOM 2948 N N . VAL B 1 122 ? 6.312 20.625 7.02 1 97.88 122 VAL B N 1
ATOM 2949 C CA . VAL B 1 122 ? 6.375 19.578 6.008 1 97.88 122 VAL B CA 1
ATOM 2950 C C . VAL B 1 122 ? 7.797 19.469 5.457 1 97.88 122 VAL B C 1
ATOM 2952 O O . VAL B 1 122 ? 8.312 20.422 4.875 1 97.88 122 VAL B O 1
ATOM 2955 N N . ASP B 1 123 ? 8.391 18.344 5.629 1 97.12 123 ASP B N 1
ATOM 2956 C CA . ASP B 1 123 ? 9.719 18.078 5.082 1 97.12 123 ASP B CA 1
ATOM 2957 C C . ASP B 1 123 ? 9.625 17.25 3.805 1 97.12 123 ASP B C 1
ATOM 2959 O O . ASP B 1 123 ? 8.914 16.234 3.762 1 97.12 123 ASP B O 1
ATOM 2963 N N . LEU B 1 124 ? 10.367 17.703 2.834 1 98.38 124 LEU B N 1
ATOM 2964 C CA . LEU B 1 124 ? 10.32 17.047 1.528 1 98.38 124 LEU B CA 1
ATOM 2965 C C . LEU B 1 124 ? 11.711 16.609 1.095 1 98.38 124 LEU B C 1
ATOM 2967 O O . LEU B 1 124 ? 12.703 17.281 1.367 1 98.38 124 LEU B O 1
ATOM 2971 N N . GLU B 1 125 ? 11.75 15.492 0.428 1 98.62 125 GLU B N 1
ATOM 2972 C CA . GLU B 1 125 ? 12.961 15.008 -0.234 1 98.62 125 GLU B CA 1
ATOM 2973 C C . GLU B 1 125 ? 12.633 14.375 -1.586 1 98.62 125 GLU B C 1
ATOM 2975 O O . GLU B 1 125 ? 11.656 13.633 -1.709 1 98.62 125 GLU B O 1
ATOM 2980 N N . ASP B 1 126 ? 13.359 14.734 -2.578 1 97.81 126 ASP B N 1
ATOM 2981 C CA . ASP B 1 126 ? 13.164 14.094 -3.877 1 97.81 126 ASP B CA 1
ATOM 2982 C C . ASP B 1 126 ? 14.164 12.961 -4.09 1 97.81 126 ASP B C 1
ATOM 2984 O O . ASP B 1 126 ? 14.953 12.648 -3.199 1 97.81 126 ASP B O 1
ATOM 2988 N N . PHE B 1 127 ? 14.164 12.305 -5.25 1 97.06 127 PHE B N 1
ATOM 2989 C CA . PHE B 1 127 ? 14.953 11.102 -5.484 1 97.06 127 PHE B CA 1
ATOM 2990 C C . PHE B 1 127 ? 16.391 11.453 -5.848 1 97.06 127 PHE B C 1
ATOM 2992 O O . PHE B 1 127 ? 17.25 10.578 -5.891 1 97.06 127 PHE B O 1
ATOM 2999 N N . ASP B 1 128 ? 16.672 12.719 -5.977 1 96.56 128 ASP B N 1
ATOM 3000 C CA . ASP B 1 128 ? 18.047 13.18 -6.168 1 96.56 128 ASP B CA 1
ATOM 3001 C C . ASP B 1 128 ? 18.703 13.523 -4.836 1 96.56 128 ASP B C 1
ATOM 3003 O O . ASP B 1 128 ? 19.875 13.875 -4.789 1 96.56 128 ASP B O 1
ATOM 3007 N N . GLY B 1 129 ? 17.922 13.531 -3.805 1 97.38 129 GLY B N 1
ATOM 3008 C CA . GLY B 1 129 ? 18.453 13.797 -2.48 1 97.38 129 GLY B CA 1
ATOM 3009 C C . GLY B 1 129 ? 18.312 15.25 -2.061 1 97.38 129 GLY B C 1
ATOM 3010 O O . GLY B 1 129 ? 18.766 15.633 -0.983 1 97.38 129 GLY B O 1
ATOM 3011 N N . THR B 1 130 ? 17.688 16.047 -2.855 1 98 130 THR B N 1
ATOM 3012 C CA . THR B 1 130 ? 17.438 17.438 -2.502 1 98 130 THR B CA 1
ATOM 3013 C C . THR B 1 130 ? 16.312 17.547 -1.481 1 98 130 THR B C 1
ATOM 3015 O O . THR B 1 130 ? 15.312 16.812 -1.565 1 98 130 THR B O 1
ATOM 3018 N N . LYS B 1 131 ? 16.5 18.547 -0.589 1 97.75 131 LYS B N 1
ATOM 3019 C CA . LYS B 1 131 ? 15.523 18.688 0.481 1 97.75 131 LYS B CA 1
ATOM 3020 C C . LYS B 1 131 ? 14.953 20.109 0.518 1 97.75 131 LYS B C 1
ATOM 3022 O O . LYS B 1 131 ? 15.617 21.062 0.093 1 97.75 131 LYS B O 1
ATOM 3027 N N . ALA B 1 132 ? 13.758 20.281 0.958 1 97.62 132 ALA B N 1
ATOM 3028 C CA . ALA B 1 132 ? 13.062 21.531 1.224 1 97.62 132 ALA B CA 1
ATOM 3029 C C . ALA B 1 132 ? 11.977 21.344 2.283 1 97.62 132 ALA B C 1
ATOM 3031 O O . ALA B 1 132 ? 11.758 20.234 2.762 1 97.62 132 ALA B O 1
ATOM 3032 N N . TYR B 1 133 ? 11.477 22.484 2.719 1 97.19 133 TYR B N 1
ATOM 3033 C CA . TYR B 1 133 ? 10.398 22.344 3.691 1 97.19 133 TYR B CA 1
ATOM 3034 C C . TYR B 1 133 ? 9.422 23.516 3.582 1 97.19 133 TYR B C 1
ATOM 3036 O O . TYR B 1 133 ? 9.68 24.484 2.877 1 97.19 133 TYR B O 1
ATOM 3044 N N . ALA B 1 134 ? 8.297 23.344 4.125 1 97.44 134 ALA B N 1
ATOM 3045 C CA . ALA B 1 134 ? 7.254 24.344 4.289 1 97.44 134 ALA B CA 1
ATOM 3046 C C . ALA B 1 134 ? 6.738 24.375 5.727 1 97.44 134 ALA B C 1
ATOM 3048 O O . ALA B 1 134 ? 6.605 23.312 6.363 1 97.44 134 ALA B O 1
ATOM 3049 N N . VAL B 1 135 ? 6.438 25.562 6.172 1 96.62 135 VAL B N 1
ATOM 3050 C CA . VAL B 1 135 ? 5.91 25.703 7.523 1 96.62 135 VAL B CA 1
ATOM 3051 C C . VAL B 1 135 ? 4.613 26.516 7.492 1 96.62 135 VAL B C 1
ATOM 3053 O O . VAL B 1 135 ? 4.5 27.484 6.742 1 96.62 135 VAL B O 1
ATOM 3056 N N . TYR B 1 136 ? 3.719 26.109 8.242 1 97.62 136 TYR B N 1
ATOM 3057 C CA . TYR B 1 136 ? 2.496 26.844 8.531 1 97.62 136 TYR B CA 1
ATOM 3058 C C . TYR B 1 136 ? 2.373 27.125 10.023 1 97.62 136 TYR B C 1
ATOM 3060 O O . TYR B 1 136 ? 2.307 26.203 10.836 1 97.62 136 TYR B O 1
ATOM 3068 N N . GLU B 1 137 ? 2.24 28.344 10.344 1 96.88 137 GLU B N 1
ATOM 3069 C CA . GLU B 1 137 ? 2.326 28.781 11.734 1 96.88 137 GLU B CA 1
ATOM 3070 C C . GLU B 1 137 ? 1.086 28.359 12.523 1 96.88 137 GLU B C 1
ATOM 3072 O O . GLU B 1 137 ? 1.096 28.359 13.75 1 96.88 137 GLU B O 1
ATOM 3077 N N . SER B 1 138 ? 0.057 28.094 11.805 1 97.94 138 SER B N 1
ATOM 3078 C CA . SER B 1 138 ? -1.161 27.594 12.422 1 97.94 138 SER B CA 1
ATOM 3079 C C . SER B 1 138 ? -1.712 26.391 11.664 1 97.94 138 SER B C 1
ATOM 3081 O O . SER B 1 138 ? -1.804 26.406 10.438 1 97.94 138 SER B O 1
ATOM 3083 N N . PHE B 1 139 ? -2.066 25.406 12.43 1 98.56 139 PHE B N 1
ATOM 3084 C CA . PHE B 1 139 ? -2.584 24.156 11.883 1 98.56 139 PHE B CA 1
ATOM 3085 C C . PHE B 1 139 ? -3.668 23.578 12.781 1 98.56 139 PHE B C 1
ATOM 3087 O O . PHE B 1 139 ? -3.48 23.469 13.992 1 98.56 139 PHE B O 1
ATOM 3094 N N . SER B 1 140 ? -4.77 23.156 12.125 1 98.88 140 SER B N 1
ATOM 3095 C CA . SER B 1 140 ? -5.789 22.438 12.891 1 98.88 140 SER B CA 1
ATOM 3096 C C . SER B 1 140 ? -6.703 21.641 11.969 1 98.88 140 SER B C 1
ATOM 3098 O O . SER B 1 140 ? -6.762 21.891 10.766 1 98.88 140 SER B O 1
ATOM 3100 N N . VAL B 1 141 ? -7.324 20.688 12.531 1 98.94 141 VAL B N 1
ATOM 3101 C CA . VAL B 1 141 ? -8.305 19.844 11.852 1 98.94 141 VAL B CA 1
ATOM 3102 C C . VAL B 1 141 ? -9.602 19.812 12.641 1 98.94 141 VAL B C 1
ATOM 3104 O O . VAL B 1 141 ? -9.594 19.547 13.852 1 98.94 141 VAL B O 1
ATOM 3107 N N . ASP B 1 142 ? -10.727 20.031 12.008 1 98.88 142 ASP B N 1
ATOM 3108 C CA . ASP B 1 142 ? -12.031 20.078 12.656 1 98.88 142 ASP B CA 1
ATOM 3109 C C . ASP B 1 142 ? -12.516 18.672 13 1 98.88 142 ASP B C 1
ATOM 3111 O O . ASP B 1 142 ? -11.805 17.688 12.758 1 98.88 142 ASP B O 1
ATOM 3115 N N . ALA B 1 143 ? -13.727 18.656 13.594 1 98.62 143 ALA B N 1
ATOM 3116 C CA . ALA B 1 143 ? -14.32 17.391 14.023 1 98.62 143 ALA B CA 1
ATOM 3117 C C . ALA B 1 143 ? -14.859 16.609 12.828 1 98.62 143 ALA B C 1
ATOM 3119 O O . ALA B 1 143 ? -14.984 17.156 11.727 1 98.62 143 ALA B O 1
ATOM 3120 N N . GLU B 1 144 ? -15.102 15.359 13.086 1 98.69 144 GLU B N 1
ATOM 3121 C CA . GLU B 1 144 ? -15.672 14.508 12.047 1 98.69 144 GLU B CA 1
ATOM 3122 C C . GLU B 1 144 ? -16.969 15.102 11.5 1 98.69 144 GLU B C 1
ATOM 3124 O O . GLU B 1 144 ? -17.25 15 10.305 1 98.69 144 GLU B O 1
ATOM 3129 N N . SER B 1 145 ? -17.797 15.695 12.312 1 98.56 145 SER B N 1
ATOM 3130 C CA . SER B 1 145 ? -19.062 16.297 11.898 1 98.56 145 SER B CA 1
ATOM 3131 C C . SER B 1 145 ? -18.844 17.391 10.867 1 98.56 145 SER B C 1
ATOM 3133 O O . SER B 1 145 ? -19.734 17.703 10.086 1 98.56 145 SER B O 1
ATOM 3135 N N . ASP B 1 146 ? -17.688 17.906 10.852 1 98.75 146 ASP B N 1
ATOM 3136 C CA . ASP B 1 146 ? -17.328 18.953 9.898 1 98.75 146 ASP B CA 1
ATOM 3137 C C . ASP B 1 146 ? -16.438 18.406 8.781 1 98.75 146 ASP B C 1
ATOM 3139 O O . ASP B 1 146 ? -15.797 19.172 8.055 1 98.75 146 ASP B O 1
ATOM 3143 N N . GLY B 1 147 ? -16.312 17.062 8.719 1 98.81 147 GLY B N 1
ATOM 3144 C CA . GLY B 1 147 ? -15.578 16.406 7.648 1 98.81 147 GLY B CA 1
ATOM 3145 C C . GLY B 1 147 ? -14.07 16.484 7.832 1 98.81 147 GLY B C 1
ATOM 3146 O O . GLY B 1 147 ? -13.32 16.484 6.852 1 98.81 147 GLY B O 1
ATOM 3147 N N . TYR B 1 148 ? -13.672 16.734 9.062 1 98.94 148 TYR B N 1
ATOM 3148 C CA . TYR B 1 148 ? -12.258 16.906 9.375 1 98.94 148 TYR B CA 1
ATOM 3149 C C . TYR B 1 148 ? -11.633 18 8.508 1 98.94 148 TYR B C 1
ATOM 3151 O O . TYR B 1 148 ? -10.57 17.797 7.918 1 98.94 148 TYR B O 1
ATOM 3159 N N . LYS B 1 149 ? -12.242 19.062 8.5 1 98.94 149 LYS B N 1
ATOM 3160 C CA . LYS B 1 149 ? -11.805 20.203 7.684 1 98.94 149 LYS B CA 1
ATOM 3161 C C . LYS B 1 149 ? -10.414 20.672 8.102 1 98.94 149 LYS B C 1
ATOM 3163 O O . LYS B 1 149 ? -10.125 20.781 9.297 1 98.94 149 LYS B O 1
ATOM 3168 N N . LEU B 1 150 ? -9.602 21 7.086 1 98.94 150 LEU B N 1
ATOM 3169 C CA . LEU B 1 150 ? -8.234 21.453 7.316 1 98.94 150 LEU B CA 1
ATOM 3170 C C . LEU B 1 150 ? -8.188 22.969 7.473 1 98.94 150 LEU B C 1
ATOM 3172 O O . LEU B 1 150 ? -8.836 23.703 6.719 1 98.94 150 LEU B O 1
ATOM 3176 N N . HIS B 1 151 ? -7.383 23.422 8.422 1 98.88 151 HIS B N 1
ATOM 3177 C CA . HIS B 1 151 ? -7.062 24.828 8.57 1 98.88 151 HIS B CA 1
ATOM 3178 C C . HIS B 1 151 ? -5.559 25.047 8.688 1 98.88 151 HIS B C 1
ATOM 3180 O O . HIS B 1 151 ? -4.914 24.516 9.594 1 98.88 151 HIS B O 1
ATOM 3186 N N . VAL B 1 152 ? -5.031 25.797 7.758 1 98.69 152 VAL B N 1
ATOM 3187 C CA . VAL B 1 152 ? -3.635 26.219 7.844 1 98.69 152 VAL B CA 1
ATOM 3188 C C . VAL B 1 152 ? -3.527 27.719 7.594 1 98.69 152 VAL B C 1
ATOM 3190 O O . VAL B 1 152 ? -4.348 28.297 6.879 1 98.69 152 VAL B O 1
ATOM 3193 N N . SER B 1 153 ? -2.607 28.359 8.219 1 98.12 153 SER B N 1
ATOM 3194 C CA . SER B 1 153 ? -2.301 29.766 7.98 1 98.12 153 SER B CA 1
ATOM 3195 C C . SER B 1 153 ? -0.876 30.109 8.414 1 98.12 153 SER B C 1
ATOM 3197 O O . SER B 1 153 ? -0.205 29.281 9.047 1 98.12 153 SER B O 1
ATOM 3199 N N . GLY B 1 154 ? -0.4 31.266 7.949 1 97.75 154 GLY B N 1
ATOM 3200 C CA . GLY B 1 154 ? 0.929 31.703 8.336 1 97.75 154 GLY B CA 1
ATOM 3201 C C . GLY B 1 154 ? 2.041 30.953 7.625 1 97.75 154 GLY B C 1
ATOM 3202 O O . GLY B 1 154 ? 2.975 30.469 8.266 1 97.75 154 GLY B O 1
ATOM 3203 N N . PHE B 1 155 ? 1.939 30.953 6.332 1 97.94 155 PHE B N 1
ATOM 3204 C CA . PHE B 1 155 ? 2.912 30.219 5.527 1 97.94 155 PHE B CA 1
ATOM 3205 C C . PHE B 1 155 ? 4.293 30.859 5.633 1 97.94 155 PHE B C 1
ATOM 3207 O O . PHE B 1 155 ? 4.426 32.062 5.508 1 97.94 155 PHE B O 1
ATOM 3214 N N . VAL B 1 156 ? 5.281 29.969 5.945 1 96.38 156 VAL B N 1
ATOM 3215 C CA . VAL B 1 156 ? 6.699 30.312 5.91 1 96.38 156 VAL B CA 1
ATOM 3216 C C . VAL B 1 156 ? 7.426 29.406 4.922 1 96.38 156 VAL B C 1
ATOM 3218 O O . VAL B 1 156 ? 7.383 28.172 5.051 1 96.38 156 VAL B O 1
ATOM 3221 N N . ASP B 1 157 ? 8.172 30 4.027 1 97.25 157 ASP B N 1
ATOM 3222 C CA . ASP B 1 157 ? 8.75 29.266 2.914 1 97.25 157 ASP B CA 1
ATOM 3223 C C . ASP B 1 157 ? 10.148 28.75 3.26 1 97.25 157 ASP B C 1
ATOM 3225 O O . ASP B 1 157 ? 11.078 29.547 3.445 1 97.25 157 ASP B O 1
ATOM 3229 N N . GLY B 1 158 ? 10.297 27.453 3.365 1 95.88 158 GLY B N 1
ATOM 3230 C CA . GLY B 1 158 ? 11.594 26.812 3.525 1 95.88 158 GLY B CA 1
ATOM 3231 C C . GLY B 1 158 ? 12.164 26.281 2.225 1 95.88 158 GLY B C 1
ATOM 3232 O O . GLY B 1 158 ? 13.047 25.422 2.23 1 95.88 158 GLY B O 1
ATOM 3233 N N . GLY B 1 159 ? 11.602 26.812 1.142 1 97.62 159 GLY B N 1
ATOM 3234 C CA . GLY B 1 159 ? 12.086 26.438 -0.175 1 97.62 159 GLY B CA 1
ATOM 3235 C C . GLY B 1 159 ? 11.125 25.547 -0.935 1 97.62 159 GLY B C 1
ATOM 3236 O O . GLY B 1 159 ? 11.258 25.359 -2.146 1 97.62 159 GLY B O 1
ATOM 3237 N N . ALA B 1 160 ? 10.133 25.078 -0.28 1 98.06 160 ALA B N 1
ATOM 3238 C CA . ALA B 1 160 ? 9.25 24.094 -0.899 1 98.06 160 ALA B CA 1
ATOM 3239 C C . ALA B 1 160 ? 8.086 24.766 -1.623 1 98.06 160 ALA B C 1
ATOM 3241 O O . ALA B 1 160 ? 7.406 24.141 -2.436 1 98.06 160 ALA B O 1
ATOM 3242 N N . GLY B 1 161 ? 7.871 26.016 -1.375 1 98.44 161 GLY B N 1
ATOM 3243 C CA . GLY B 1 161 ? 6.664 26.656 -1.881 1 98.44 161 GLY B CA 1
ATOM 3244 C C . GLY B 1 161 ? 5.41 26.219 -1.147 1 98.44 161 GLY B C 1
ATOM 3245 O O . GLY B 1 161 ? 5.445 25.281 -0.351 1 98.44 161 GLY B O 1
ATOM 3246 N N . ASP B 1 162 ? 4.309 26.922 -1.421 1 98.62 162 ASP B N 1
ATOM 3247 C CA . ASP B 1 162 ? 3.059 26.672 -0.706 1 98.62 162 ASP B CA 1
ATOM 3248 C C . ASP B 1 162 ? 2.104 25.828 -1.536 1 98.62 162 ASP B C 1
ATOM 3250 O O . ASP B 1 162 ? 1.434 26.328 -2.438 1 98.62 162 ASP B O 1
ATOM 3254 N N . SER B 1 163 ? 1.953 24.625 -1.187 1 98.56 163 SER B N 1
ATOM 3255 C CA . SER B 1 163 ? 1.086 23.734 -1.958 1 98.56 163 SER B CA 1
ATOM 3256 C C . SER B 1 163 ? -0.181 23.391 -1.184 1 98.56 163 SER B C 1
ATOM 3258 O O . SER B 1 163 ? -0.998 22.594 -1.645 1 98.56 163 SER B O 1
ATOM 3260 N N . LEU B 1 164 ? -0.438 24 -0.035 1 98.12 164 LEU B N 1
ATOM 3261 C CA . LEU B 1 164 ? -1.593 23.625 0.778 1 98.12 164 LEU B CA 1
ATOM 3262 C C . LEU B 1 164 ? -2.684 24.688 0.681 1 98.12 164 LEU B C 1
ATOM 3264 O O . LEU B 1 164 ? -3.863 24.375 0.543 1 98.12 164 LEU B O 1
ATOM 3268 N N . ASN B 1 165 ? -2.361 25.891 0.662 1 95.94 165 ASN B N 1
ATOM 3269 C CA . ASN B 1 165 ? -3.303 26.984 0.891 1 95.94 165 ASN B CA 1
ATOM 3270 C C . ASN B 1 165 ? -4.352 27.062 -0.215 1 95.94 165 ASN B C 1
ATOM 3272 O O . ASN B 1 165 ? -5.543 27.188 0.062 1 95.94 165 ASN B O 1
ATOM 3276 N N . ALA B 1 166 ? -3.924 26.906 -1.411 1 95.06 166 ALA B N 1
ATOM 3277 C CA . ALA B 1 166 ? -4.801 27.234 -2.533 1 95.06 166 ALA B CA 1
ATOM 3278 C C . ALA B 1 166 ? -5.855 26.156 -2.736 1 95.06 166 ALA B C 1
ATOM 3280 O O . ALA B 1 166 ? -7.004 26.453 -3.078 1 95.06 166 ALA B O 1
ATOM 3281 N N . ARG B 1 167 ? -5.484 24.891 -2.459 1 96.56 167 ARG B N 1
ATOM 3282 C CA . ARG B 1 167 ? -6.402 23.844 -2.906 1 96.56 167 ARG B CA 1
ATOM 3283 C C . ARG B 1 167 ? -6.758 22.906 -1.763 1 96.56 167 ARG B C 1
ATOM 3285 O O . ARG B 1 167 ? -7.578 22 -1.929 1 96.56 167 ARG B O 1
ATOM 3292 N N . HIS B 1 168 ? -6.246 23.172 -0.653 1 98.56 168 HIS B N 1
ATOM 3293 C CA . HIS B 1 168 ? -6.457 22.203 0.41 1 98.56 168 HIS B CA 1
ATOM 3294 C C . HIS B 1 168 ? -6.977 22.875 1.678 1 98.56 168 HIS B C 1
ATOM 3296 O O . HIS B 1 168 ? -7.82 22.312 2.383 1 98.56 168 HIS B O 1
ATOM 3302 N N . ASN B 1 169 ? -6.516 24.078 1.939 1 98.69 169 ASN B N 1
ATOM 3303 C CA . ASN B 1 169 ? -6.992 24.797 3.117 1 98.69 169 ASN B CA 1
ATOM 3304 C C . ASN B 1 169 ? -8.5 25 3.074 1 98.69 169 ASN B C 1
ATOM 3306 O O . ASN B 1 169 ? -9.047 25.406 2.049 1 98.69 169 ASN B O 1
ATOM 3310 N N . GLY B 1 170 ? -9.125 24.688 4.188 1 98.69 170 GLY B N 1
ATOM 3311 C CA . GLY B 1 170 ? -10.562 24.875 4.297 1 98.69 170 GLY B CA 1
ATOM 3312 C C . GLY B 1 170 ? -11.359 23.766 3.641 1 98.69 170 GLY B C 1
ATOM 3313 O O . GLY B 1 170 ? -12.586 23.844 3.561 1 98.69 170 GLY B O 1
ATOM 3314 N N . MET B 1 171 ? -10.75 22.734 3.209 1 98.75 171 MET B N 1
ATOM 3315 C CA . MET B 1 171 ? -11.445 21.656 2.525 1 98.75 171 MET B CA 1
ATOM 3316 C C . MET B 1 171 ? -11.68 20.484 3.473 1 98.75 171 MET B C 1
ATOM 3318 O O . MET B 1 171 ? -10.922 20.281 4.418 1 98.75 171 MET B O 1
ATOM 3322 N N . LYS B 1 172 ? -12.703 19.75 3.182 1 98.75 172 LYS B N 1
ATOM 3323 C CA . LYS B 1 172 ? -12.977 18.516 3.902 1 98.75 172 LYS B CA 1
ATOM 3324 C C . LYS B 1 172 ? -12.117 17.359 3.373 1 98.75 172 LYS B C 1
ATOM 3326 O O . LYS B 1 172 ? -11.664 17.391 2.229 1 98.75 172 LYS B O 1
ATOM 3331 N N . PHE B 1 173 ? -11.961 16.359 4.242 1 98.88 173 PHE B N 1
ATOM 3332 C CA . PHE B 1 173 ? -11.148 15.195 3.873 1 98.88 173 PHE B CA 1
ATOM 3333 C C . PHE B 1 173 ? -11.945 14.25 2.984 1 98.88 173 PHE B C 1
ATOM 3335 O O . PHE B 1 173 ? -13.125 14 3.229 1 98.88 173 PHE B O 1
ATOM 3342 N N . SER B 1 174 ? -11.289 13.734 1.932 1 98.81 174 SER B N 1
ATOM 3343 C CA . SER B 1 174 ? -11.945 12.805 1.014 1 98.81 174 SER B CA 1
ATOM 3344 C C . SER B 1 174 ? -11.148 11.516 0.875 1 98.81 174 SER B C 1
ATOM 3346 O O . SER B 1 174 ? -9.914 11.523 0.94 1 98.81 174 SER B O 1
ATOM 3348 N N . THR B 1 175 ? -11.82 10.422 0.767 1 98.44 175 THR B N 1
ATOM 3349 C CA . THR B 1 175 ? -11.289 9.117 0.391 1 98.44 175 THR B CA 1
ATOM 3350 C C . THR B 1 175 ? -12.062 8.531 -0.789 1 98.44 175 THR B C 1
ATOM 3352 O O . THR B 1 175 ? -13.055 9.109 -1.228 1 98.44 175 THR B O 1
ATOM 3355 N N . PHE B 1 176 ? -11.555 7.43 -1.345 1 97.69 176 PHE B N 1
ATOM 3356 C CA . PHE B 1 176 ? -12.195 6.887 -2.537 1 97.69 176 PHE B CA 1
ATOM 3357 C C . PHE B 1 176 ? -13.625 6.457 -2.234 1 97.69 176 PHE B C 1
ATOM 3359 O O . PHE B 1 176 ? -14.477 6.434 -3.129 1 97.69 176 PHE B O 1
ATOM 3366 N N . ASP B 1 177 ? -13.93 6.148 -0.964 1 97.56 177 ASP B N 1
ATOM 3367 C CA . ASP B 1 177 ? -15.258 5.664 -0.589 1 97.56 177 ASP B CA 1
ATOM 3368 C C . ASP B 1 177 ? -16.062 6.766 0.094 1 97.56 177 ASP B C 1
ATOM 3370 O O . ASP B 1 177 ? -17.188 6.527 0.547 1 97.56 177 ASP B O 1
ATOM 3374 N N . LYS B 1 178 ? -15.523 7.949 0.274 1 97.56 178 LYS B N 1
ATOM 3375 C CA . LYS B 1 178 ? -16.219 9.109 0.84 1 97.56 178 LYS B CA 1
ATOM 3376 C C . LYS B 1 178 ? -15.734 10.398 0.187 1 97.56 178 LYS B C 1
ATOM 3378 O O . LYS B 1 178 ? -14.812 11.055 0.686 1 97.56 178 LYS B O 1
ATOM 3383 N N . ASP B 1 179 ? -16.484 10.82 -0.784 1 97.62 179 ASP B N 1
ATOM 3384 C CA . ASP B 1 179 ? -16.125 12 -1.564 1 97.62 179 ASP B CA 1
ATOM 3385 C C . ASP B 1 179 ? -16.672 13.273 -0.916 1 97.62 179 ASP B C 1
ATOM 3387 O O . ASP B 1 179 ? -17.891 13.43 -0.784 1 97.62 179 ASP B O 1
ATOM 3391 N N . GLN B 1 180 ? -15.75 14.164 -0.538 1 97.88 180 GLN B N 1
ATOM 3392 C CA . GLN B 1 180 ? -16.172 15.414 0.071 1 97.88 180 GLN B CA 1
ATOM 3393 C C . GLN B 1 180 ? -15.516 16.609 -0.605 1 97.88 180 GLN B C 1
ATOM 3395 O O . GLN B 1 180 ? -15.461 17.703 -0.038 1 97.88 180 GLN B O 1
ATOM 3400 N N . ASP B 1 181 ? -14.945 16.328 -1.788 1 97.56 181 ASP B N 1
ATOM 3401 C CA . ASP B 1 181 ? -14.273 17.406 -2.506 1 97.56 181 ASP B CA 1
ATOM 3402 C C . ASP B 1 181 ? -15.281 18.281 -3.248 1 97.56 181 ASP B C 1
ATOM 3404 O O . ASP B 1 181 ? -16.484 18.172 -3.029 1 97.56 181 ASP B O 1
ATOM 3408 N N . LEU B 1 182 ? -14.773 19.234 -3.961 1 94.25 182 LEU B N 1
ATOM 3409 C CA . LEU B 1 182 ? -15.664 20.188 -4.625 1 94.25 182 LEU B CA 1
ATOM 3410 C C . LEU B 1 182 ? -15.656 19.969 -6.133 1 94.25 182 LEU B C 1
ATOM 3412 O O . LEU B 1 182 ? -16.047 20.859 -6.891 1 94.25 182 LEU B O 1
ATOM 3416 N N . GLN B 1 183 ? -15.133 18.828 -6.57 1 86.62 183 GLN B N 1
ATOM 3417 C CA . GLN B 1 183 ? -14.953 18.594 -7.996 1 86.62 183 GLN B CA 1
ATOM 3418 C C . GLN B 1 183 ? -16.188 17.922 -8.609 1 86.62 183 GLN B C 1
ATOM 3420 O O . GLN B 1 183 ? -16.078 17.25 -9.633 1 86.62 183 GLN B O 1
ATOM 3425 N N . GLY B 1 184 ? -17.406 18.266 -8.148 1 81.69 184 GLY B N 1
ATOM 3426 C CA . GLY B 1 184 ? -18.625 17.844 -8.812 1 81.69 184 GLY B CA 1
ATOM 3427 C C . GLY B 1 184 ? -18.734 16.328 -8.914 1 81.69 184 GLY B C 1
ATOM 3428 O O . GLY B 1 184 ? -18.875 15.648 -7.895 1 81.69 184 GLY B O 1
ATOM 3429 N N . SER B 1 185 ? -18.375 15.859 -10.242 1 86.81 185 SER B N 1
ATOM 3430 C CA . SER B 1 185 ? -18.703 14.469 -10.562 1 86.81 185 SER B CA 1
ATOM 3431 C C . SER B 1 185 ? -17.5 13.562 -10.359 1 86.81 185 SER B C 1
ATOM 3433 O O . SER B 1 185 ? -17.625 12.336 -10.383 1 86.81 185 SER B O 1
ATOM 3435 N N . GLU B 1 186 ? -16.391 14.164 -10.023 1 93.5 186 GLU B N 1
ATOM 3436 C CA . GLU B 1 186 ? -15.203 13.336 -9.883 1 93.5 186 GLU B CA 1
ATOM 3437 C C . GLU B 1 186 ? -14.758 13.25 -8.422 1 93.5 186 GLU B C 1
ATOM 3439 O O . GLU B 1 186 ? -14.883 14.227 -7.676 1 93.5 186 GLU B O 1
ATOM 3444 N N . ASN B 1 187 ? -14.367 12.133 -8.031 1 97.19 187 ASN B N 1
ATOM 3445 C CA . ASN B 1 187 ? -13.742 11.93 -6.734 1 97.19 187 ASN B CA 1
ATOM 3446 C C . ASN B 1 187 ? -12.219 12.039 -6.828 1 97.19 187 ASN B C 1
ATOM 3448 O O . ASN B 1 187 ? -11.555 11.117 -7.312 1 97.19 187 ASN B O 1
ATOM 3452 N N . CYS B 1 188 ? -11.68 13.094 -6.332 1 98.25 188 CYS B N 1
ATOM 3453 C CA . CYS B 1 188 ? -10.25 13.352 -6.441 1 98.25 188 CYS B CA 1
ATOM 3454 C C . CYS B 1 188 ? -9.438 12.25 -5.762 1 98.25 188 CYS B C 1
ATOM 3456 O O . CYS B 1 188 ? -8.367 11.875 -6.242 1 98.25 188 CYS B O 1
ATOM 3458 N N . ALA B 1 189 ? -9.945 11.766 -4.641 1 98.19 189 ALA B N 1
ATOM 3459 C CA . ALA B 1 189 ? -9.219 10.727 -3.904 1 98.19 189 ALA B CA 1
ATOM 3460 C C . ALA B 1 189 ? -9.117 9.445 -4.727 1 98.19 189 ALA B C 1
ATOM 3462 O O . ALA B 1 189 ? -8.094 8.758 -4.68 1 98.19 189 ALA B O 1
ATOM 3463 N N . LEU B 1 190 ? -10.195 9.133 -5.395 1 97.19 190 LEU B N 1
ATOM 3464 C CA . LEU B 1 190 ? -10.164 7.984 -6.293 1 97.19 190 LEU B CA 1
ATOM 3465 C C . LEU B 1 190 ? -9.273 8.258 -7.5 1 97.19 190 LEU B C 1
ATOM 3467 O O . LEU B 1 190 ? -8.414 7.445 -7.84 1 97.19 190 LEU B O 1
ATOM 3471 N N . LYS B 1 191 ? -9.445 9.344 -8.055 1 96.69 191 LYS B N 1
ATOM 3472 C CA . LYS B 1 191 ? -8.758 9.711 -9.289 1 96.69 191 LYS B CA 1
ATOM 3473 C C . LYS B 1 191 ? -7.25 9.789 -9.078 1 96.69 191 LYS B C 1
ATOM 3475 O O . LYS B 1 191 ? -6.477 9.375 -9.938 1 96.69 191 LYS B O 1
ATOM 3480 N N . HIS B 1 192 ? -6.871 10.312 -7.941 1 97.31 192 HIS B N 1
ATOM 3481 C CA . HIS B 1 192 ? -5.457 10.578 -7.699 1 97.31 192 HIS B CA 1
ATOM 3482 C C . HIS B 1 192 ? -4.898 9.641 -6.633 1 97.31 192 HIS B C 1
ATOM 3484 O O . HIS B 1 192 ? -3.811 9.875 -6.102 1 97.31 192 HIS B O 1
ATOM 3490 N N . SER B 1 193 ? -5.613 8.641 -6.32 1 97.12 193 SER B N 1
ATOM 3491 C CA . SER B 1 193 ? -5.172 7.453 -5.598 1 97.12 193 SER B CA 1
ATOM 3492 C C . SER B 1 193 ? -4.664 7.805 -4.207 1 97.12 193 SER B C 1
ATOM 3494 O O . SER B 1 193 ? -3.617 7.32 -3.779 1 97.12 193 SER B O 1
ATOM 3496 N N . GLY B 1 194 ? -5.34 8.625 -3.492 1 97.31 194 GLY B N 1
ATOM 3497 C CA . GLY B 1 194 ? -4.957 8.969 -2.133 1 97.31 194 GLY B CA 1
ATOM 3498 C C . GLY B 1 194 ? -6.035 9.734 -1.388 1 97.31 194 GLY B C 1
ATOM 3499 O O . GLY B 1 194 ? -6.766 10.531 -1.984 1 97.31 194 GLY B O 1
ATOM 3500 N N . GLY B 1 195 ? -6.203 9.453 -0.068 1 98.62 195 GLY B N 1
ATOM 3501 C CA . GLY B 1 195 ? -7.059 10.281 0.771 1 98.62 195 GLY B CA 1
ATOM 3502 C C . GLY B 1 195 ? -6.398 11.578 1.201 1 98.62 195 GLY B C 1
ATOM 3503 O O . GLY B 1 195 ? -5.234 11.586 1.6 1 98.62 195 GLY B O 1
ATOM 3504 N N . PHE B 1 196 ? -7.141 12.641 1.049 1 98.81 196 PHE B N 1
ATOM 3505 C CA . PHE B 1 196 ? -6.57 13.93 1.411 1 98.81 196 PHE B CA 1
ATOM 3506 C C . PHE B 1 196 ? -7.637 15.016 1.374 1 98.81 196 PHE B C 1
ATOM 3508 O O . PHE B 1 196 ? -8.805 14.742 1.115 1 98.81 196 PHE B O 1
ATOM 3515 N N . TRP B 1 197 ? -7.238 16.188 1.797 1 98.88 197 TRP B N 1
ATOM 3516 C CA . TRP B 1 197 ? -8.086 17.375 1.635 1 98.88 197 TRP B CA 1
ATOM 3517 C C . TRP B 1 197 ? -7.996 17.906 0.213 1 98.88 197 TRP B C 1
ATOM 3519 O O . TRP B 1 197 ? -6.965 18.453 -0.187 1 98.88 197 TRP B O 1
ATOM 3529 N N . TYR B 1 198 ? -9.156 17.766 -0.547 1 98.31 198 TYR B N 1
ATOM 3530 C CA . TYR B 1 198 ? -9.156 18.172 -1.949 1 98.31 198 TYR B CA 1
ATOM 3531 C C . TYR B 1 198 ? -10.211 19.25 -2.209 1 98.31 198 TYR B C 1
ATOM 3533 O O . TYR B 1 198 ? -11.32 19.172 -1.675 1 98.31 198 TYR B O 1
ATOM 3541 N N . LYS B 1 199 ? -9.859 20.188 -3.045 1 96.81 199 LYS B N 1
ATOM 3542 C CA . LYS B 1 199 ? -10.828 21.078 -3.666 1 96.81 199 LYS B CA 1
ATOM 3543 C C . LYS B 1 199 ? -11.18 20.625 -5.078 1 96.81 199 LYS B C 1
ATOM 3545 O O . LYS B 1 199 ? -11.938 19.656 -5.258 1 96.81 199 LYS B O 1
ATOM 3550 N N . ASP B 1 200 ? -10.734 21.328 -6.152 1 93.56 200 ASP B N 1
ATOM 3551 C CA . ASP B 1 200 ? -10.688 20.828 -7.523 1 93.56 200 ASP B CA 1
ATOM 3552 C C . ASP B 1 200 ? -9.367 20.125 -7.805 1 93.56 200 ASP B C 1
ATOM 3554 O O . ASP B 1 200 ? -8.664 20.469 -8.758 1 93.56 200 ASP B O 1
ATOM 3558 N N . CYS B 1 201 ? -9.188 19.375 -6.98 1 92.62 201 CYS B N 1
ATOM 3559 C CA . CYS B 1 201 ? -8.188 18.375 -6.652 1 92.62 201 CYS B CA 1
ATOM 3560 C C . CYS B 1 201 ? -6.965 19 -6.004 1 92.62 201 CYS B C 1
ATOM 3562 O O . CYS B 1 201 ? -7.055 19.562 -4.906 1 92.62 201 CYS B O 1
ATOM 3564 N N . TYR B 1 202 ? -5.664 18.938 -6.699 1 94.5 202 TYR B N 1
ATOM 3565 C CA . TYR B 1 202 ? -4.633 19.125 -5.684 1 94.5 202 TYR B CA 1
ATOM 3566 C C . TYR B 1 202 ? -3.443 19.891 -6.254 1 94.5 202 TYR B C 1
ATOM 3568 O O . TYR B 1 202 ? -3.268 19.953 -7.473 1 94.5 202 TYR B O 1
ATOM 3576 N N . TYR B 1 203 ? -2.803 20.594 -5.359 1 98.19 203 TYR B N 1
ATOM 3577 C CA . TYR B 1 203 ? -1.425 21 -5.59 1 98.19 203 TYR B CA 1
ATOM 3578 C C . TYR B 1 203 ? -0.459 20.203 -4.727 1 98.19 203 TYR B C 1
ATOM 3580 O O . TYR B 1 203 ? 0.755 20.406 -4.781 1 98.19 203 TYR B O 1
ATOM 3588 N N . THR B 1 204 ? -0.97 19.328 -3.945 1 98.5 204 THR B N 1
ATOM 3589 C CA . THR B 1 204 ? -0.17 18.312 -3.271 1 98.5 204 THR B CA 1
ATOM 3590 C C . THR B 1 204 ? -0.995 17.062 -3.02 1 98.5 204 THR B C 1
ATOM 3592 O O . THR B 1 204 ? -2.219 17.125 -2.885 1 98.5 204 THR B O 1
ATOM 3595 N N . ASN B 1 205 ? -0.339 15.953 -3.045 1 98.19 205 ASN B N 1
ATOM 3596 C CA . ASN B 1 205 ? -0.915 14.625 -2.838 1 98.19 205 ASN B CA 1
ATOM 3597 C C . ASN B 1 205 ? 0.009 13.742 -2.012 1 98.19 205 ASN B C 1
ATOM 3599 O O . ASN B 1 205 ? 0.486 12.711 -2.496 1 98.19 205 ASN B O 1
ATOM 3603 N N . PRO B 1 206 ? 0.125 14.039 -0.694 1 98.62 206 PRO B N 1
ATOM 3604 C CA . PRO B 1 206 ? 1.124 13.336 0.112 1 98.62 206 PRO B CA 1
ATOM 3605 C C . PRO B 1 206 ? 0.782 11.859 0.319 1 98.62 206 PRO B C 1
ATOM 3607 O O . PRO B 1 206 ? 1.663 11.055 0.638 1 98.62 206 PRO B O 1
ATOM 3610 N N . THR B 1 207 ? -0.444 11.453 0.123 1 98.62 207 THR B N 1
ATOM 3611 C CA . THR B 1 207 ? -0.879 10.094 0.392 1 98.62 207 THR B CA 1
ATOM 3612 C C . THR B 1 207 ? -1.066 9.312 -0.909 1 98.62 207 THR B C 1
ATOM 3614 O O . THR B 1 207 ? -1.581 8.195 -0.902 1 98.62 207 THR B O 1
ATOM 3617 N N . GLY B 1 208 ? -0.678 9.883 -2.018 1 98.31 208 GLY B N 1
ATOM 3618 C CA . GLY B 1 208 ? -0.746 9.203 -3.303 1 98.31 208 GLY B CA 1
ATOM 3619 C C . GLY B 1 208 ? 0.219 8.039 -3.412 1 98.31 208 GLY B C 1
ATOM 3620 O O . GLY B 1 208 ? 0.875 7.676 -2.434 1 98.31 208 GLY B O 1
ATOM 3621 N N . GLN B 1 209 ? 0.279 7.504 -4.594 1 98.5 209 GLN B N 1
ATOM 3622 C CA . GLN B 1 209 ? 1.142 6.352 -4.832 1 98.5 209 GLN B CA 1
ATOM 3623 C C . GLN B 1 209 ? 2.615 6.738 -4.742 1 98.5 209 GLN B C 1
ATOM 3625 O O . GLN B 1 209 ? 3.012 7.809 -5.207 1 98.5 209 GLN B O 1
ATOM 3630 N N . TYR B 1 210 ? 3.494 5.906 -4.172 1 98.06 210 TYR B N 1
ATOM 3631 C CA . TYR B 1 210 ? 4.902 6.203 -3.941 1 98.06 210 TYR B CA 1
ATOM 3632 C C . TYR B 1 210 ? 5.688 6.164 -5.246 1 98.06 210 TYR B C 1
ATOM 3634 O O . TYR B 1 210 ? 6.582 6.984 -5.469 1 98.06 210 TYR B O 1
ATOM 3642 N N . LEU B 1 211 ? 5.539 5.277 -6.133 1 97.31 211 LEU B N 1
ATOM 3643 C CA . LEU B 1 211 ? 5.961 5.066 -7.516 1 97.31 211 LEU B CA 1
ATOM 3644 C C . LEU B 1 211 ? 7.48 4.969 -7.613 1 97.31 211 LEU B C 1
ATOM 3646 O O . LEU B 1 211 ? 8.031 4.895 -8.711 1 97.31 211 LEU B O 1
ATOM 3650 N N . TRP B 1 212 ? 8.25 5.094 -6.516 1 97.38 212 TRP B N 1
ATOM 3651 C CA . TRP B 1 212 ? 9.68 4.82 -6.434 1 97.38 212 TRP B CA 1
ATOM 3652 C C . TRP B 1 212 ? 10.445 5.617 -7.484 1 97.38 212 TRP B C 1
ATOM 3654 O O . TRP B 1 212 ? 11.383 5.102 -8.109 1 97.38 212 TRP B O 1
ATOM 3664 N N . GLY B 1 213 ? 9.945 6.762 -7.785 1 95.62 213 GLY B N 1
ATOM 3665 C CA . GLY B 1 213 ? 10.641 7.641 -8.711 1 95.62 213 GLY B CA 1
ATOM 3666 C C . GLY B 1 213 ? 10.445 7.258 -10.164 1 95.62 213 GLY B C 1
ATOM 3667 O O . GLY B 1 213 ? 11.086 7.828 -11.055 1 95.62 213 GLY B O 1
ATOM 3668 N N . LYS B 1 214 ? 9.555 6.379 -10.469 1 95 214 LYS B N 1
ATOM 3669 C CA . LYS B 1 214 ? 9.383 5.871 -11.82 1 95 214 LYS B CA 1
ATOM 3670 C C . LYS B 1 214 ? 8.398 6.73 -12.609 1 95 214 LYS B C 1
ATOM 3672 O O . LYS B 1 214 ? 8.156 6.48 -13.789 1 95 214 LYS B O 1
ATOM 3677 N N . ASP B 1 215 ? 7.887 7.715 -11.961 1 90 215 ASP B N 1
ATOM 3678 C CA . ASP B 1 215 ? 6.949 8.609 -12.641 1 90 215 ASP B CA 1
ATOM 3679 C C . ASP B 1 215 ? 7.535 10.008 -12.797 1 90 215 ASP B C 1
ATOM 3681 O O . ASP B 1 215 ? 7.973 10.617 -11.82 1 90 215 ASP B O 1
ATOM 3685 N N . GLY B 1 216 ? 7.492 10.531 -13.969 1 89.19 216 GLY B N 1
ATOM 3686 C CA . GLY B 1 216 ? 7.988 11.867 -14.25 1 89.19 216 GLY B CA 1
ATOM 3687 C C . GLY B 1 216 ? 6.953 12.945 -14.008 1 89.19 216 GLY B C 1
ATOM 3688 O O . GLY B 1 216 ? 7.18 14.117 -14.336 1 89.19 216 GLY B O 1
ATOM 3689 N N . GLY B 1 217 ? 5.875 12.531 -13.562 1 93.62 217 GLY B N 1
ATOM 3690 C CA . GLY B 1 217 ? 4.855 13.516 -13.25 1 93.62 217 GLY B CA 1
ATOM 3691 C C . GLY B 1 217 ? 3.66 13.469 -14.18 1 93.62 217 GLY B C 1
ATOM 3692 O O . GLY B 1 217 ? 2.811 14.359 -14.164 1 93.62 217 GLY B O 1
ATOM 3693 N N . SER B 1 218 ? 3.525 12.43 -14.938 1 94.25 218 SER B N 1
ATOM 3694 C CA . SER B 1 218 ? 2.467 12.375 -15.945 1 94.25 218 SER B CA 1
ATOM 3695 C C . SER B 1 218 ? 1.316 11.484 -15.484 1 94.25 218 SER B C 1
ATOM 3697 O O . SER B 1 218 ? 0.226 11.523 -16.062 1 94.25 218 SER B O 1
ATOM 3699 N N . LEU B 1 219 ? 1.541 10.742 -14.453 1 94.69 219 LEU B N 1
ATOM 3700 C CA . LEU B 1 219 ? 0.502 9.812 -14.023 1 94.69 219 LEU B CA 1
ATOM 3701 C C . LEU B 1 219 ? -0.5 10.508 -13.109 1 94.69 219 LEU B C 1
ATOM 3703 O O . LEU B 1 219 ? -1.628 10.031 -12.945 1 94.69 219 LEU B O 1
ATOM 3707 N N . TYR B 1 220 ? -0.084 11.586 -12.398 1 96.81 220 TYR B N 1
ATOM 3708 C CA . TYR B 1 220 ? -0.912 12.438 -11.555 1 96.81 220 TYR B CA 1
ATOM 3709 C C . TYR B 1 220 ? -1.475 11.656 -10.375 1 96.81 220 TYR B C 1
ATOM 3711 O O . TYR B 1 220 ? -2.561 11.969 -9.875 1 96.81 220 TYR B O 1
ATOM 3719 N N . ILE B 1 221 ? -0.858 10.594 -9.945 1 97.75 221 ILE B N 1
ATOM 3720 C CA . ILE B 1 221 ? -1.308 9.812 -8.797 1 97.75 221 ILE B CA 1
ATOM 3721 C C . ILE B 1 221 ? -0.201 9.75 -7.75 1 97.75 221 ILE B C 1
ATOM 3723 O O . ILE B 1 221 ? -0.36 9.117 -6.707 1 97.75 221 ILE B O 1
ATOM 3727 N N . ALA B 1 222 ? 0.88 10.406 -7.965 1 97.62 222 ALA B N 1
ATOM 3728 C CA . ALA B 1 222 ? 2.092 10.266 -7.16 1 97.62 222 ALA B CA 1
ATOM 3729 C C . ALA B 1 222 ? 2.006 11.094 -5.883 1 97.62 222 ALA B C 1
ATOM 3731 O O . ALA B 1 222 ? 1.251 12.062 -5.82 1 97.62 222 ALA B O 1
ATOM 3732 N N . THR B 1 223 ? 2.748 10.641 -4.898 1 97.81 223 THR B N 1
ATOM 3733 C CA . THR B 1 223 ? 3.084 11.508 -3.771 1 97.81 223 THR B CA 1
ATOM 3734 C C . THR B 1 223 ? 3.873 12.727 -4.242 1 97.81 223 THR B C 1
ATOM 3736 O O . THR B 1 223 ? 4.98 12.586 -4.77 1 97.81 223 THR B O 1
ATOM 3739 N N . ASN B 1 224 ? 3.26 13.977 -3.992 1 97.38 224 ASN B N 1
ATOM 3740 C CA . ASN B 1 224 ? 3.953 15.125 -4.566 1 97.38 224 ASN B CA 1
ATOM 3741 C C . ASN B 1 224 ? 3.637 16.406 -3.811 1 97.38 224 ASN B C 1
ATOM 3743 O O . ASN B 1 224 ? 2.846 16.391 -2.865 1 97.38 224 ASN B O 1
ATOM 3747 N N . TRP B 1 225 ? 4.316 17.438 -4.141 1 98.44 225 TRP B N 1
ATOM 3748 C CA . TRP B 1 225 ? 4.23 18.828 -3.705 1 98.44 225 TRP B CA 1
ATOM 3749 C C . TRP B 1 225 ? 4.547 19.781 -4.852 1 98.44 225 TRP B C 1
ATOM 3751 O O . TRP B 1 225 ? 5.715 20.078 -5.113 1 98.44 225 TRP B O 1
ATOM 3761 N N . TYR B 1 226 ? 3.547 20.328 -5.465 1 98.31 226 TYR B N 1
ATOM 3762 C CA . TYR B 1 226 ? 3.654 20.922 -6.789 1 98.31 226 TYR B CA 1
ATOM 3763 C C . TYR B 1 226 ? 4.582 22.125 -6.773 1 98.31 226 TYR B C 1
ATOM 3765 O O . TYR B 1 226 ? 5.465 22.25 -7.625 1 98.31 226 TYR B O 1
ATOM 3773 N N . TYR B 1 227 ? 4.453 23 -5.812 1 98.44 227 TYR B N 1
ATOM 3774 C CA . TYR B 1 227 ? 5.07 24.312 -5.902 1 98.44 227 TYR B CA 1
ATOM 3775 C C . TYR B 1 227 ? 6.535 24.266 -5.484 1 98.44 227 TYR B C 1
ATOM 3777 O O . TYR B 1 227 ? 7.258 25.25 -5.602 1 98.44 227 TYR B O 1
ATOM 3785 N N . TRP B 1 228 ? 7.016 23.125 -5.012 1 98.19 228 TRP B N 1
ATOM 3786 C CA . TRP B 1 228 ? 8.445 22.984 -4.766 1 98.19 228 TRP B CA 1
ATOM 3787 C C . TRP B 1 228 ? 9.234 23.047 -6.07 1 98.19 228 TRP B C 1
ATOM 3789 O O . TRP B 1 228 ? 10.195 23.812 -6.184 1 98.19 228 TRP B O 1
ATOM 3799 N N . LYS B 1 229 ? 8.734 22.359 -7.094 1 96.56 229 LYS B N 1
ATOM 3800 C CA . LYS B 1 229 ? 9.469 22.312 -8.352 1 96.56 229 LYS B CA 1
ATOM 3801 C C . LYS B 1 229 ? 8.539 22.531 -9.547 1 96.56 229 LYS B C 1
ATOM 3803 O O . LYS B 1 229 ? 8.93 22.328 -10.695 1 96.56 229 LYS B O 1
ATOM 3808 N N . LYS B 1 230 ? 7.352 22.859 -9.328 1 96.88 230 LYS B N 1
ATOM 3809 C CA . LYS B 1 230 ? 6.34 23.172 -10.328 1 96.88 230 LYS B CA 1
ATOM 3810 C C . LYS B 1 230 ? 6.121 21.984 -11.266 1 96.88 230 LYS B C 1
ATOM 3812 O O . LYS B 1 230 ? 6.121 22.141 -12.492 1 96.88 230 LYS B O 1
ATOM 3817 N N . ASN B 1 231 ? 6.047 20.891 -10.695 1 96.56 231 ASN B N 1
ATOM 3818 C CA . ASN B 1 231 ? 5.715 19.672 -11.414 1 96.56 231 ASN B CA 1
ATOM 3819 C C . ASN B 1 231 ? 5.047 18.641 -10.5 1 96.56 231 ASN B C 1
ATOM 3821 O O . ASN B 1 231 ? 4.93 18.875 -9.289 1 96.56 231 ASN B O 1
ATOM 3825 N N . TRP B 1 232 ? 4.605 17.594 -11.125 1 96.56 232 TRP B N 1
ATOM 3826 C CA . TRP B 1 232 ? 3.826 16.609 -10.391 1 96.56 232 TRP B CA 1
ATOM 3827 C C . TRP B 1 232 ? 4.656 15.352 -10.125 1 96.56 232 TRP B C 1
ATOM 3829 O O . TRP B 1 232 ? 4.105 14.281 -9.875 1 96.56 232 TRP B O 1
ATOM 3839 N N . LYS B 1 233 ? 5.957 15.516 -10.078 1 95.88 233 LYS B N 1
ATOM 3840 C CA . LYS B 1 233 ? 6.832 14.359 -9.891 1 95.88 233 LYS B CA 1
ATOM 3841 C C . LYS B 1 233 ? 6.703 13.797 -8.477 1 95.88 233 LYS B C 1
ATOM 3843 O O . LYS B 1 233 ? 6.484 14.547 -7.527 1 95.88 233 LYS B O 1
ATOM 3848 N N . SER B 1 234 ? 6.918 12.516 -8.438 1 96.44 234 SER B N 1
ATOM 3849 C CA . SER B 1 234 ? 6.848 11.836 -7.145 1 96.44 234 SER B CA 1
ATOM 3850 C C . SER B 1 234 ? 8.016 12.234 -6.25 1 96.44 234 SER B C 1
ATOM 3852 O O . SER B 1 234 ? 9.125 12.477 -6.738 1 96.44 234 SER B O 1
ATOM 3854 N N . LEU B 1 235 ? 7.727 12.234 -4.957 1 98 235 LEU B N 1
ATOM 3855 C CA . LEU B 1 235 ? 8.734 12.523 -3.943 1 98 235 LEU B CA 1
ATOM 3856 C C . LEU B 1 235 ? 9.297 11.234 -3.354 1 98 235 LEU B C 1
ATOM 3858 O O . LEU B 1 235 ? 8.594 10.227 -3.27 1 98 235 LEU B O 1
ATOM 3862 N N . LYS B 1 236 ? 10.555 11.312 -2.963 1 98.31 236 LYS B N 1
ATOM 3863 C CA . LYS B 1 236 ? 11.172 10.211 -2.24 1 98.31 236 LYS B CA 1
ATOM 3864 C C . LYS B 1 236 ? 10.641 10.109 -0.815 1 98.31 236 LYS B C 1
ATOM 3866 O O . LYS B 1 236 ? 10.406 9.016 -0.305 1 98.31 236 LYS B O 1
ATOM 3871 N N . ALA B 1 237 ? 10.508 11.281 -0.206 1 98.69 237 ALA B N 1
ATOM 3872 C CA . ALA B 1 237 ? 10.008 11.297 1.165 1 98.69 237 ALA B CA 1
ATOM 3873 C C . ALA B 1 237 ? 9.195 12.562 1.435 1 98.69 237 ALA B C 1
ATOM 3875 O O . ALA B 1 237 ? 9.484 13.625 0.876 1 98.69 237 ALA B O 1
ATOM 3876 N N . ILE B 1 238 ? 8.219 12.461 2.26 1 98.75 238 ILE B N 1
ATOM 3877 C CA . ILE B 1 238 ? 7.441 13.578 2.779 1 98.75 238 ILE B CA 1
ATOM 3878 C C . ILE B 1 238 ? 7.02 13.289 4.219 1 98.75 238 ILE B C 1
ATOM 3880 O O . ILE B 1 238 ? 6.512 12.211 4.516 1 98.75 238 ILE B O 1
ATOM 3884 N N . THR B 1 239 ? 7.289 14.188 5.086 1 98.44 239 THR B N 1
ATOM 3885 C CA . THR B 1 239 ? 6.938 14.062 6.496 1 98.44 239 THR B CA 1
ATOM 3886 C C . THR B 1 239 ? 6.18 15.297 6.977 1 98.44 239 THR B C 1
ATOM 3888 O O . THR B 1 239 ? 6.645 16.422 6.801 1 98.44 239 THR B O 1
ATOM 3891 N N . TRP B 1 240 ? 4.996 15.078 7.465 1 98.62 240 TRP B N 1
ATOM 3892 C CA . TRP B 1 240 ? 4.234 16.109 8.172 1 98.62 240 TRP B CA 1
ATOM 3893 C C . TRP B 1 240 ? 4.395 15.969 9.68 1 98.62 240 TRP B C 1
ATOM 3895 O O . TRP B 1 240 ? 4.176 14.891 10.234 1 98.62 240 TRP B O 1
ATOM 3905 N N . LYS B 1 241 ? 4.766 17.016 10.305 1 97.69 241 LYS B N 1
ATOM 3906 C CA . LYS B 1 241 ? 4.91 16.984 11.758 1 97.69 241 LYS B CA 1
ATOM 3907 C C . LYS B 1 241 ? 4.43 18.297 12.391 1 97.69 241 LYS B C 1
ATOM 3909 O O . LYS B 1 241 ? 4.504 19.359 11.766 1 97.69 241 LYS B O 1
ATOM 3914 N N . ILE B 1 242 ? 3.928 18.203 13.633 1 97.25 242 ILE B N 1
ATOM 3915 C CA . ILE B 1 242 ? 3.354 19.375 14.297 1 97.25 242 ILE B CA 1
ATOM 3916 C C . ILE B 1 242 ? 3.996 19.547 15.672 1 97.25 242 ILE B C 1
ATOM 3918 O O . ILE B 1 242 ? 4.473 18.594 16.266 1 97.25 242 ILE B O 1
ATOM 3922 N N . THR B 1 243 ? 4.012 20.734 16.094 1 95.44 243 THR B N 1
ATOM 3923 C CA . THR B 1 243 ? 4.48 21.078 17.422 1 95.44 243 THR B CA 1
ATOM 3924 C C . THR B 1 243 ? 3.682 22.234 18 1 95.44 243 THR B C 1
ATOM 3926 O O . THR B 1 243 ? 3.123 23.047 17.266 1 95.44 243 THR B O 1
ATOM 3929 N N . ARG B 1 244 ? 3.609 22.281 19.344 1 94.12 244 ARG B N 1
ATOM 3930 C CA . ARG B 1 244 ? 2.84 23.344 20 1 94.12 244 ARG B CA 1
ATOM 3931 C C . ARG B 1 244 ? 3.523 24.703 19.844 1 94.12 244 ARG B C 1
ATOM 3933 O O . ARG B 1 244 ? 4.754 24.781 19.875 1 94.12 244 ARG B O 1
ATOM 3940 N N . VAL B 1 245 ? 2.611 25.625 19.594 1 88.12 245 VAL B N 1
ATOM 3941 C CA . VAL B 1 245 ? 3.084 27.016 19.562 1 88.12 245 VAL B CA 1
ATOM 3942 C C . VAL B 1 245 ? 2.941 27.641 20.953 1 88.12 245 VAL B C 1
ATOM 3944 O O . VAL B 1 245 ? 1.925 27.453 21.625 1 88.12 245 VAL B O 1
ATOM 3947 N N . MET B 1 246 ? 4.02 27.891 21.703 1 67 246 MET B N 1
ATOM 3948 C CA . MET B 1 246 ? 3.9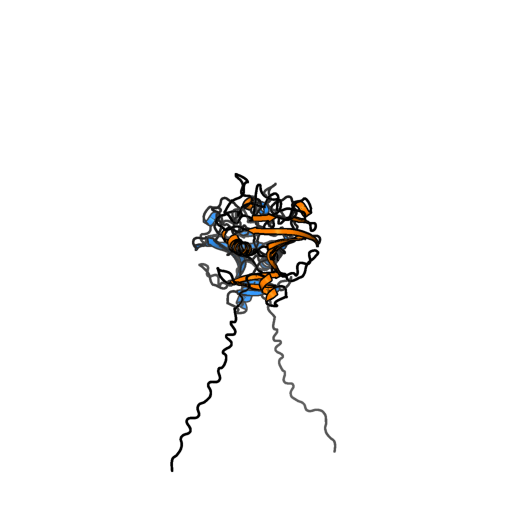61 28.594 22.984 1 67 246 MET B CA 1
ATOM 3949 C C . MET B 1 246 ? 3.41 30 22.812 1 67 246 MET B C 1
ATOM 3951 O O . MET B 1 246 ? 3.578 30.609 21.766 1 67 246 MET B O 1
#

Radius of gyration: 30.17 Å; Cα contacts (8 Å, |Δi|>4): 1220; chains: 2; bounding box: 88×81×122 Å

Secondary structure (DSSP, 8-state):
-----S----------------------SHHHHHHTT--S-EEEEEEETTEEEEEEEE----STT---S-EEEEEEESSS-B-----HHHHHH-EE-TTSSEE--HHHHHHHHHHS-EEEEEEEE-TTS-EEEEEEEEEEE--GGGT--EEEEEEEEEBS---STTTTTTPPEEBTTB--SS-TT--HHHHTTS-EE-SSS-SB-TTSB-GGG---S-SS-B--BHHHHTS-PPPSEEEEEEEE--/----------------------------SHHHHHHTT--S-EEEEEEETTEEEEEEEE----STTT--S-EEEEEEESSS-B-----HHHHHH-EE-TTSSEE--HHHHHHHHHHS-EEEEEEEE-TT--EEEEEEEEEEE--GGGT--EEEEEEEEEBS---STTTTTTPPEEBTTB--SSSTT--HHHHTTS-EE-SSS-SB-TTSB-GGG---S-SS-B--BHHHHTS-PPPSEEEEEEEE--

Nearest PDB structures (foldseek):
  2jhk-assembly1_F  TM=9.396E-01  e=1.261E-26  Homo sapiens
  4r9t-assembly1_B  TM=9.387E-01  e=2.580E-26  Homo sapiens
  2wnp-assembly1_F  TM=9.330E-01  e=4.412E-26  Homo sapiens
  2jhm-assembly1_F  TM=9.320E-01  e=1.454E-25  Homo sapiens
  8vgp-assembly1_A  TM=9.360E-01  e=1.040E-24  Homo sapiens